Protein AF-0000000086878497 (afdb_homodimer)

pLDDT: mean 84.79, std 15.01, range [38.88, 98.56]

Nearest PDB structures (foldseek):
  7vg4-assembly3_E  TM=3.067E-01  e=4.562E-01  Methylorubrum extorquens AM1
  7q83-assembly1_B  TM=4.172E-01  e=2.801E+00  Saccharomyces cerevisiae S288C
  5lg4-assembly1_A  TM=3.639E-01  e=3.514E+00  Saccharomyces cerevisiae S288C
  1fio-assembly1_A  TM=2.746E-01  e=3.209E+00  Saccharomyces cerevisiae
  6gy8-assembly2_B  TM=3.016E-01  e=1.281E-01  Xenorhabdus nematophila ATCC 19061

Structure (mmCIF, N/CA/C/O backbone):
data_AF-0000000086878497-model_v1
#
loop_
_entity.id
_entity.type
_entity.pdbx_description
1 polymer 'Cthe-2314-like HEPN domain-containing protein'
#
loop_
_atom_site.group_PDB
_atom_site.id
_atom_site.type_symbol
_atom_site.label_atom_id
_atom_site.label_alt_id
_atom_site.label_comp_id
_atom_site.label_asym_id
_atom_site.label_entity_id
_atom_site.label_seq_id
_atom_site.pdbx_PDB_ins_code
_atom_site.Cartn_x
_atom_site.Cartn_y
_atom_site.Cartn_z
_atom_site.occupancy
_atom_site.B_iso_or_equiv
_atom_site.auth_seq_id
_atom_site.auth_comp_id
_atom_site.auth_asym_id
_atom_site.auth_atom_id
_atom_site.pdbx_PDB_model_num
ATOM 1 N N . MET A 1 1 ? -1.012 -15.398 9.078 1 85.31 1 MET A N 1
ATOM 2 C CA . MET A 1 1 ? 0.015 -14.5 9.602 1 85.31 1 MET A CA 1
ATOM 3 C C . MET A 1 1 ? -0.592 -13.469 10.547 1 85.31 1 MET A C 1
ATOM 5 O O . MET A 1 1 ? -0.434 -13.57 11.766 1 85.31 1 MET A O 1
ATOM 9 N N . LEU A 1 2 ? -1.565 -12.68 10.109 1 91 2 LEU A N 1
ATOM 10 C CA . LEU A 1 2 ? -2.133 -11.648 10.969 1 91 2 LEU A CA 1
ATOM 11 C C . LEU A 1 2 ? -3.166 -12.242 11.922 1 91 2 LEU A C 1
ATOM 13 O O . LEU A 1 2 ? -3.289 -11.797 13.07 1 91 2 LEU A O 1
ATOM 17 N N . ARG A 1 3 ? -3.832 -13.367 11.43 1 91.75 3 ARG A N 1
ATOM 18 C CA . ARG A 1 3 ? -4.855 -14 12.25 1 91.75 3 ARG A CA 1
ATOM 19 C C . ARG A 1 3 ? -4.273 -14.461 13.586 1 91.75 3 ARG A C 1
ATOM 21 O O . ARG A 1 3 ? -4.855 -14.211 14.641 1 91.75 3 ARG A O 1
ATOM 28 N N . THR A 1 4 ? -3.191 -15 13.547 1 88.25 4 THR A N 1
ATOM 29 C CA . THR A 1 4 ? -2.596 -15.531 14.766 1 88.25 4 THR A CA 1
ATOM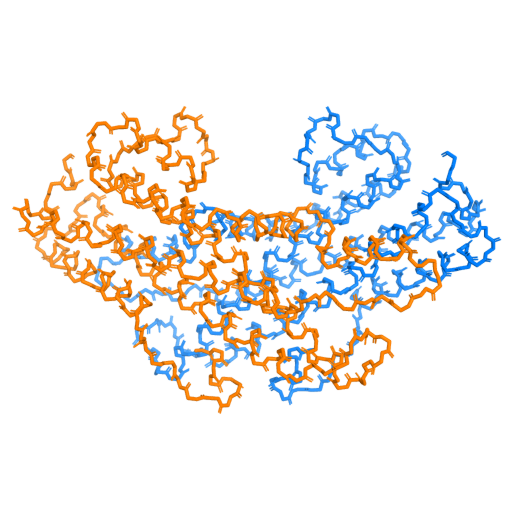 30 C C . THR A 1 4 ? -2.068 -14.406 15.648 1 88.25 4 THR A C 1
ATOM 32 O O . THR A 1 4 ? -2.09 -14.516 16.875 1 88.25 4 THR A O 1
ATOM 35 N N . LEU A 1 5 ? -1.682 -13.391 15.055 1 88.38 5 LEU A N 1
ATOM 36 C CA . LEU A 1 5 ? -1.273 -12.211 15.805 1 88.38 5 LEU A CA 1
ATOM 37 C C . LEU A 1 5 ? -2.445 -11.633 16.594 1 88.38 5 LEU A C 1
ATOM 39 O O . LEU A 1 5 ? -2.256 -11.078 17.672 1 88.38 5 LEU A O 1
ATOM 43 N N . LEU A 1 6 ? -3.641 -11.82 16.031 1 92.06 6 LEU A N 1
ATOM 44 C CA . LEU A 1 6 ? -4.84 -11.258 16.641 1 92.06 6 LEU A CA 1
ATOM 45 C C . LEU A 1 6 ? -5.508 -12.273 17.562 1 92.06 6 LEU A C 1
ATOM 47 O O . LEU A 1 6 ? -6.621 -12.039 18.047 1 92.06 6 LEU A O 1
ATOM 51 N N . GLY A 1 7 ? -4.828 -13.461 17.734 1 88.06 7 GLY A N 1
ATOM 52 C CA . GLY A 1 7 ? -5.297 -14.461 18.688 1 88.06 7 GLY A CA 1
ATOM 53 C C . GLY A 1 7 ? -6.301 -15.43 18.078 1 88.06 7 GLY A C 1
ATOM 54 O O . GLY A 1 7 ? -6.973 -16.156 18.812 1 88.06 7 GLY A O 1
ATOM 55 N N . GLU A 1 8 ? -6.406 -15.398 16.812 1 89.56 8 GLU A N 1
ATOM 56 C CA . GLU A 1 8 ? -7.344 -16.281 16.125 1 89.56 8 GLU A CA 1
ATOM 57 C C . GLU A 1 8 ? -6.629 -17.5 15.531 1 89.56 8 GLU A C 1
ATOM 59 O O . GLU A 1 8 ? -5.406 -17.484 15.383 1 89.56 8 GLU A O 1
ATOM 64 N N . LEU A 1 9 ? -7.312 -18.516 15.227 1 88.88 9 LEU A N 1
ATOM 65 C CA . LEU A 1 9 ? -6.773 -19.703 14.578 1 88.88 9 LEU A CA 1
ATOM 66 C C . LEU A 1 9 ? -6.34 -19.391 13.148 1 88.88 9 LEU A C 1
ATOM 68 O O . LEU A 1 9 ? -6.898 -18.5 12.508 1 88.88 9 LEU A O 1
ATOM 72 N N . PRO A 1 10 ? -5.297 -20.125 12.695 1 87.69 10 PRO A N 1
ATOM 73 C CA . PRO A 1 10 ? -4.891 -19.922 11.305 1 87.69 10 PRO A CA 1
ATOM 74 C C . PRO A 1 10 ? -6.051 -20.094 10.32 1 87.69 10 PRO A C 1
ATOM 76 O O . PRO A 1 10 ? -7.02 -20.797 10.617 1 87.69 10 PRO A O 1
ATOM 79 N N . ARG A 1 11 ? -5.906 -19.5 9.219 1 88.5 11 ARG A N 1
ATOM 80 C CA . ARG A 1 11 ? -6.957 -19.531 8.203 1 88.5 11 ARG A CA 1
ATOM 81 C C . ARG A 1 11 ? -7.168 -20.938 7.668 1 88.5 11 ARG A C 1
ATOM 83 O O . ARG A 1 11 ? -6.203 -21.672 7.43 1 88.5 11 ARG A O 1
ATOM 90 N N . GLN A 1 12 ? -8.391 -21.266 7.523 1 87.44 12 GLN A N 1
ATOM 91 C CA . GLN A 1 12 ? -8.766 -22.406 6.703 1 87.44 12 GLN A CA 1
ATOM 92 C C . GLN A 1 12 ? -9.289 -21.953 5.34 1 87.44 12 GLN A C 1
ATOM 94 O O . GLN A 1 12 ? -10.25 -21.188 5.262 1 87.44 12 GLN A O 1
ATOM 99 N N . ASN A 1 13 ? -8.523 -22.406 4.367 1 87.56 13 ASN A N 1
ATOM 100 C CA . ASN A 1 13 ? -8.945 -22 3.031 1 87.56 13 ASN A CA 1
ATOM 101 C C . ASN A 1 13 ? -10.305 -22.594 2.674 1 87.56 13 ASN A C 1
ATOM 103 O O . ASN A 1 13 ? -10.531 -23.797 2.854 1 87.56 13 ASN A O 1
ATOM 107 N N . GLU A 1 14 ? -11.203 -21.766 2.312 1 89.25 14 GLU A N 1
ATOM 108 C CA . GLU A 1 14 ? -12.531 -22.219 1.915 1 89.25 14 GLU A CA 1
ATOM 109 C C . GLU A 1 14 ? -13.039 -21.453 0.697 1 89.25 14 GLU A C 1
ATOM 111 O O . GLU A 1 14 ? -12.484 -20.406 0.344 1 89.25 14 GLU A O 1
ATOM 116 N N . GLY A 1 15 ? -13.945 -22.062 -0.029 1 93.94 15 GLY A N 1
ATOM 117 C CA . GLY A 1 15 ? -14.625 -21.375 -1.117 1 93.94 15 GLY A CA 1
ATOM 118 C C . GLY A 1 15 ? -13.703 -21.031 -2.266 1 93.94 15 GLY A C 1
ATOM 119 O O . GLY A 1 15 ? -12.836 -21.812 -2.641 1 93.94 15 GLY A O 1
ATOM 120 N N . VAL A 1 16 ? -13.938 -19.844 -2.812 1 96.69 16 VAL A N 1
ATOM 121 C CA . VAL A 1 16 ? -13.234 -19.422 -4.02 1 96.69 16 VAL A CA 1
ATOM 122 C C . VAL A 1 16 ? -11.758 -19.172 -3.705 1 96.69 16 VAL A C 1
ATOM 124 O O . VAL A 1 16 ? -10.891 -19.391 -4.555 1 96.69 16 VAL A O 1
ATOM 127 N N . LEU A 1 17 ? -11.477 -18.781 -2.492 1 97.19 17 LEU A N 1
ATOM 128 C CA . LEU A 1 17 ? -10.094 -18.594 -2.061 1 97.19 17 LEU A CA 1
ATOM 129 C C . LEU A 1 17 ? -9.328 -19.906 -2.143 1 97.19 17 LEU A C 1
ATOM 131 O O . LEU A 1 17 ? -8.211 -19.953 -2.666 1 97.19 17 LEU A O 1
ATOM 135 N N . GLU A 1 18 ? -9.922 -20.922 -1.639 1 96.88 18 GLU A N 1
ATOM 136 C CA . GLU A 1 18 ? -9.305 -22.25 -1.678 1 96.88 18 GLU A CA 1
ATOM 137 C C . GLU A 1 18 ? -9.086 -22.703 -3.113 1 96.88 18 GLU A C 1
ATOM 139 O O . GLU A 1 18 ? -8.023 -23.234 -3.443 1 96.88 18 GLU A O 1
ATOM 144 N N . GLU A 1 19 ? -10.062 -22.5 -3.916 1 97.75 19 GLU A N 1
ATOM 145 C CA . GLU A 1 19 ? -9.977 -22.906 -5.316 1 97.75 19 GLU A CA 1
ATOM 146 C C . GLU A 1 19 ? -8.852 -22.172 -6.039 1 97.75 19 GLU A C 1
ATOM 148 O O . GLU A 1 19 ? -8.141 -22.766 -6.852 1 97.75 19 GLU A O 1
ATOM 153 N N . ALA A 1 20 ? -8.727 -20.891 -5.797 1 98.31 20 ALA A N 1
ATOM 154 C CA . ALA A 1 20 ? -7.66 -20.094 -6.406 1 98.31 20 ALA A CA 1
ATOM 155 C C . ALA A 1 20 ? -6.289 -20.609 -5.988 1 98.31 20 ALA A C 1
ATOM 157 O O . ALA A 1 20 ? -5.414 -20.828 -6.832 1 98.31 20 ALA A O 1
ATOM 158 N N . ILE A 1 21 ? -6.125 -20.844 -4.691 1 97.44 21 ILE A N 1
ATOM 159 C CA . ILE A 1 21 ? -4.848 -21.297 -4.16 1 97.44 21 ILE A CA 1
ATOM 160 C C . ILE A 1 21 ? -4.523 -22.688 -4.719 1 97.44 21 ILE A C 1
ATOM 162 O O . ILE A 1 21 ? -3.398 -22.922 -5.16 1 97.44 21 ILE A O 1
ATOM 166 N N . GLU A 1 22 ? -5.508 -23.547 -4.754 1 97.25 22 GLU A N 1
ATOM 167 C CA . GLU A 1 22 ? -5.301 -24.891 -5.258 1 97.25 22 GLU A CA 1
ATOM 168 C C . GLU A 1 22 ? -4.895 -24.875 -6.73 1 97.25 22 GLU A C 1
ATOM 170 O O . GLU A 1 22 ? -4.047 -25.656 -7.156 1 97.25 22 GLU A O 1
ATOM 175 N N . SER A 1 23 ? -5.492 -24.016 -7.465 1 98 23 SER A N 1
ATOM 176 C CA . SER A 1 23 ? -5.145 -23.906 -8.875 1 98 23 SER A CA 1
ATOM 177 C C . SER A 1 23 ? -3.699 -23.453 -9.055 1 98 23 SER A C 1
ATOM 179 O O . SER A 1 23 ? -2.986 -23.969 -9.922 1 98 23 SER A O 1
ATOM 181 N N . MET A 1 24 ? -3.305 -22.516 -8.273 1 97.69 24 MET A N 1
ATOM 182 C CA . MET A 1 24 ? -1.936 -22.016 -8.375 1 97.69 24 MET A CA 1
ATOM 183 C C . MET A 1 24 ? -0.938 -23.047 -7.875 1 97.69 24 MET A C 1
ATOM 185 O O . MET A 1 24 ? 0.144 -23.203 -8.445 1 97.69 24 MET A O 1
ATOM 189 N N . VAL A 1 25 ? -1.307 -23.781 -6.84 1 96.25 25 VAL A N 1
ATOM 190 C CA . VAL A 1 25 ? -0.446 -24.828 -6.312 1 96.25 25 VAL A CA 1
ATOM 191 C C . VAL A 1 25 ? -0.274 -25.922 -7.359 1 96.25 25 VAL A C 1
ATOM 193 O O . VAL A 1 25 ? 0.825 -26.453 -7.539 1 96.25 25 VAL A O 1
ATOM 196 N N . GLU A 1 26 ? -1.354 -26.266 -8.016 1 97 26 GLU A N 1
ATOM 197 C CA . GLU A 1 26 ? -1.265 -27.234 -9.102 1 97 26 GLU A CA 1
ATOM 198 C C . GLU A 1 26 ? -0.299 -26.766 -10.188 1 97 26 GLU A C 1
ATOM 200 O O . GLU A 1 26 ? 0.499 -27.547 -10.695 1 97 26 GLU A O 1
ATOM 205 N N . THR A 1 27 ? -0.381 -25.531 -10.531 1 96.44 27 THR A N 1
ATOM 206 C CA . THR A 1 27 ? 0.54 -24.969 -11.508 1 96.44 27 THR A CA 1
ATOM 207 C C . THR A 1 27 ? 1.985 -25.125 -11.047 1 96.44 27 THR A C 1
ATOM 209 O O . THR A 1 27 ? 2.867 -25.453 -11.836 1 96.44 27 THR A O 1
ATOM 212 N N . LEU A 1 28 ? 2.221 -24.844 -9.766 1 94 28 LEU A N 1
ATOM 213 C CA . LEU A 1 28 ? 3.564 -24.984 -9.219 1 94 28 LEU A CA 1
ATOM 214 C C . LEU A 1 28 ? 4.062 -26.422 -9.352 1 94 28 LEU A C 1
ATOM 216 O O . LEU A 1 28 ? 5.234 -26.656 -9.656 1 94 28 LEU A O 1
ATOM 220 N N . GLU A 1 29 ? 3.213 -27.359 -9.156 1 93.88 29 GLU A N 1
ATOM 221 C CA . GLU A 1 29 ? 3.58 -28.766 -9.289 1 93.88 29 GLU A CA 1
ATOM 222 C C . GLU A 1 29 ? 3.951 -29.109 -10.727 1 93.88 29 GLU A C 1
ATOM 224 O O . GLU A 1 29 ? 4.93 -29.812 -10.969 1 93.88 29 GLU A O 1
ATOM 229 N N . LEU A 1 30 ? 3.184 -28.609 -11.641 1 92.38 30 LEU A N 1
ATOM 230 C CA . LEU A 1 30 ? 3.457 -28.844 -13.055 1 92.38 30 LEU A CA 1
ATOM 231 C C . LEU A 1 30 ? 4.785 -28.203 -13.461 1 92.38 30 LEU A C 1
ATOM 233 O O . LEU A 1 30 ? 5.574 -28.812 -14.188 1 92.38 30 LEU A O 1
ATOM 237 N N . LEU A 1 31 ? 5.004 -27 -12.977 1 89.81 31 LEU A N 1
ATOM 238 C CA . LEU A 1 31 ? 6.246 -26.297 -13.281 1 89.81 31 LEU A CA 1
ATOM 239 C C . LEU A 1 31 ? 7.441 -27.016 -12.672 1 89.81 31 LEU A C 1
ATOM 241 O O . LEU A 1 31 ? 8.492 -27.125 -13.305 1 89.81 31 LEU A O 1
ATOM 245 N N . GLN A 1 32 ? 7.25 -27.484 -11.445 1 88.31 32 GLN A N 1
ATOM 246 C CA . GLN A 1 32 ? 8.32 -28.203 -10.773 1 88.31 32 GLN A CA 1
ATOM 247 C C . GLN A 1 32 ? 8.711 -29.453 -11.547 1 88.31 32 GLN A C 1
ATOM 249 O O . GLN A 1 32 ? 9.891 -29.781 -11.656 1 88.31 32 GLN A O 1
ATOM 254 N N . ARG A 1 33 ? 7.777 -30.156 -12.102 1 87.25 33 ARG A N 1
ATOM 255 C CA . ARG A 1 33 ? 8.039 -31.344 -12.906 1 87.25 33 ARG A CA 1
ATOM 256 C C . ARG A 1 33 ? 8.852 -31 -14.148 1 87.25 33 ARG A C 1
ATOM 258 O O . ARG A 1 33 ? 9.781 -31.719 -14.516 1 87.25 33 ARG A O 1
ATOM 265 N N . GLN A 1 34 ? 8.516 -29.938 -14.68 1 84.25 34 GLN A N 1
ATOM 266 C CA . GLN A 1 34 ? 9.234 -29.5 -15.875 1 84.25 34 GLN A CA 1
ATOM 267 C C . GLN A 1 34 ? 10.656 -29.078 -15.539 1 84.25 34 GLN A C 1
ATOM 269 O O . GLN A 1 34 ? 11.586 -29.312 -16.328 1 84.25 34 GLN A O 1
ATOM 274 N N . LEU A 1 35 ? 10.75 -28.406 -14.438 1 82.25 35 LEU A N 1
ATOM 275 C CA . LEU A 1 35 ? 12.07 -27.969 -13.984 1 82.25 35 LEU A CA 1
ATOM 276 C C . LEU A 1 35 ? 12.969 -29.172 -13.719 1 82.25 35 LEU A C 1
ATOM 278 O O . LEU A 1 35 ? 14.156 -29.156 -14.039 1 82.25 35 LEU A O 1
ATOM 282 N N . ASP A 1 36 ? 12.406 -30.188 -13.242 1 81.81 36 ASP A N 1
ATOM 283 C CA . ASP A 1 36 ? 13.156 -31.406 -12.945 1 81.81 36 ASP A CA 1
ATOM 284 C C . ASP A 1 36 ? 13.539 -32.125 -14.234 1 81.81 36 ASP A C 1
ATOM 286 O O . ASP A 1 36 ? 14.609 -32.75 -14.312 1 81.81 36 ASP A O 1
ATOM 290 N N . LEU A 1 37 ? 12.711 -32.031 -15.273 1 79.88 37 LEU A N 1
ATOM 291 C CA . LEU A 1 37 ? 12.914 -32.75 -16.516 1 79.88 37 LEU A CA 1
ATOM 292 C C . LEU A 1 37 ? 13.914 -32.031 -17.406 1 79.88 37 LEU A C 1
ATOM 294 O O . LEU A 1 37 ? 14.781 -32.656 -18.031 1 79.88 37 LEU A O 1
ATOM 298 N N . ASN A 1 38 ? 13.742 -30.703 -17.656 1 72.38 38 ASN A N 1
ATOM 299 C CA . ASN A 1 38 ? 14.492 -30.016 -18.703 1 72.38 38 ASN A CA 1
ATOM 300 C C . ASN A 1 38 ? 15.469 -28.984 -18.125 1 72.38 38 ASN A C 1
ATOM 302 O O . ASN A 1 38 ? 16.188 -28.312 -18.859 1 72.38 38 ASN A O 1
ATOM 306 N N . GLN A 1 39 ? 15.625 -28.891 -16.828 1 68.12 39 GLN A N 1
ATOM 307 C CA . GLN A 1 39 ? 16.547 -28 -16.109 1 68.12 39 GLN A CA 1
ATOM 308 C C . GLN A 1 39 ? 16.297 -26.547 -16.453 1 68.12 39 GLN A C 1
ATOM 310 O O . GLN A 1 39 ? 17.062 -25.672 -16.062 1 68.12 39 GLN A O 1
ATOM 315 N N . ASP A 1 40 ? 15.312 -26.234 -17.312 1 67.56 40 ASP A N 1
ATOM 316 C CA . ASP A 1 40 ? 14.766 -24.906 -17.578 1 67.56 40 ASP A CA 1
ATOM 317 C C . ASP A 1 40 ? 15.836 -23.969 -18.141 1 67.56 40 ASP A C 1
ATOM 319 O O . ASP A 1 40 ? 16.094 -22.906 -17.578 1 67.56 40 ASP A O 1
ATOM 323 N N . PRO A 1 41 ? 16.453 -24.391 -19.281 1 68.19 41 PRO A N 1
ATOM 324 C CA . PRO A 1 41 ? 17.578 -23.625 -19.828 1 68.19 41 PRO A CA 1
ATOM 325 C C . PRO A 1 41 ? 17.234 -22.156 -20.078 1 68.19 41 PRO A C 1
ATOM 327 O O . PRO A 1 41 ? 18.109 -21.297 -19.953 1 68.19 41 PRO A O 1
ATOM 330 N N . THR A 1 42 ? 16.016 -21.766 -20.438 1 69.69 42 THR A N 1
ATOM 331 C CA . THR A 1 42 ? 15.625 -20.391 -20.734 1 69.69 42 THR A CA 1
ATOM 332 C C . THR A 1 42 ? 15.102 -19.703 -19.469 1 69.69 42 THR A C 1
ATOM 334 O O . THR A 1 42 ? 14.844 -18.5 -19.484 1 69.69 42 THR A O 1
ATOM 337 N N . HIS A 1 43 ? 14.938 -20.375 -18.406 1 73.31 43 HIS A N 1
ATOM 338 C CA . HIS A 1 43 ? 14.539 -19.891 -17.094 1 73.31 43 HIS A CA 1
ATOM 339 C C . HIS A 1 43 ? 13.094 -19.406 -17.094 1 73.31 43 HIS A C 1
ATOM 341 O O . HIS A 1 43 ? 12.68 -18.656 -16.203 1 73.31 43 HIS A O 1
ATOM 347 N N . ASP A 1 44 ? 12.352 -19.844 -18.094 1 77.56 44 ASP A N 1
ATOM 348 C CA . ASP A 1 44 ? 10.969 -19.406 -18.188 1 77.56 44 ASP A CA 1
ATOM 349 C C . ASP A 1 44 ? 10.094 -20.078 -17.141 1 77.56 44 ASP A C 1
ATOM 351 O O . ASP A 1 44 ? 9.234 -19.438 -16.531 1 77.56 44 ASP A O 1
ATOM 355 N N . TYR A 1 45 ? 10.398 -21.359 -16.953 1 82.38 45 TYR A N 1
ATOM 356 C CA . TYR A 1 45 ? 9.594 -22.094 -15.977 1 82.38 45 TYR A CA 1
ATOM 357 C C . TYR A 1 45 ? 9.883 -21.609 -14.562 1 82.38 45 TYR A C 1
ATOM 359 O O . TYR A 1 45 ? 8.969 -21.484 -13.742 1 82.38 45 TYR A O 1
ATOM 367 N N . ARG A 1 46 ? 11.078 -21.391 -14.383 1 83.31 46 ARG A N 1
ATOM 368 C CA . ARG A 1 46 ? 11.469 -20.906 -13.062 1 83.31 46 ARG A CA 1
ATOM 369 C C . ARG A 1 46 ? 10.852 -19.547 -12.758 1 83.31 46 ARG A C 1
ATOM 371 O O . ARG A 1 46 ? 10.414 -19.297 -11.641 1 83.31 46 ARG A O 1
ATOM 378 N N . LYS A 1 47 ? 10.914 -18.703 -13.703 1 83.56 47 LYS A N 1
ATOM 379 C CA . LYS A 1 47 ? 10.312 -17.375 -13.562 1 83.56 47 LYS A CA 1
ATOM 380 C C . LYS A 1 47 ? 8.828 -17.484 -13.219 1 83.56 47 LYS A C 1
ATOM 382 O O . LYS A 1 47 ? 8.352 -16.844 -12.289 1 83.56 47 LYS A O 1
ATOM 387 N N . LEU A 1 48 ? 8.164 -18.328 -13.969 1 87.94 48 LEU A N 1
ATOM 388 C CA . LEU A 1 48 ? 6.734 -18.516 -13.734 1 87.94 48 LEU A CA 1
ATOM 389 C C . LEU A 1 48 ? 6.484 -19.156 -12.367 1 87.94 48 LEU A C 1
ATOM 391 O O . LEU A 1 48 ? 5.488 -18.844 -11.711 1 87.94 48 LEU A O 1
ATOM 395 N N . TYR A 1 49 ? 7.363 -20.031 -11.977 1 88.69 49 TYR A N 1
ATOM 396 C CA . TYR A 1 49 ? 7.266 -20.672 -10.672 1 88.69 49 TYR A CA 1
ATOM 397 C C . TYR A 1 49 ? 7.348 -19.641 -9.555 1 88.69 49 TYR A C 1
ATOM 399 O O . TYR A 1 49 ? 6.477 -19.594 -8.68 1 88.69 49 TYR A O 1
ATOM 407 N N . VAL A 1 50 ? 8.273 -18.734 -9.633 1 84.94 50 VAL A N 1
ATOM 408 C CA . VAL A 1 50 ? 8.508 -17.719 -8.609 1 84.94 50 VAL A CA 1
ATOM 409 C C . VAL A 1 50 ? 7.355 -16.719 -8.602 1 84.94 50 VAL A C 1
ATOM 411 O O . VAL A 1 50 ? 6.879 -16.312 -7.539 1 84.94 50 VAL A O 1
ATOM 414 N N . TRP A 1 51 ? 6.902 -16.391 -9.797 1 88.69 51 TRP A N 1
ATOM 415 C CA . TRP A 1 51 ? 5.789 -15.445 -9.906 1 88.69 51 TRP A CA 1
ATOM 416 C C . TRP A 1 51 ? 4.527 -16.031 -9.273 1 88.69 51 TRP A C 1
ATOM 418 O O . TRP A 1 51 ? 3.791 -15.328 -8.578 1 88.69 51 TRP A O 1
ATOM 428 N N . THR A 1 52 ? 4.332 -17.281 -9.508 1 92.31 52 THR A N 1
ATOM 429 C CA . THR A 1 52 ? 3.145 -17.938 -8.969 1 92.31 52 THR A CA 1
ATOM 430 C C . THR A 1 52 ? 3.225 -18.047 -7.449 1 92.31 52 THR A C 1
ATOM 432 O O . THR A 1 52 ? 2.236 -17.812 -6.754 1 92.31 52 THR A O 1
ATOM 435 N N . GLN A 1 53 ? 4.367 -18.359 -6.949 1 89.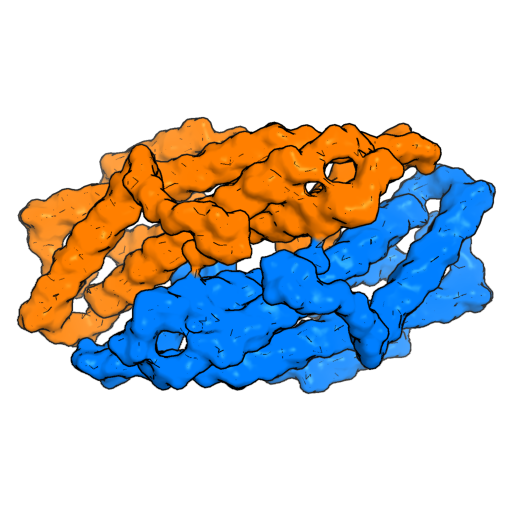94 53 GLN A N 1
ATOM 436 C CA . GLN A 1 53 ? 4.562 -18.359 -5.504 1 89.94 53 GLN A CA 1
ATOM 437 C C . GLN A 1 53 ? 4.273 -16.984 -4.91 1 89.94 53 GLN A C 1
ATOM 439 O O . GLN A 1 53 ? 3.658 -16.875 -3.85 1 89.94 53 GLN A O 1
ATOM 444 N N . GLY A 1 54 ? 4.801 -16.016 -5.617 1 89.56 54 GLY A N 1
ATOM 445 C CA . GLY A 1 54 ? 4.559 -14.641 -5.199 1 89.56 54 GLY A CA 1
ATOM 446 C C . GLY A 1 54 ? 3.086 -14.281 -5.156 1 89.56 54 GLY A C 1
ATOM 447 O O . GLY A 1 54 ? 2.635 -13.594 -4.234 1 89.56 54 GLY A O 1
ATOM 448 N N . LEU A 1 55 ? 2.363 -14.766 -6.086 1 93.94 55 LEU A N 1
ATOM 449 C CA . LEU A 1 55 ? 0.932 -14.492 -6.141 1 93.94 55 LEU A CA 1
ATOM 450 C C . LEU A 1 55 ? 0.203 -15.172 -4.984 1 93.94 55 LEU A C 1
ATOM 452 O O . LEU A 1 55 ? -0.729 -14.602 -4.414 1 93.94 55 LEU A O 1
ATOM 456 N N . ILE A 1 56 ? 0.609 -16.359 -4.648 1 93.94 56 ILE A N 1
ATOM 457 C CA . ILE A 1 56 ? 0.009 -17.062 -3.525 1 93.94 56 ILE A CA 1
ATOM 458 C C . ILE A 1 56 ? 0.243 -16.281 -2.236 1 93.94 56 ILE A C 1
ATOM 460 O O . ILE A 1 56 ? -0.681 -16.078 -1.441 1 93.94 56 ILE A O 1
ATOM 464 N N . SER A 1 57 ? 1.473 -15.805 -2.057 1 90.75 57 SER A N 1
ATOM 465 C CA . SER A 1 57 ? 1.808 -15.008 -0.879 1 90.75 57 SER A CA 1
ATOM 466 C C . SER A 1 57 ? 1.008 -13.71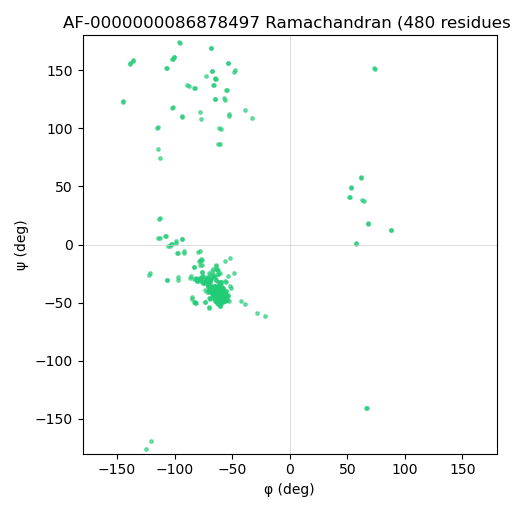1 -0.842 1 90.75 57 SER A C 1
ATOM 468 O O . SER A 1 57 ? 0.5 -13.32 0.211 1 90.75 57 SER A O 1
ATOM 470 N N . SER A 1 58 ? 0.922 -13.086 -1.992 1 93.56 58 SER A N 1
ATOM 471 C CA . SER A 1 58 ? 0.18 -11.828 -2.086 1 93.56 58 SER A CA 1
ATOM 472 C C . SER A 1 58 ? -1.3 -12.039 -1.783 1 93.56 58 SER A C 1
ATOM 474 O O . SER A 1 58 ? -1.938 -11.195 -1.157 1 93.56 58 SER A O 1
ATOM 476 N N . LEU A 1 59 ? -1.833 -13.141 -2.26 1 96.19 59 LEU A N 1
ATOM 477 C CA . LEU A 1 59 ? -3.234 -13.438 -1.992 1 96.19 59 LEU A CA 1
ATOM 478 C C . LEU A 1 59 ? -3.471 -13.656 -0.5 1 96.19 59 LEU A C 1
ATOM 480 O O . LEU A 1 59 ? -4.484 -13.211 0.043 1 96.19 59 LEU A O 1
ATOM 484 N N . ASP A 1 60 ? -2.58 -14.344 0.118 1 93.75 60 ASP A N 1
ATOM 485 C CA . ASP A 1 60 ? -2.658 -14.516 1.565 1 93.75 60 ASP A CA 1
ATOM 486 C C . ASP A 1 60 ? -2.641 -13.164 2.281 1 93.75 60 ASP A C 1
ATOM 488 O O . ASP A 1 60 ? -3.438 -12.93 3.191 1 93.75 60 ASP A O 1
ATOM 492 N N . GLU A 1 61 ? -1.725 -12.305 1.896 1 94.56 61 GLU A N 1
ATOM 493 C CA . GLU A 1 61 ? -1.604 -10.984 2.496 1 94.56 61 GLU A CA 1
ATOM 494 C C . GLU A 1 61 ? -2.895 -10.18 2.332 1 94.56 61 GLU A C 1
ATOM 496 O O . GLU A 1 61 ? -3.322 -9.484 3.256 1 94.56 61 GLU A O 1
ATOM 501 N N . LEU A 1 62 ? -3.479 -10.297 1.148 1 97.06 62 LEU A N 1
ATOM 502 C CA . LEU A 1 62 ? -4.727 -9.594 0.883 1 97.06 62 LEU A CA 1
ATOM 503 C C . LEU A 1 62 ? -5.844 -10.102 1.789 1 97.06 62 LEU A C 1
ATOM 505 O O . LEU A 1 62 ? -6.535 -9.312 2.434 1 97.06 62 LEU A O 1
ATOM 509 N N . GLU A 1 63 ? -5.996 -11.398 1.835 1 97.31 63 GLU A N 1
ATOM 510 C CA . GLU A 1 63 ? -7.055 -11.992 2.648 1 97.31 63 GLU A CA 1
ATOM 511 C C . GLU A 1 63 ? -6.855 -11.672 4.129 1 97.31 63 GLU A C 1
ATOM 513 O O . GLU A 1 63 ? -7.82 -11.383 4.84 1 97.31 63 GLU A O 1
ATOM 518 N N . GLN A 1 64 ? -5.613 -11.688 4.582 1 96.12 64 GLN A N 1
ATOM 519 C CA . GLN A 1 64 ? -5.297 -11.367 5.973 1 96.12 64 GLN A CA 1
ATOM 520 C C . GLN A 1 64 ? -5.578 -9.898 6.277 1 96.12 64 GLN A C 1
ATOM 522 O O . GLN A 1 64 ? -5.988 -9.555 7.391 1 96.12 64 GLN A O 1
ATOM 527 N N . SER A 1 65 ? -5.289 -9.016 5.328 1 97.06 65 SER A N 1
ATOM 528 C CA . SER A 1 65 ? -5.629 -7.602 5.5 1 97.06 65 SER A CA 1
ATOM 529 C C . SER A 1 65 ? -7.129 -7.414 5.684 1 97.06 65 SER A C 1
ATOM 531 O O . SER A 1 65 ? -7.566 -6.66 6.555 1 97.06 65 SER A O 1
ATOM 533 N N . TYR A 1 66 ? -7.891 -8.148 4.809 1 97.06 66 TYR A N 1
ATOM 534 C CA . TYR A 1 66 ? -9.344 -8.086 4.934 1 97.06 66 TYR A CA 1
ATOM 535 C C . TYR A 1 66 ? -9.797 -8.625 6.285 1 97.06 66 TYR A C 1
ATOM 537 O O . TYR A 1 66 ? -10.641 -8.023 6.945 1 97.06 66 TYR A O 1
ATOM 545 N N . PHE A 1 67 ? -9.258 -9.711 6.734 1 96.94 67 PHE A N 1
ATOM 546 C CA . PHE A 1 67 ? -9.609 -10.32 8.008 1 96.94 67 PHE A CA 1
ATOM 547 C C . PHE A 1 67 ? -9.328 -9.359 9.164 1 96.94 67 PHE A C 1
ATOM 549 O O . PHE A 1 67 ? -10.172 -9.172 10.039 1 96.94 67 PHE A O 1
ATOM 556 N N . ALA A 1 68 ? -8.102 -8.742 9.172 1 96.5 68 ALA A N 1
ATOM 557 C CA . ALA A 1 68 ? -7.699 -7.832 10.234 1 96.5 68 ALA A CA 1
ATOM 558 C C . ALA A 1 68 ? -8.602 -6.602 10.273 1 96.5 68 ALA A C 1
ATOM 560 O O . ALA A 1 68 ? -9.039 -6.172 11.344 1 96.5 68 ALA A O 1
ATOM 561 N N . ALA A 1 69 ? -8.898 -6.07 9.062 1 95.31 69 ALA A N 1
ATOM 562 C CA . ALA A 1 69 ? -9.812 -4.93 9 1 95.31 69 ALA A CA 1
ATOM 563 C C . ALA A 1 69 ? -11.172 -5.281 9.586 1 95.31 69 ALA A C 1
ATOM 565 O O . ALA A 1 69 ? -11.734 -4.508 10.367 1 95.31 69 ALA A O 1
ATOM 566 N N . SER A 1 70 ? -11.641 -6.461 9.234 1 95.81 70 SER A N 1
ATOM 567 C CA . SER A 1 70 ? -12.93 -6.918 9.734 1 95.81 70 SER A CA 1
ATOM 568 C C . SER A 1 70 ? -12.891 -7.121 11.25 1 95.81 70 SER A C 1
ATOM 570 O O . SER A 1 70 ? -13.859 -6.805 11.945 1 95.81 70 SER A O 1
ATOM 572 N N . HIS A 1 71 ? -11.82 -7.668 11.719 1 95.25 71 HIS A N 1
ATOM 573 C CA . HIS A 1 71 ? -11.625 -7.914 13.141 1 95.25 71 HIS A CA 1
ATOM 574 C C . HIS A 1 71 ? -11.695 -6.617 13.938 1 95.25 71 HIS A C 1
ATOM 576 O O . HIS A 1 71 ? -12.398 -6.543 14.953 1 95.25 71 HIS A O 1
ATOM 582 N N . PHE A 1 72 ? -11.031 -5.566 13.523 1 93.62 72 PHE A N 1
ATOM 583 C CA . PHE A 1 72 ? -10.961 -4.312 14.258 1 93.62 72 PHE A CA 1
ATOM 584 C C . PHE A 1 72 ? -12.242 -3.502 14.07 1 93.62 72 PHE A C 1
ATOM 586 O O . PHE A 1 72 ? -12.648 -2.758 14.969 1 93.62 72 PHE A O 1
ATOM 593 N N . ARG A 1 73 ? -12.883 -3.699 12.898 1 92.69 73 ARG A N 1
ATOM 594 C CA . ARG A 1 73 ? -14.164 -3.033 12.672 1 92.69 73 ARG A CA 1
ATOM 595 C C . ARG A 1 73 ? -15.18 -3.406 13.75 1 92.69 73 ARG A C 1
ATOM 597 O O . ARG A 1 73 ? -15.953 -2.562 14.195 1 92.69 73 ARG A O 1
ATOM 604 N N . LYS A 1 74 ? -15.148 -4.617 14.172 1 93 74 LYS A N 1
ATOM 605 C CA . LYS A 1 74 ? -16.094 -5.125 15.156 1 93 74 LYS A CA 1
ATOM 606 C C . LYS A 1 74 ? -15.93 -4.414 16.5 1 93 74 LYS A C 1
ATOM 608 O O . LYS A 1 74 ? -16.859 -4.387 17.312 1 93 74 LYS A O 1
ATOM 613 N N . LYS A 1 75 ? -14.812 -3.77 16.703 1 91.38 75 LYS A N 1
ATOM 614 C CA . LYS A 1 75 ? -14.508 -3.141 17.984 1 91.38 75 LYS A CA 1
ATOM 615 C C . LYS A 1 75 ? -14.828 -1.648 17.969 1 91.38 75 LYS A C 1
ATOM 617 O O . LYS A 1 75 ? -14.734 -0.966 18.984 1 91.38 75 LYS A O 1
ATOM 622 N N . VAL A 1 76 ? -15.156 -1.175 16.797 1 88.62 76 VAL A N 1
ATOM 623 C CA . VAL A 1 76 ? -15.539 0.226 16.656 1 88.62 76 VAL A CA 1
ATOM 624 C C . VAL A 1 76 ? -17.062 0.357 16.75 1 88.62 76 VAL A C 1
ATOM 626 O O . VAL A 1 76 ? -17.766 0.01 15.805 1 88.62 76 VAL A O 1
ATOM 629 N N . LYS A 1 77 ? -17.562 0.937 17.797 1 86.06 77 LYS A N 1
ATOM 630 C CA . LYS A 1 77 ? -19 1.005 18.062 1 86.06 77 LYS A CA 1
ATOM 631 C C . LYS A 1 77 ? -19.531 2.414 17.828 1 86.06 77 LYS A C 1
ATOM 633 O O . LYS A 1 77 ? -20.688 2.586 17.453 1 86.06 77 LYS A O 1
ATOM 638 N N . ALA A 1 78 ? -18.688 3.414 18.047 1 77.94 78 ALA A N 1
ATOM 639 C CA . ALA A 1 78 ? -19.125 4.805 17.953 1 77.94 78 ALA A CA 1
ATOM 640 C C . ALA A 1 78 ? -19.531 5.148 16.516 1 77.94 78 ALA A C 1
ATOM 642 O O . ALA A 1 78 ? -18.938 4.656 15.555 1 77.94 78 ALA A O 1
ATOM 643 N N . GLY A 1 79 ? -20.484 5.895 16.438 1 71.31 79 GLY A N 1
ATOM 644 C CA . GLY A 1 79 ? -20.953 6.336 15.125 1 71.31 79 GLY A CA 1
ATOM 645 C C . GLY A 1 79 ? -20.172 7.516 14.586 1 71.31 79 GLY A C 1
ATOM 646 O O . GLY A 1 79 ? -20.25 7.836 13.398 1 71.31 79 GLY A O 1
ATOM 647 N N . SER A 1 80 ? -19.5 8.188 15.484 1 72.06 80 SER A N 1
ATOM 648 C CA . SER A 1 80 ? -18.688 9.328 15.086 1 72.06 80 SER A CA 1
ATOM 649 C C . SER A 1 80 ? -17.328 9.312 15.789 1 72.06 80 SER A C 1
ATOM 651 O O . SER A 1 80 ? -17.188 8.719 16.859 1 72.06 80 SER A O 1
ATOM 653 N N . THR A 1 81 ? -16.359 10.016 15.164 1 72.44 81 THR A N 1
ATOM 654 C CA . THR A 1 81 ? -15.016 10.039 15.703 1 72.44 81 THR A CA 1
ATOM 655 C C . THR A 1 81 ? -14.984 10.773 17.047 1 72.44 81 THR A C 1
ATOM 657 O O . THR A 1 81 ? -14.219 10.406 17.938 1 72.44 81 THR A O 1
ATOM 660 N N . ASP A 1 82 ? -15.891 11.641 17.203 1 73.94 82 ASP A N 1
ATOM 661 C CA . ASP A 1 82 ? -15.914 12.43 18.422 1 73.94 82 ASP A CA 1
ATOM 662 C C . ASP A 1 82 ? -16.453 11.617 19.594 1 73.94 82 ASP A C 1
ATOM 664 O O . ASP A 1 82 ? -16.172 11.922 20.75 1 73.94 82 ASP A O 1
ATOM 668 N N . ASP A 1 83 ? -17.094 10.578 19.297 1 79.94 83 ASP A N 1
ATOM 669 C CA . ASP A 1 83 ? -17.75 9.773 20.328 1 79.94 83 ASP A CA 1
ATOM 670 C C . ASP A 1 83 ? -16.891 8.562 20.703 1 79.94 83 ASP A C 1
ATOM 672 O O . ASP A 1 83 ? -17.219 7.809 21.609 1 79.94 83 ASP A O 1
ATOM 676 N N . MET A 1 84 ? -15.719 8.523 20.031 1 83.12 84 MET A N 1
ATOM 677 C CA . MET A 1 84 ? -14.875 7.359 20.266 1 83.12 84 MET A CA 1
ATOM 678 C C . MET A 1 84 ? -14.047 7.535 21.547 1 83.12 84 MET A C 1
ATOM 680 O O . MET A 1 84 ? -13.523 8.617 21.797 1 83.12 84 MET A O 1
ATOM 684 N N . THR A 1 85 ? -14.055 6.484 22.281 1 85.69 85 THR A N 1
ATOM 685 C CA . THR A 1 85 ? -13.094 6.438 23.375 1 85.69 85 THR A CA 1
ATOM 686 C C . THR A 1 85 ? -11.664 6.324 22.844 1 85.69 85 THR A C 1
ATOM 688 O O . THR A 1 85 ? -11.469 6.082 21.641 1 85.69 85 THR A O 1
ATOM 691 N N . ILE A 1 86 ? -10.727 6.492 23.672 1 82.88 86 ILE A N 1
ATOM 692 C CA . ILE A 1 86 ? -9.328 6.387 23.297 1 82.88 86 ILE A CA 1
ATOM 693 C C . ILE A 1 86 ? -9.047 4.984 22.75 1 82.88 86 ILE A C 1
ATOM 695 O O . ILE A 1 86 ? -8.344 4.828 21.75 1 82.88 86 ILE A O 1
ATOM 699 N N . GLU A 1 87 ? -9.633 4.047 23.422 1 85 87 GLU A N 1
ATOM 700 C CA . GLU A 1 87 ? -9.461 2.66 23 1 85 87 GLU A CA 1
ATOM 701 C C . GLU A 1 87 ? -10.094 2.418 21.625 1 85 87 GLU A C 1
ATOM 703 O O . GLU A 1 87 ? -9.492 1.762 20.766 1 85 87 GLU A O 1
ATOM 708 N N . GLU A 1 88 ? -11.227 2.988 21.484 1 87.81 88 GLU A N 1
ATOM 709 C CA . GLU A 1 88 ? -11.938 2.809 20.219 1 87.81 88 GLU A CA 1
ATOM 710 C C . GLU A 1 88 ? -11.219 3.525 19.078 1 87.81 88 GLU A C 1
ATOM 712 O O . GLU A 1 88 ? -11.227 3.053 17.938 1 87.81 88 GLU A O 1
ATOM 717 N N . LYS A 1 89 ? -10.578 4.625 19.375 1 86.19 89 LYS A N 1
ATOM 718 C CA . LYS A 1 89 ? -9.805 5.348 18.375 1 86.19 89 LYS A CA 1
ATOM 719 C C . LYS A 1 89 ? -8.625 4.512 17.875 1 86.19 89 LYS A C 1
ATOM 721 O O . LYS A 1 89 ? -8.289 4.535 16.688 1 86.19 89 LYS A O 1
ATOM 726 N N . ALA A 1 90 ? -8.086 3.807 18.797 1 86.69 90 ALA A N 1
ATOM 727 C CA . ALA A 1 90 ? -6.977 2.928 18.438 1 86.69 90 ALA A CA 1
ATOM 728 C C . ALA A 1 90 ? -7.453 1.79 17.531 1 86.69 90 ALA A C 1
ATOM 730 O O . ALA A 1 90 ? -6.785 1.437 16.562 1 86.69 90 ALA A O 1
ATOM 731 N N . GLU A 1 91 ? -8.617 1.243 17.906 1 90.19 91 GLU A N 1
ATOM 732 C CA . GLU A 1 91 ? -9.195 0.175 17.094 1 90.19 91 GLU A CA 1
ATOM 733 C C . GLU A 1 91 ? -9.578 0.681 15.703 1 90.19 91 GLU A C 1
ATOM 735 O O . GLU A 1 91 ? -9.398 -0.023 14.711 1 90.19 91 GLU A O 1
ATOM 740 N N . TYR A 1 92 ? -10.078 1.898 15.688 1 89.12 92 TYR A N 1
ATOM 741 C CA . TYR A 1 92 ? -10.438 2.516 14.414 1 89.12 92 TYR A CA 1
ATOM 742 C C . TYR A 1 92 ? -9.203 2.75 13.555 1 89.12 92 TYR A C 1
ATOM 744 O O . TYR A 1 92 ? -9.227 2.506 12.344 1 89.12 92 TYR A O 1
ATOM 752 N N . ALA A 1 93 ? -8.18 3.168 14.172 1 88.69 93 ALA A N 1
ATOM 753 C CA . ALA A 1 93 ? -6.926 3.387 13.445 1 88.69 93 ALA A CA 1
ATOM 754 C C . ALA A 1 93 ? -6.402 2.084 12.852 1 88.69 93 ALA A C 1
ATOM 756 O O . ALA A 1 93 ? -5.883 2.07 11.734 1 88.69 93 ALA A O 1
ATOM 757 N N . ARG A 1 94 ? -6.5 1.003 13.602 1 91.94 94 ARG A N 1
ATOM 758 C CA . ARG A 1 94 ? -6.078 -0.305 13.109 1 91.94 94 ARG A CA 1
ATOM 759 C C . ARG A 1 94 ? -6.965 -0.772 11.961 1 91.94 94 ARG A C 1
ATOM 761 O O . ARG A 1 94 ? -6.473 -1.308 10.969 1 91.94 94 ARG A O 1
ATOM 768 N N . TYR A 1 95 ? -8.297 -0.52 12.086 1 92.31 95 TYR A N 1
ATOM 769 C CA . TYR A 1 95 ? -9.219 -0.824 10.992 1 92.31 95 TYR A CA 1
ATOM 770 C C . TYR A 1 95 ? -8.805 -0.109 9.711 1 92.31 95 TYR A C 1
ATOM 772 O O . TYR A 1 95 ? -8.68 -0.735 8.656 1 92.31 95 TYR A O 1
ATOM 780 N N . VAL A 1 96 ? -8.539 1.168 9.844 1 90.44 96 VAL A N 1
ATOM 781 C CA . VAL A 1 96 ? -8.211 1.995 8.688 1 90.44 96 VAL A CA 1
ATOM 782 C C . VAL A 1 96 ? -6.906 1.514 8.062 1 90.44 96 VAL A C 1
ATOM 784 O O . VAL A 1 96 ? -6.801 1.4 6.84 1 90.44 96 VAL A O 1
ATOM 787 N N . TYR A 1 97 ? -6 1.157 8.906 1 91.94 97 TYR A N 1
ATOM 788 C CA . TYR A 1 97 ? -4.684 0.701 8.477 1 91.94 97 TYR A CA 1
ATOM 789 C C . TYR A 1 97 ? -4.801 -0.545 7.602 1 91.94 97 TYR A C 1
ATOM 791 O O . TYR A 1 97 ? -4.285 -0.578 6.484 1 91.94 97 TYR A O 1
ATOM 799 N N . PHE A 1 98 ? -5.453 -1.521 8.047 1 95.31 98 PHE A N 1
ATOM 800 C CA . PHE A 1 98 ? -5.543 -2.797 7.348 1 95.31 98 PHE A CA 1
ATOM 801 C C . PHE A 1 98 ? -6.496 -2.697 6.16 1 95.31 98 PHE A C 1
ATOM 803 O O . PHE A 1 98 ? -6.293 -3.359 5.141 1 95.31 98 PHE A O 1
ATOM 810 N N . TYR A 1 99 ? -7.559 -1.835 6.348 1 94.88 99 TYR A N 1
ATOM 811 C CA . TYR A 1 99 ? -8.477 -1.604 5.238 1 94.88 99 TYR A CA 1
ATOM 812 C C . TYR A 1 99 ? -7.742 -1.006 4.043 1 94.88 99 TYR A C 1
ATOM 814 O O . TYR A 1 99 ? -7.918 -1.461 2.91 1 94.88 99 TYR A O 1
ATOM 822 N N . LYS A 1 100 ? -6.855 -0.031 4.309 1 93.12 100 LYS A N 1
ATOM 823 C CA . LYS A 1 100 ? -6.059 0.594 3.258 1 93.12 100 LYS A CA 1
ATOM 824 C C . LYS A 1 100 ? -5.141 -0.422 2.586 1 93.12 100 LYS A C 1
ATOM 826 O O . LYS A 1 100 ? -5.02 -0.445 1.359 1 93.12 100 LYS A O 1
ATOM 831 N N . ASP A 1 101 ? -4.551 -1.239 3.355 1 94.19 101 ASP A N 1
ATOM 832 C CA . ASP A 1 101 ? -3.65 -2.256 2.824 1 94.19 101 ASP A CA 1
ATOM 833 C C . ASP A 1 101 ? -4.398 -3.236 1.923 1 94.19 101 ASP A C 1
ATOM 835 O O . ASP A 1 101 ? -3.861 -3.693 0.912 1 94.19 101 ASP A O 1
ATOM 839 N N . GLY A 1 102 ? -5.625 -3.516 2.328 1 95.81 102 GLY A N 1
ATOM 840 C CA . GLY A 1 102 ? -6.434 -4.449 1.558 1 95.81 102 GLY A CA 1
ATOM 841 C C . GLY A 1 102 ? -6.707 -3.975 0.143 1 95.81 102 GLY A C 1
ATOM 842 O O . GLY A 1 102 ? -6.457 -4.699 -0.82 1 95.81 102 GLY A O 1
ATOM 843 N N . PHE A 1 103 ? -7.18 -2.758 0.049 1 94.38 103 PHE A N 1
ATOM 844 C CA . PHE A 1 103 ? -7.566 -2.361 -1.3 1 94.38 103 PHE A CA 1
ATOM 845 C C . PHE A 1 103 ? -6.336 -2.039 -2.143 1 94.38 103 PHE A C 1
ATOM 847 O O . PHE A 1 103 ? -6.367 -2.166 -3.369 1 94.38 103 PHE A O 1
ATOM 854 N N . ILE A 1 104 ? -5.23 -1.68 -1.539 1 93.44 104 ILE A N 1
ATOM 855 C CA . ILE A 1 104 ? -3.99 -1.502 -2.287 1 93.44 104 ILE A CA 1
ATOM 856 C C . ILE A 1 104 ? -3.541 -2.842 -2.865 1 93.44 104 ILE A C 1
ATOM 858 O O . ILE A 1 104 ? -3.178 -2.928 -4.039 1 93.44 104 ILE A O 1
ATOM 862 N N . ARG A 1 105 ? -3.621 -3.846 -2.09 1 95.75 105 ARG A N 1
ATOM 863 C CA . ARG A 1 105 ? -3.139 -5.164 -2.49 1 95.75 105 ARG A CA 1
ATOM 864 C C . ARG A 1 105 ? -4.062 -5.789 -3.531 1 95.75 105 ARG A C 1
ATOM 866 O O . ARG A 1 105 ? -3.613 -6.566 -4.375 1 95.75 105 ARG A O 1
ATOM 873 N N . CYS A 1 106 ? -5.371 -5.434 -3.527 1 95.94 106 CYS A N 1
ATOM 874 C CA . CYS A 1 106 ? -6.301 -5.926 -4.535 1 95.94 106 CYS A CA 1
ATOM 875 C C . CYS A 1 106 ? -5.797 -5.617 -5.941 1 95.94 106 CYS A C 1
ATOM 877 O O . CYS A 1 106 ? -5.707 -6.512 -6.781 1 95.94 106 CYS A O 1
ATOM 879 N N . PHE A 1 107 ? -5.395 -4.422 -6.117 1 94.44 107 PHE A N 1
ATOM 880 C CA . PHE A 1 107 ? -4.992 -3.996 -7.449 1 94.44 107 PHE A CA 1
ATOM 881 C C . PHE A 1 107 ? -3.57 -4.457 -7.758 1 94.44 107 PHE A C 1
ATOM 883 O O . PHE A 1 107 ? -3.246 -4.762 -8.906 1 94.44 107 PHE A O 1
ATOM 890 N N . ALA A 1 108 ? -2.742 -4.539 -6.734 1 93.69 108 ALA A N 1
ATOM 891 C CA . ALA A 1 108 ? -1.389 -5.047 -6.934 1 93.69 108 ALA A CA 1
ATOM 892 C C . ALA A 1 108 ? -1.413 -6.488 -7.434 1 93.69 108 ALA A C 1
ATOM 894 O O . ALA A 1 108 ? -0.664 -6.848 -8.344 1 93.69 108 ALA A O 1
ATOM 895 N N . ILE A 1 109 ? -2.258 -7.297 -6.883 1 96.06 109 ILE A N 1
ATOM 896 C CA . ILE A 1 109 ? -2.34 -8.703 -7.262 1 96.06 109 ILE A CA 1
ATOM 897 C C . ILE A 1 109 ? -2.889 -8.82 -8.68 1 96.06 109 ILE A C 1
ATOM 899 O O . ILE A 1 109 ? -2.428 -9.656 -9.461 1 96.06 109 ILE A O 1
ATOM 903 N N . LEU A 1 110 ? -3.893 -7.98 -8.984 1 96.31 110 LEU A N 1
ATOM 904 C CA . LEU A 1 110 ? -4.418 -7.984 -10.344 1 96.31 110 LEU A CA 1
ATOM 905 C C . LEU A 1 110 ? -3.324 -7.633 -11.352 1 96.31 110 LEU A C 1
ATOM 907 O O . LEU A 1 110 ? -3.174 -8.312 -12.375 1 96.31 110 LEU A O 1
ATOM 911 N N . ASP A 1 111 ? -2.547 -6.668 -11.078 1 92.88 111 ASP A N 1
ATOM 912 C CA . ASP A 1 111 ? -1.46 -6.281 -11.969 1 92.88 111 ASP A CA 1
ATOM 913 C C . ASP A 1 111 ? -0.422 -7.395 -12.086 1 92.88 111 ASP A C 1
ATOM 915 O O . ASP A 1 111 ? 0.102 -7.652 -13.172 1 92.88 111 ASP A O 1
ATOM 919 N N . LYS A 1 112 ? -0.086 -8.008 -10.977 1 92.75 112 LYS A N 1
ATOM 920 C CA . LYS A 1 112 ? 0.825 -9.148 -11.008 1 92.75 112 LYS A CA 1
ATOM 921 C C . LYS A 1 112 ? 0.27 -10.273 -11.875 1 92.75 112 LYS A C 1
ATOM 923 O O . LYS A 1 112 ? 1.011 -10.898 -12.641 1 92.75 112 LYS A O 1
ATOM 928 N N . THR A 1 113 ? -1.028 -10.523 -11.695 1 95.38 113 THR A N 1
ATOM 929 C CA . THR A 1 113 ? -1.686 -11.531 -12.523 1 95.38 113 THR A CA 1
ATOM 930 C C . THR A 1 113 ? -1.61 -11.148 -14 1 95.38 113 THR A C 1
ATOM 932 O O . THR A 1 113 ? -1.341 -12 -14.852 1 95.38 113 THR A O 1
ATOM 935 N N . GLY A 1 114 ? -1.847 -9.852 -14.281 1 93.31 114 GLY A N 1
ATOM 936 C CA . GLY A 1 114 ? -1.716 -9.359 -15.641 1 93.31 114 GLY A CA 1
ATOM 937 C C . GLY A 1 114 ? -0.337 -9.594 -16.234 1 93.31 114 GLY A C 1
ATOM 938 O O . GLY A 1 114 ? -0.208 -9.969 -17.406 1 93.31 114 GLY A O 1
ATOM 939 N N . THR A 1 115 ? 0.671 -9.383 -15.438 1 89.88 115 THR A N 1
ATOM 940 C CA . THR A 1 115 ? 2.047 -9.586 -15.875 1 89.88 115 THR A CA 1
ATOM 941 C C . THR A 1 115 ? 2.289 -11.047 -16.234 1 89.88 115 THR A C 1
ATOM 943 O O . THR A 1 115 ? 2.928 -11.344 -17.25 1 89.88 115 THR A O 1
ATOM 946 N N . VAL A 1 116 ? 1.802 -11.938 -15.398 1 91.75 116 VAL A N 1
ATOM 947 C CA . VAL A 1 116 ? 1.94 -13.367 -15.656 1 91.75 116 VAL A CA 1
ATOM 948 C C . VAL A 1 116 ? 1.246 -13.734 -16.969 1 91.75 116 VAL A C 1
ATOM 950 O O . VAL A 1 116 ? 1.832 -14.398 -17.828 1 91.75 116 VAL A O 1
ATOM 953 N N . LEU A 1 117 ? 0.027 -13.289 -17.125 1 92.88 117 LEU A N 1
ATOM 954 C CA . LEU A 1 117 ? -0.748 -13.602 -18.328 1 92.88 117 LEU A CA 1
ATOM 955 C C . LEU A 1 117 ? -0.09 -13.008 -19.562 1 92.88 117 LEU A C 1
ATOM 957 O O . LEU A 1 117 ? -0.031 -13.656 -20.609 1 92.88 117 LEU A O 1
ATOM 961 N N . ASN A 1 118 ? 0.381 -11.773 -19.391 1 90.25 118 ASN A N 1
ATOM 962 C CA . ASN A 1 118 ? 1.051 -11.109 -20.5 1 90.25 118 ASN A CA 1
ATOM 963 C C . ASN A 1 118 ? 2.266 -11.898 -20.984 1 90.25 118 ASN A C 1
ATOM 965 O O . ASN A 1 118 ? 2.48 -12.047 -22.188 1 90.25 118 ASN A O 1
ATOM 969 N N . GLU A 1 119 ? 3 -12.359 -20.094 1 86.94 119 GLU A N 1
ATOM 970 C CA . GLU A 1 119 ? 4.211 -13.109 -20.422 1 86.94 119 GLU A CA 1
ATOM 971 C C . GLU A 1 119 ? 3.875 -14.5 -20.938 1 86.94 119 GLU A C 1
ATOM 973 O O . GLU A 1 119 ? 4.422 -14.938 -21.953 1 86.94 119 GLU A O 1
ATOM 978 N N . LEU A 1 120 ? 3.057 -15.188 -20.25 1 89.19 120 LEU A N 1
ATOM 979 C CA . LEU A 1 120 ? 2.725 -16.562 -20.578 1 89.19 120 LEU A CA 1
ATOM 980 C C . LEU A 1 120 ? 2.088 -16.656 -21.969 1 89.19 120 LEU A C 1
ATOM 982 O O . LEU A 1 120 ? 2.346 -17.609 -22.703 1 89.19 120 LEU A O 1
ATOM 986 N N . PHE A 1 121 ? 1.286 -15.688 -22.297 1 90.19 121 PHE A N 1
ATOM 987 C CA . PHE A 1 121 ? 0.537 -15.773 -23.547 1 90.19 121 PHE A CA 1
ATOM 988 C C . PHE A 1 121 ? 1.094 -14.797 -24.578 1 90.19 121 PHE A C 1
ATOM 990 O O . PHE A 1 121 ? 0.463 -14.539 -25.609 1 90.19 121 PHE A O 1
ATOM 997 N N . GLN A 1 122 ? 2.236 -14.148 -24.25 1 87.56 122 GLN A N 1
ATOM 998 C CA . GLN A 1 122 ? 2.973 -13.273 -25.156 1 87.56 122 GLN A CA 1
ATOM 999 C C . GLN A 1 122 ? 2.061 -12.203 -25.75 1 87.56 122 GLN A C 1
ATOM 1001 O O . GLN A 1 122 ? 2.008 -12.039 -26.969 1 87.56 122 GLN A O 1
ATOM 1006 N N . LEU A 1 123 ? 1.333 -11.57 -24.859 1 87.75 123 LEU A N 1
ATOM 1007 C CA . LEU A 1 123 ? 0.357 -10.586 -25.312 1 87.75 123 LEU A CA 1
ATOM 1008 C C . LEU A 1 123 ? 1.045 -9.281 -25.703 1 87.75 123 LEU A C 1
ATOM 1010 O O . LEU A 1 123 ? 0.436 -8.43 -26.359 1 87.75 123 LEU A O 1
ATOM 1014 N N . ASN A 1 124 ? 2.32 -9.062 -25.375 1 85.88 124 ASN A N 1
ATOM 1015 C CA . ASN A 1 124 ? 3.143 -7.918 -25.75 1 85.88 124 ASN A CA 1
ATOM 1016 C C . ASN A 1 124 ? 2.449 -6.602 -25.406 1 85.88 124 ASN A C 1
ATOM 1018 O O . ASN A 1 124 ? 2.416 -5.68 -26.219 1 85.88 124 ASN A O 1
ATOM 1022 N N . THR A 1 125 ? 1.852 -6.574 -24.297 1 83.38 125 THR A N 1
ATOM 1023 C CA . THR A 1 125 ? 1.076 -5.426 -23.844 1 83.38 125 THR A CA 1
ATOM 1024 C C . THR A 1 125 ? 1.97 -4.199 -23.688 1 83.38 125 THR A C 1
ATOM 1026 O O . THR A 1 125 ? 1.501 -3.062 -23.781 1 83.38 125 THR A O 1
ATOM 1029 N N . SER A 1 126 ? 3.27 -4.359 -23.453 1 79.38 126 SER A N 1
ATOM 1030 C CA . SER A 1 126 ? 4.199 -3.25 -23.266 1 79.38 126 SER A CA 1
ATOM 1031 C C . SER A 1 126 ? 4.297 -2.402 -24.531 1 79.38 126 SER A C 1
ATOM 1033 O O . SER A 1 126 ? 4.746 -1.256 -24.484 1 79.38 126 SER A O 1
ATOM 1035 N N . LYS A 1 127 ? 3.949 -2.998 -25.625 1 78.5 127 LYS A N 1
ATOM 1036 C CA . LYS A 1 127 ? 3.945 -2.256 -26.891 1 78.5 127 LYS A CA 1
ATOM 1037 C C . LYS A 1 127 ? 2.846 -1.196 -26.891 1 78.5 127 LYS A C 1
ATOM 1039 O O . LYS A 1 127 ? 2.951 -0.191 -27.609 1 78.5 127 LYS A O 1
ATOM 1044 N N . VAL A 1 128 ? 1.849 -1.495 -26.188 1 76.12 128 VAL A N 1
ATOM 1045 C CA . VAL A 1 128 ? 0.73 -0.562 -26.094 1 76.12 128 VAL A CA 1
ATOM 1046 C C . VAL A 1 128 ? 0.998 0.467 -25 1 76.12 128 VAL A C 1
ATOM 1048 O O . VAL A 1 128 ? 0.75 1.661 -25.188 1 76.12 128 VAL A O 1
ATOM 1051 N N . LYS A 1 129 ? 1.443 0.079 -23.812 1 75.56 129 LYS A N 1
ATOM 1052 C CA . LYS A 1 129 ? 1.75 0.914 -22.656 1 75.56 129 LYS A CA 1
ATOM 1053 C C . LYS A 1 129 ? 2.945 0.365 -21.891 1 75.56 129 LYS A C 1
ATOM 1055 O O . LYS A 1 129 ? 2.938 -0.792 -21.469 1 75.56 129 LYS A O 1
ATOM 1060 N N . SER A 1 130 ? 3.926 1.17 -21.734 1 70.31 130 SER A N 1
ATOM 1061 C CA . SER A 1 130 ? 5.145 0.725 -21.062 1 70.31 130 SER A CA 1
ATOM 1062 C C . SER A 1 130 ? 4.836 0.182 -19.672 1 70.31 130 SER A C 1
ATOM 1064 O O . SER A 1 130 ? 5.371 -0.857 -19.266 1 70.31 130 SER A O 1
ATOM 1066 N N . HIS A 1 131 ? 4.004 0.877 -18.984 1 73.31 131 HIS A N 1
ATOM 1067 C CA . HIS A 1 131 ? 3.508 0.431 -17.688 1 73.31 131 HIS A CA 1
ATOM 1068 C C . HIS A 1 131 ? 2.01 0.151 -17.734 1 73.31 131 HIS A C 1
ATOM 1070 O O . HIS A 1 131 ? 1.201 1.082 -17.781 1 73.31 131 HIS A O 1
ATOM 1076 N N . PHE A 1 132 ? 1.697 -1.13 -17.828 1 79.06 132 PHE A N 1
ATOM 1077 C CA . PHE A 1 132 ? 0.303 -1.497 -18.047 1 79.06 132 PHE A CA 1
ATOM 1078 C C . PHE A 1 132 ? -0.299 -2.102 -16.781 1 79.06 132 PHE A C 1
ATOM 1080 O O . PHE A 1 132 ? 0.423 -2.639 -15.945 1 79.06 132 PHE A O 1
ATOM 1087 N N . SER A 1 133 ? -1.536 -1.933 -16.672 1 87 133 SER A N 1
ATOM 1088 C CA . SER A 1 133 ? -2.301 -2.535 -15.594 1 87 133 SER A CA 1
ATOM 1089 C C . SER A 1 133 ? -2.932 -3.855 -16.031 1 87 133 SER A C 1
ATOM 1091 O O . SER A 1 133 ? -2.883 -4.215 -17.203 1 87 133 SER A O 1
ATOM 1093 N N . TYR A 1 134 ? -3.514 -4.512 -15.109 1 92.69 134 TYR A N 1
ATOM 1094 C CA . TYR A 1 134 ? -4.281 -5.723 -15.383 1 92.69 134 TYR A CA 1
ATOM 1095 C C . TYR A 1 134 ? -5.363 -5.461 -16.422 1 92.69 134 TYR A C 1
ATOM 1097 O O . TYR A 1 134 ? -5.586 -6.281 -17.312 1 92.69 134 TYR A O 1
ATOM 1105 N N . PHE A 1 135 ? -5.965 -4.398 -16.328 1 89.25 135 PHE A N 1
ATOM 1106 C CA . PHE A 1 135 ? -7.098 -4.07 -17.188 1 89.25 135 PHE A CA 1
ATOM 1107 C C . PHE A 1 135 ? -6.629 -3.795 -18.609 1 89.25 135 PHE A C 1
ATOM 1109 O O . PHE A 1 135 ? -7.344 -4.09 -19.578 1 89.25 135 PHE A O 1
ATOM 1116 N N . THR A 1 136 ? -5.41 -3.266 -18.703 1 88.12 136 THR A N 1
ATOM 1117 C CA . THR A 1 136 ? -4.809 -3.115 -20.031 1 88.12 136 THR A CA 1
ATOM 1118 C C . THR A 1 136 ? -4.539 -4.477 -20.656 1 88.12 136 THR A C 1
ATOM 1120 O O . THR A 1 136 ? -4.789 -4.676 -21.859 1 88.12 136 THR A O 1
ATOM 1123 N N . VAL A 1 137 ? -4.074 -5.402 -19.859 1 90.56 137 VAL A N 1
ATOM 1124 C CA . VAL A 1 137 ? -3.801 -6.754 -20.328 1 90.56 137 VAL A CA 1
ATOM 1125 C C . VAL A 1 137 ? -5.105 -7.422 -20.766 1 90.56 137 VAL A C 1
ATOM 1127 O O . VAL A 1 137 ? -5.148 -8.102 -21.797 1 90.56 137 VAL A O 1
ATOM 1130 N N . LEU A 1 138 ? -6.121 -7.215 -19.953 1 91.5 138 LEU A N 1
ATOM 1131 C CA . LEU A 1 138 ? -7.422 -7.801 -20.266 1 91.5 138 LEU A CA 1
ATOM 1132 C C . LEU A 1 138 ? -7.945 -7.281 -21.594 1 91.5 138 LEU A C 1
ATOM 1134 O O . LEU A 1 138 ? -8.539 -8.031 -22.375 1 91.5 138 LEU A O 1
ATOM 1138 N N . ARG A 1 139 ? -7.742 -6.059 -21.844 1 87.5 139 ARG A N 1
ATOM 1139 C CA . ARG A 1 139 ? -8.164 -5.477 -23.109 1 87.5 139 ARG A CA 1
ATOM 1140 C C . ARG A 1 139 ? -7.398 -6.09 -24.266 1 87.5 139 ARG A C 1
ATOM 1142 O O . ARG A 1 139 ? -7.988 -6.41 -25.312 1 87.5 139 ARG A O 1
ATOM 1149 N N . GLN A 1 140 ? -6.102 -6.207 -24.094 1 86.06 140 GLN A N 1
ATOM 1150 C CA . GLN A 1 140 ? -5.27 -6.82 -25.125 1 86.06 140 GLN A CA 1
ATOM 1151 C C . GLN A 1 140 ? -5.68 -8.266 -25.375 1 86.06 140 GLN A C 1
ATOM 1153 O O . GLN A 1 140 ? -5.656 -8.742 -26.516 1 86.06 140 GLN A O 1
ATOM 1158 N N . PHE A 1 141 ? -5.984 -8.898 -24.234 1 86.31 141 PHE A N 1
ATOM 1159 C CA . PHE A 1 141 ? -6.414 -10.289 -24.297 1 86.31 141 PHE A CA 1
ATOM 1160 C C . PHE A 1 141 ? -7.68 -10.422 -25.125 1 86.31 141 PHE A C 1
ATOM 1162 O O . PHE A 1 141 ? -7.84 -11.398 -25.875 1 86.31 141 PHE A O 1
ATOM 1169 N N . GLY A 1 142 ? -8.539 -9.445 -25.078 1 81.25 142 GLY A N 1
ATOM 1170 C CA . GLY A 1 142 ? -9.766 -9.438 -25.859 1 81.25 142 GLY A CA 1
ATOM 1171 C C . GLY A 1 142 ? -9.531 -9.258 -27.344 1 81.25 142 GLY A C 1
ATOM 1172 O O . GLY A 1 142 ? -10.312 -9.742 -28.172 1 81.25 142 GLY A O 1
ATOM 1173 N N . TYR A 1 143 ? -8.398 -8.656 -27.625 1 79.88 143 TYR A N 1
ATOM 1174 C CA . TYR A 1 143 ? -8.062 -8.43 -29.016 1 79.88 143 TYR A CA 1
ATOM 1175 C C . TYR A 1 143 ? -7.352 -9.641 -29.609 1 79.88 143 TYR A C 1
ATOM 1177 O O . TYR A 1 143 ? -7.438 -9.891 -30.812 1 79.88 143 TYR A O 1
ATOM 1185 N N . ALA A 1 144 ? -6.676 -10.305 -28.625 1 74.31 144 ALA A N 1
ATOM 1186 C CA . ALA A 1 144 ? -5.879 -11.43 -29.094 1 74.31 144 ALA A CA 1
ATOM 1187 C C . ALA A 1 144 ? -6.762 -12.641 -29.391 1 74.31 144 ALA A C 1
ATOM 1189 O O . ALA A 1 144 ? -7.738 -12.891 -28.688 1 74.31 144 ALA A O 1
ATOM 1190 N N . LYS A 1 145 ? -6.941 -12.953 -30.547 1 73.12 145 LYS A N 1
ATOM 1191 C CA . LYS A 1 145 ? -7.758 -14.094 -30.953 1 73.12 145 LYS A CA 1
ATOM 1192 C C . LYS A 1 145 ? -7.328 -15.367 -30.234 1 73.12 145 LYS A C 1
ATOM 1194 O O . LYS A 1 145 ? -8.117 -16.297 -30.078 1 73.12 145 LYS A O 1
ATOM 1199 N N . MET A 1 146 ? -6.234 -15.305 -29.594 1 76.88 146 MET A N 1
ATOM 1200 C CA . MET A 1 146 ? -5.738 -16.516 -28.938 1 76.88 146 MET A CA 1
ATOM 1201 C C . MET A 1 146 ? -6.297 -16.609 -27.516 1 76.88 146 MET A C 1
ATOM 1203 O O . MET A 1 146 ? -6.512 -15.594 -26.859 1 76.88 146 MET A O 1
ATOM 1207 N N . HIS A 1 147 ? -6.734 -17.734 -27.031 1 85.88 147 HIS A N 1
ATOM 1208 C CA . HIS A 1 147 ? -7.234 -18.078 -25.703 1 85.88 147 HIS A CA 1
ATOM 1209 C C . HIS A 1 147 ? -8.5 -17.297 -25.375 1 85.88 147 HIS A C 1
ATOM 1211 O O . HIS A 1 147 ? -8.633 -16.75 -24.266 1 85.88 147 HIS A O 1
ATOM 1217 N N . GLY A 1 148 ? -9.352 -17.109 -26.344 1 86.75 148 GLY A N 1
ATOM 1218 C CA . GLY A 1 148 ? -10.578 -16.344 -26.25 1 86.75 148 GLY A CA 1
ATOM 1219 C C . GLY A 1 148 ? -11.461 -16.75 -25.094 1 86.75 148 GLY A C 1
ATOM 1220 O O . GLY A 1 148 ? -12.086 -15.891 -24.453 1 86.75 148 GLY A O 1
ATOM 1221 N N . ASP A 1 149 ? -11.5 -18.016 -24.781 1 89.25 149 ASP A N 1
ATOM 1222 C CA . ASP A 1 149 ? -12.328 -18.5 -23.688 1 89.25 149 ASP A CA 1
ATOM 1223 C C . ASP A 1 149 ? -11.898 -17.891 -22.359 1 89.25 149 ASP A C 1
ATOM 1225 O O . ASP A 1 149 ? -12.742 -17.469 -21.562 1 89.25 149 ASP A O 1
ATOM 1229 N N . LEU A 1 150 ? -10.602 -17.922 -22.109 1 94.06 150 LEU A N 1
ATOM 1230 C CA . LEU A 1 150 ? -10.094 -17.328 -20.891 1 94.06 150 LEU A CA 1
ATOM 1231 C C . LEU A 1 150 ? -10.391 -15.836 -20.844 1 94.06 150 LEU A C 1
ATOM 1233 O O . LEU A 1 150 ? -10.812 -15.312 -19.797 1 94.06 150 LEU A O 1
ATOM 1237 N N . ALA A 1 151 ? -10.195 -15.141 -22 1 93.12 151 ALA A N 1
ATOM 1238 C CA . ALA A 1 151 ? -10.453 -13.703 -22.062 1 93.12 151 ALA A CA 1
ATOM 1239 C C . ALA A 1 151 ? -11.898 -13.383 -21.688 1 93.12 151 ALA A C 1
ATOM 1241 O O . ALA A 1 151 ? -12.156 -12.469 -20.906 1 93.12 151 ALA A O 1
ATOM 1242 N N . VAL A 1 152 ? -12.797 -14.133 -22.25 1 93.56 152 VAL A N 1
ATOM 1243 C CA . VAL A 1 152 ? -14.219 -13.914 -22 1 93.56 152 VAL A CA 1
ATOM 1244 C C . VAL A 1 152 ? -14.523 -14.125 -20.516 1 93.56 152 VAL A C 1
ATOM 1246 O O . VAL A 1 152 ? -15.258 -13.336 -19.922 1 93.56 152 VAL A O 1
ATOM 1249 N N . ARG A 1 153 ? -14 -15.102 -19.922 1 95.62 153 ARG A N 1
ATOM 1250 C CA . ARG A 1 153 ? -14.242 -15.398 -18.516 1 95.62 153 ARG A CA 1
ATOM 1251 C C . ARG A 1 153 ? -13.711 -14.289 -17.625 1 95.62 153 ARG A C 1
ATOM 1253 O O . ARG A 1 153 ? -14.391 -13.859 -16.688 1 95.62 153 ARG A O 1
ATOM 1260 N N . LEU A 1 154 ? -12.508 -13.836 -17.938 1 97 154 LEU A N 1
ATOM 1261 C CA . LEU A 1 154 ? -11.883 -12.789 -17.125 1 97 154 LEU A CA 1
ATOM 1262 C C . LEU A 1 154 ? -12.633 -11.469 -17.281 1 97 154 LEU A C 1
ATOM 1264 O O . LEU A 1 154 ? -12.773 -10.711 -16.312 1 97 154 LEU A O 1
ATOM 1268 N N . ILE A 1 155 ? -13.133 -11.203 -18.469 1 94.88 155 ILE A N 1
ATOM 1269 C CA . ILE A 1 155 ? -13.906 -9.992 -18.719 1 94.88 155 ILE A CA 1
ATOM 1270 C C . ILE A 1 155 ? -15.234 -10.078 -17.953 1 94.88 155 ILE A C 1
ATOM 1272 O O . ILE A 1 155 ? -15.688 -9.078 -17.391 1 94.88 155 ILE A O 1
ATOM 1276 N N . ASN A 1 156 ? -15.828 -11.219 -17.938 1 96.81 156 ASN A N 1
ATOM 1277 C CA . ASN A 1 156 ? -17.078 -11.398 -17.203 1 96.81 156 ASN A CA 1
ATOM 1278 C C . ASN A 1 156 ? -16.875 -11.172 -15.711 1 96.81 156 ASN A C 1
ATOM 1280 O O . ASN A 1 156 ? -17.734 -10.578 -15.047 1 96.81 156 ASN A O 1
ATOM 1284 N N . ILE A 1 157 ? -15.766 -11.641 -15.195 1 98 157 ILE A N 1
ATOM 1285 C CA . ILE A 1 157 ? -15.453 -11.43 -13.789 1 98 157 ILE A CA 1
ATOM 1286 C C . ILE A 1 157 ? -15.281 -9.938 -13.523 1 98 157 ILE A C 1
ATOM 1288 O O . ILE A 1 157 ? -15.844 -9.398 -12.562 1 98 157 ILE A O 1
ATOM 1292 N N . LYS A 1 158 ? -14.492 -9.281 -14.359 1 96.88 158 LYS A N 1
ATOM 1293 C CA . LYS A 1 158 ? -14.289 -7.84 -14.227 1 96.88 158 LYS A CA 1
ATOM 1294 C C . LYS A 1 158 ? -15.617 -7.098 -14.211 1 96.88 158 LYS A C 1
ATOM 1296 O O . LYS A 1 158 ? -15.836 -6.215 -13.375 1 96.88 158 LYS A O 1
ATOM 1301 N N . ASP A 1 159 ? -16.547 -7.449 -15.07 1 96.44 159 ASP A N 1
ATOM 1302 C CA . ASP A 1 159 ? -17.828 -6.758 -15.211 1 96.44 159 ASP A CA 1
ATOM 1303 C C . ASP A 1 159 ? -18.734 -7.031 -14.008 1 96.44 159 ASP A C 1
ATOM 1305 O O . ASP A 1 159 ? -19.469 -6.148 -13.578 1 96.44 159 ASP A O 1
ATOM 1309 N N . ALA A 1 160 ? -18.656 -8.211 -13.484 1 97.94 160 ALA A N 1
ATOM 1310 C CA . ALA A 1 160 ? -19.484 -8.586 -12.344 1 97.94 160 ALA A CA 1
ATOM 1311 C C . ALA A 1 160 ? -19.125 -7.773 -11.102 1 97.94 160 ALA A C 1
ATOM 1313 O O . ALA A 1 160 ? -19.969 -7.52 -10.25 1 97.94 160 ALA A O 1
ATOM 1314 N N . TYR A 1 161 ? -17.844 -7.316 -11.039 1 97.81 161 TYR A N 1
ATOM 1315 C CA . TYR A 1 161 ? -17.375 -6.609 -9.852 1 97.81 161 TYR A CA 1
ATOM 1316 C C . TYR A 1 161 ? -17.078 -5.152 -10.18 1 97.81 161 TYR A C 1
ATOM 1318 O O . TYR A 1 161 ? -16.344 -4.488 -9.438 1 97.81 161 TYR A O 1
ATOM 1326 N N . ARG A 1 162 ? -17.609 -4.621 -11.172 1 96.44 162 ARG A N 1
ATOM 1327 C CA . ARG A 1 162 ? -17.266 -3.303 -11.695 1 96.44 162 ARG A CA 1
ATOM 1328 C C . ARG A 1 162 ? -17.484 -2.217 -10.648 1 96.44 162 ARG A C 1
ATOM 1330 O O . ARG A 1 162 ? -16.625 -1.375 -10.422 1 96.44 162 ARG A O 1
ATOM 1337 N N . GLU A 1 163 ? -18.562 -2.23 -9.977 1 95.56 163 GLU A N 1
ATOM 1338 C CA . GLU A 1 163 ? -18.938 -1.151 -9.07 1 95.56 163 GLU A CA 1
ATOM 1339 C C . GLU A 1 163 ? -18.031 -1.132 -7.832 1 95.56 163 GLU A C 1
ATOM 1341 O O . GLU A 1 163 ? -17.422 -0.112 -7.523 1 95.56 163 GLU A O 1
ATOM 1346 N N . PRO A 1 164 ? -17.953 -2.271 -7.145 1 96.31 164 PRO A N 1
ATOM 1347 C CA . PRO A 1 164 ? -17.078 -2.236 -5.973 1 96.31 164 PRO A CA 1
ATOM 1348 C C . PRO A 1 164 ? -15.617 -1.941 -6.332 1 96.31 164 PRO A C 1
ATOM 1350 O O . PRO A 1 164 ? -14.93 -1.229 -5.598 1 96.31 164 PRO A O 1
ATOM 1353 N N . MET A 1 165 ? -15.164 -2.377 -7.484 1 96.25 165 MET A N 1
ATOM 1354 C CA . MET A 1 165 ? -13.773 -2.166 -7.867 1 96.25 165 MET A CA 1
ATOM 1355 C C . MET A 1 165 ? -13.531 -0.71 -8.25 1 96.25 165 MET A C 1
ATOM 1357 O O . MET A 1 165 ? -12.438 -0.182 -8.031 1 96.25 165 MET A O 1
ATOM 1361 N N . SER A 1 166 ? -14.508 -0.134 -8.789 1 93.75 166 SER A N 1
ATOM 1362 C CA . SER A 1 166 ? -14.398 1.288 -9.102 1 93.75 166 SER A CA 1
ATOM 1363 C C . SER A 1 166 ? -14.242 2.119 -7.832 1 93.75 166 SER A C 1
ATOM 1365 O O . SER A 1 166 ? -13.422 3.043 -7.785 1 93.75 166 SER A O 1
ATOM 1367 N N . LYS A 1 167 ? -14.977 1.784 -6.863 1 92.62 167 LYS A N 1
ATOM 1368 C CA . LYS A 1 167 ? -14.891 2.486 -5.586 1 92.62 167 LYS A CA 1
ATOM 1369 C C . LYS A 1 167 ? -13.547 2.242 -4.91 1 92.62 167 LYS A C 1
ATOM 1371 O O . LYS A 1 167 ? -12.922 3.176 -4.406 1 92.62 167 LYS A O 1
ATOM 1376 N N . LEU A 1 168 ? -13.102 0.994 -4.914 1 94.56 168 LEU A N 1
ATOM 1377 C CA . LEU A 1 168 ? -11.812 0.648 -4.32 1 94.56 168 LEU A CA 1
ATOM 1378 C C . LEU A 1 168 ? -10.672 1.337 -5.059 1 94.56 168 LEU A C 1
ATOM 1380 O O . LEU A 1 168 ? -9.695 1.775 -4.441 1 94.56 168 LEU A O 1
ATOM 1384 N N . ARG A 1 169 ? -10.805 1.418 -6.363 1 91.69 169 ARG A N 1
ATOM 1385 C CA . ARG A 1 169 ? -9.781 2.064 -7.172 1 91.69 169 ARG A CA 1
ATOM 1386 C C . ARG A 1 169 ? -9.648 3.543 -6.816 1 91.69 169 ARG A C 1
ATOM 1388 O O . ARG A 1 169 ? -8.539 4.066 -6.707 1 91.69 169 ARG A O 1
ATOM 1395 N N . LYS A 1 170 ? -10.719 4.145 -6.691 1 86.94 170 LYS A N 1
ATOM 1396 C CA . LYS A 1 170 ? -10.711 5.555 -6.312 1 86.94 170 LYS A CA 1
ATOM 1397 C C . LYS A 1 170 ? -10.031 5.758 -4.961 1 86.94 170 LYS A C 1
ATOM 1399 O O . LYS A 1 170 ? -9.211 6.664 -4.805 1 86.94 170 LYS A O 1
ATOM 1404 N N . ARG A 1 171 ? -10.359 4.918 -4.047 1 87.5 171 ARG A N 1
ATOM 1405 C CA . ARG A 1 171 ? -9.773 5.008 -2.717 1 87.5 171 ARG A CA 1
ATOM 1406 C C . ARG A 1 171 ? -8.273 4.727 -2.764 1 87.5 171 ARG A C 1
ATOM 1408 O O . ARG A 1 171 ? -7.484 5.406 -2.102 1 87.5 171 ARG A O 1
ATOM 1415 N N . ARG A 1 172 ? -7.965 3.686 -3.492 1 88.75 172 ARG A N 1
ATOM 1416 C CA . ARG A 1 172 ? -6.555 3.334 -3.635 1 88.75 172 ARG A CA 1
ATOM 1417 C C . ARG A 1 172 ? -5.762 4.484 -4.242 1 88.75 172 ARG A C 1
ATOM 1419 O O . ARG A 1 172 ? -4.691 4.84 -3.746 1 88.75 172 ARG A O 1
ATOM 1426 N N . ASN A 1 173 ? -6.297 5.109 -5.305 1 82.5 173 ASN A N 1
ATOM 1427 C CA . ASN A 1 173 ? -5.629 6.223 -5.973 1 82.5 173 ASN A CA 1
ATOM 1428 C C . ASN A 1 173 ? -5.469 7.422 -5.043 1 82.5 173 ASN A C 1
ATOM 1430 O O . ASN A 1 173 ? -4.43 8.078 -5.043 1 82.5 173 ASN A O 1
ATOM 1434 N N . MET A 1 174 ? -6.457 7.59 -4.281 1 81.44 174 MET A N 1
ATOM 1435 C CA . MET A 1 174 ? -6.402 8.68 -3.314 1 81.44 174 MET A CA 1
ATOM 1436 C C . MET A 1 174 ? -5.348 8.406 -2.246 1 81.44 174 MET A C 1
ATOM 1438 O O . MET A 1 174 ? -4.598 9.305 -1.864 1 81.44 174 MET A O 1
ATOM 1442 N N . GLU A 1 175 ? -5.277 7.211 -1.821 1 83.81 175 GLU A N 1
ATOM 1443 C CA . GLU A 1 175 ? -4.371 6.832 -0.744 1 83.81 175 GLU A CA 1
ATOM 1444 C C . GLU A 1 175 ? -2.916 6.879 -1.205 1 83.81 175 GLU A C 1
ATOM 1446 O O . GLU A 1 175 ? -2.029 7.258 -0.439 1 83.81 175 GLU A O 1
ATOM 1451 N N . ILE A 1 176 ? -2.711 6.555 -2.398 1 82.5 176 ILE A N 1
ATOM 1452 C CA . ILE A 1 176 ? -1.34 6.355 -2.857 1 82.5 176 ILE A CA 1
ATOM 1453 C C . ILE A 1 176 ? -0.837 7.621 -3.545 1 82.5 176 ILE A C 1
ATOM 1455 O O . ILE A 1 176 ? 0.362 7.91 -3.533 1 82.5 176 ILE A O 1
ATOM 1459 N N . HIS A 1 177 ? -1.744 8.391 -4.18 1 74.75 177 HIS A N 1
ATOM 1460 C CA . HIS A 1 177 ? -1.259 9.477 -5.02 1 74.75 177 HIS A CA 1
ATOM 1461 C C . HIS A 1 177 ? -1.816 10.82 -4.562 1 74.75 177 HIS A C 1
ATOM 1463 O O . HIS A 1 177 ? -1.324 11.875 -4.973 1 74.75 177 HIS A O 1
ATOM 1469 N N . TYR A 1 178 ? -2.826 10.781 -3.996 1 66.62 178 TYR A N 1
ATOM 1470 C CA . TYR A 1 178 ? -3.469 12.039 -3.635 1 66.62 178 TYR A CA 1
ATOM 1471 C C . TYR A 1 178 ? -3.65 12.141 -2.125 1 66.62 178 TYR A C 1
ATOM 1473 O O . TYR A 1 178 ? -3.092 11.344 -1.369 1 66.62 178 TYR A O 1
ATOM 1481 N N . MET A 1 179 ? -4.418 13.102 -1.567 1 55.97 179 MET A N 1
ATOM 1482 C CA . MET A 1 179 ? -4.75 13.242 -0.153 1 55.97 179 MET A CA 1
ATOM 1483 C C . MET A 1 179 ? -5.742 12.172 0.285 1 55.97 179 MET A C 1
ATOM 1485 O O . MET A 1 179 ? -6.453 11.602 -0.543 1 55.97 179 MET A O 1
ATOM 1489 N N . ASN A 1 180 ? -5.668 11.609 1.59 1 45.25 180 ASN A N 1
ATOM 1490 C CA . ASN A 1 180 ? -6.387 10.516 2.232 1 45.25 180 ASN A CA 1
ATOM 1491 C C . ASN A 1 180 ? -7.824 10.414 1.729 1 45.25 180 ASN A C 1
ATOM 1493 O O . ASN A 1 180 ? -8.547 11.414 1.701 1 45.25 180 ASN A O 1
ATOM 1497 N N . SER A 1 181 ? -8.141 9.422 0.969 1 41.22 181 SER A N 1
ATOM 1498 C CA . SER A 1 181 ? -9.508 9.18 0.506 1 41.22 181 SER A CA 1
ATOM 1499 C C . SER A 1 181 ? -10.523 9.484 1.6 1 41.22 181 SER A C 1
ATOM 1501 O O . SER A 1 181 ? -11.617 9.984 1.318 1 41.22 181 SER A O 1
ATOM 1503 N N . GLU A 1 182 ? -10.281 8.867 2.834 1 38.88 182 GLU A N 1
ATOM 1504 C CA . GLU A 1 182 ? -11.203 9.102 3.943 1 38.88 182 GLU A CA 1
ATOM 1505 C C . GLU A 1 182 ? -11.492 10.586 4.113 1 38.88 182 GLU A C 1
ATOM 1507 O O . GLU A 1 182 ? -12.547 10.961 4.637 1 38.88 182 GLU A O 1
ATOM 1512 N N . MET A 1 183 ? -10.531 11.344 3.625 1 41.53 183 MET A N 1
ATOM 1513 C CA . MET A 1 183 ? -10.641 12.773 3.871 1 41.53 183 MET A CA 1
ATOM 1514 C C . MET A 1 183 ? -11.586 13.43 2.871 1 41.53 183 MET A C 1
ATOM 1516 O O . MET A 1 183 ? -12.125 14.5 3.131 1 41.53 183 MET A O 1
ATOM 1520 N N . GLN A 1 184 ? -11.609 12.812 1.73 1 46.06 184 GLN A N 1
ATOM 1521 C CA . GLN A 1 184 ? -12.633 13.414 0.875 1 46.06 184 GLN A CA 1
ATOM 1522 C C . GLN A 1 184 ? -13.977 13.469 1.586 1 46.06 184 GLN A C 1
ATOM 1524 O O . GLN A 1 184 ? -14.672 14.484 1.524 1 46.06 184 GLN A O 1
ATOM 1529 N N . ASP A 1 185 ? -14.289 12.312 2.127 1 48.09 185 ASP A N 1
ATOM 1530 C CA . ASP A 1 185 ? -15.523 12.352 2.9 1 48.09 185 ASP A CA 1
ATOM 1531 C C . ASP A 1 185 ? -15.398 13.289 4.094 1 48.09 185 ASP A C 1
ATOM 1533 O O . ASP A 1 185 ? -16.344 14 4.438 1 48.09 185 ASP A O 1
ATOM 1537 N N . ASP A 1 186 ? -14.32 13.18 4.711 1 48.19 186 ASP A N 1
ATOM 1538 C CA . ASP A 1 186 ? -14.172 14.133 5.801 1 48.19 186 ASP A CA 1
ATOM 1539 C C . ASP A 1 186 ? -14.242 15.57 5.281 1 48.19 186 ASP A C 1
ATOM 1541 O O . ASP A 1 186 ? -14.883 16.422 5.898 1 48.19 186 ASP A O 1
ATOM 1545 N N . LEU A 1 187 ? -13.531 15.711 4.172 1 46.53 187 LEU A N 1
ATOM 1546 C CA . LEU A 1 187 ? -13.672 17.031 3.566 1 46.53 187 LEU A CA 1
ATOM 1547 C C . LEU A 1 187 ? -15.133 17.328 3.24 1 46.53 187 LEU A C 1
ATOM 1549 O O . LEU A 1 187 ? -15.617 18.438 3.471 1 46.53 187 LEU A O 1
ATOM 1553 N N . TRP A 1 188 ? -15.68 16.25 2.58 1 45.09 188 TRP A N 1
ATOM 1554 C CA . TRP A 1 188 ? -17.094 16.438 2.305 1 45.09 188 TRP A CA 1
ATOM 1555 C C . TRP A 1 188 ? -17.875 16.672 3.596 1 45.09 188 TRP A C 1
ATOM 1557 O O . TRP A 1 188 ? -18.75 17.531 3.658 1 45.09 188 TRP A O 1
ATOM 1567 N N . GLN A 1 189 ? -17.641 15.875 4.555 1 48.28 189 GLN A N 1
ATOM 1568 C CA . GLN A 1 189 ? -18.359 16.047 5.809 1 48.28 189 GLN A CA 1
ATOM 1569 C C . GLN A 1 189 ? -17.984 17.375 6.477 1 48.28 189 GLN A C 1
ATOM 1571 O O . GLN A 1 189 ? -18.844 18.062 7.031 1 48.28 189 GLN A O 1
ATOM 1576 N N . LEU A 1 190 ? -16.766 17.531 6.488 1 48.75 190 LEU A N 1
ATOM 1577 C CA . LEU A 1 190 ? -16.359 18.812 7.035 1 48.75 190 LEU A CA 1
ATOM 1578 C C . LEU A 1 190 ? -17 19.969 6.258 1 48.75 190 LEU A C 1
ATOM 1580 O O . LEU A 1 190 ? -17.375 20.984 6.84 1 48.75 190 LEU A O 1
ATOM 1584 N N . HIS A 1 191 ? -17 19.812 4.922 1 43.19 191 HIS A N 1
ATOM 1585 C CA . HIS A 1 191 ? -17.719 20.828 4.156 1 43.19 191 HIS A CA 1
ATOM 1586 C C . HIS A 1 191 ? -19.188 20.906 4.605 1 43.19 191 HIS A C 1
ATOM 1588 O O . HIS A 1 191 ? -19.766 21.984 4.625 1 43.19 191 HIS A O 1
ATOM 1594 N N . GLN A 1 192 ? -19.703 19.719 4.629 1 42.47 192 GLN A N 1
ATOM 1595 C CA . GLN A 1 192 ? -21.125 19.766 4.949 1 42.47 192 GLN A CA 1
ATOM 1596 C C . GLN A 1 192 ? -21.359 20.266 6.375 1 42.47 192 GLN A C 1
ATOM 1598 O O . GLN A 1 192 ? -22.391 20.859 6.668 1 42.47 192 GLN A O 1
ATOM 1603 N N . THR A 1 193 ? -20.516 19.781 7.367 1 42.94 193 THR A N 1
ATOM 1604 C CA . THR A 1 193 ? -20.875 20.188 8.719 1 42.94 193 THR A CA 1
ATOM 1605 C C . THR A 1 193 ? -19.812 21.125 9.305 1 42.94 193 THR A C 1
ATOM 1607 O O . THR A 1 193 ? -18.656 20.734 9.461 1 42.94 193 THR A O 1
ATOM 1610 N N . LEU A 1 194 ? -19.75 22.406 8.859 1 41.41 194 LEU A N 1
ATOM 1611 C CA . LEU A 1 194 ? -18.859 23.391 9.461 1 41.41 194 LEU A CA 1
ATOM 1612 C C . LEU A 1 194 ? -18.469 22.984 10.875 1 41.41 194 LEU A C 1
ATOM 1614 O O . LEU A 1 194 ? -17.312 23.172 11.273 1 41.41 194 LEU A O 1
ATOM 1618 N N . GLN A 1 195 ? -19.438 22.875 11.758 1 44.34 195 GLN A N 1
ATOM 1619 C CA . GLN A 1 195 ? -19.406 22.656 13.203 1 44.34 195 GLN A CA 1
ATOM 1620 C C . GLN A 1 195 ? -19.766 21.219 13.547 1 44.34 195 GLN A C 1
ATOM 1622 O O . GLN A 1 195 ? -19.766 20.828 14.719 1 44.34 195 GLN A O 1
ATOM 1627 N N . GLY A 1 196 ? -20.078 20.391 12.57 1 48.38 196 GLY A N 1
ATOM 1628 C CA . GLY A 1 196 ? -20.719 19.156 13.016 1 48.38 196 GLY A CA 1
ATOM 1629 C C . GLY A 1 196 ? -19.797 17.969 13.039 1 48.38 196 GLY A C 1
ATOM 1630 O O . GLY A 1 196 ? -18.641 18.062 12.633 1 48.38 196 GLY A O 1
ATOM 1631 N N . LYS A 1 197 ? -20.172 16.875 13.836 1 53.62 197 LYS A N 1
ATOM 1632 C CA . LYS A 1 197 ? -19.547 15.578 14.047 1 53.62 197 LYS A CA 1
ATOM 1633 C C . LYS A 1 197 ? -19.266 14.875 12.719 1 53.62 197 LYS A C 1
ATOM 1635 O O . LYS A 1 197 ? -20.141 14.82 11.844 1 53.62 197 LYS A O 1
ATOM 1640 N N . VAL A 1 198 ? -18.047 14.773 12.398 1 56.56 198 VAL A N 1
ATOM 1641 C CA . VAL A 1 198 ? -17.703 14.047 11.188 1 56.56 198 VAL A CA 1
ATOM 1642 C C . VAL A 1 198 ? -18.203 12.609 11.281 1 56.56 198 VAL A C 1
ATOM 1644 O O . VAL A 1 198 ? -17.812 11.867 12.188 1 56.56 198 VAL A O 1
ATOM 1647 N N . LYS A 1 199 ? -19.375 12.344 10.633 1 57.25 199 LYS A N 1
ATOM 1648 C CA . LYS A 1 199 ? -19.938 10.992 10.609 1 57.25 199 LYS A CA 1
ATOM 1649 C C . LYS A 1 199 ? -18.938 10 10.016 1 57.25 199 LYS A C 1
ATOM 1651 O O . LYS A 1 199 ? -18.25 10.312 9.047 1 57.25 199 LYS A O 1
ATOM 1656 N N . LEU A 1 200 ? -18.75 9.023 10.82 1 63.84 200 LEU A N 1
ATOM 1657 C CA . LEU A 1 200 ? -17.938 7.926 10.305 1 63.84 200 LEU A CA 1
ATOM 1658 C C . LEU A 1 200 ? -18.516 7.379 9.008 1 63.84 200 LEU A C 1
ATOM 1660 O O . LEU A 1 200 ? -19.734 7.316 8.844 1 63.84 200 LEU A O 1
ATOM 1664 N N . GLU A 1 201 ? -17.703 7.184 7.992 1 65.75 201 GLU A N 1
ATOM 1665 C CA . GLU A 1 201 ? -18.062 6.461 6.781 1 65.75 201 GLU A CA 1
ATOM 1666 C C . GLU A 1 201 ? -18.75 5.137 7.117 1 65.75 201 GLU A C 1
ATOM 1668 O O . GLU A 1 201 ? -18.688 4.676 8.258 1 65.75 201 GLU A O 1
ATOM 1673 N N . ASP A 1 202 ? -19.594 4.734 6.27 1 81.62 202 ASP A N 1
ATOM 1674 C CA . ASP A 1 202 ? -20.188 3.404 6.418 1 81.62 202 ASP A CA 1
ATOM 1675 C C . ASP A 1 202 ? -19.109 2.324 6.332 1 81.62 202 ASP A C 1
ATOM 1677 O O . ASP A 1 202 ? -18.844 1.781 5.258 1 81.62 202 ASP A O 1
ATOM 1681 N N . LEU A 1 203 ? -18.516 2.064 7.5 1 85.25 203 LEU A N 1
ATOM 1682 C CA . LEU A 1 203 ? -17.391 1.137 7.586 1 85.25 203 LEU A CA 1
ATOM 1683 C C . LEU A 1 203 ? -17.797 -0.252 7.102 1 85.25 203 LEU A C 1
ATOM 1685 O O . LEU A 1 203 ? -16.984 -0.962 6.496 1 85.25 203 LEU A O 1
ATOM 1689 N N . ASP A 1 204 ? -19.016 -0.611 7.301 1 90 204 ASP A N 1
ATOM 1690 C CA . ASP A 1 204 ? -19.5 -1.924 6.875 1 90 204 ASP A CA 1
ATOM 1691 C C . ASP A 1 204 ? -19.578 -2.008 5.352 1 90 204 ASP A C 1
ATOM 1693 O O . ASP A 1 204 ? -19.266 -3.039 4.762 1 90 204 ASP A O 1
ATOM 1697 N N . GLN A 1 205 ? -20.016 -0.921 4.797 1 91.5 205 GLN A N 1
ATOM 1698 C CA . GLN A 1 205 ? -20.062 -0.883 3.34 1 91.5 205 GLN A CA 1
ATOM 1699 C C . GLN A 1 205 ? -18.656 -0.964 2.74 1 91.5 205 GLN A C 1
ATOM 1701 O O . GLN A 1 205 ? -18.453 -1.646 1.734 1 91.5 205 GLN A O 1
ATOM 1706 N N . HIS A 1 206 ? -17.781 -0.255 3.373 1 91.94 206 HIS A N 1
ATOM 1707 C CA . HIS A 1 206 ? -16.391 -0.298 2.926 1 91.94 206 HIS A CA 1
ATOM 1708 C C . HIS A 1 206 ? -15.828 -1.716 2.994 1 91.94 206 HIS A C 1
ATOM 1710 O O . HIS A 1 206 ? -15.18 -2.178 2.053 1 91.94 206 HIS A O 1
ATOM 1716 N N . LEU A 1 207 ? -16.125 -2.357 4.047 1 94.75 207 LEU A N 1
ATOM 1717 C CA . LEU A 1 207 ? -15.625 -3.717 4.227 1 94.75 207 LEU A CA 1
ATOM 1718 C C . LEU A 1 207 ? -16.266 -4.668 3.213 1 94.75 207 LEU A C 1
ATOM 1720 O O . LEU A 1 207 ? -15.602 -5.594 2.732 1 94.75 207 LEU A O 1
ATOM 1724 N N . ASP A 1 208 ? -17.516 -4.426 2.969 1 96.38 208 ASP A N 1
ATOM 1725 C CA . ASP A 1 208 ? -18.188 -5.262 1.983 1 96.38 208 ASP A CA 1
ATOM 1726 C C . ASP A 1 208 ? -17.578 -5.082 0.597 1 96.38 208 ASP A C 1
ATOM 1728 O O . ASP A 1 208 ? -17.406 -6.055 -0.142 1 96.38 208 ASP A O 1
ATOM 1732 N N . GLU A 1 209 ? -17.312 -3.873 0.268 1 96.5 209 GLU A N 1
ATOM 1733 C CA . GLU A 1 209 ? -16.656 -3.596 -1.012 1 96.5 209 GLU A CA 1
ATOM 1734 C C . GLU A 1 209 ? -15.281 -4.246 -1.087 1 96.5 209 GLU A C 1
ATOM 1736 O O . GLU A 1 209 ? -14.906 -4.793 -2.125 1 96.5 209 GLU A O 1
ATOM 1741 N N . LEU A 1 210 ? -14.555 -4.191 -0.032 1 97.62 210 LEU A N 1
ATOM 1742 C CA . LEU A 1 210 ? -13.25 -4.844 0.002 1 97.62 210 LEU A CA 1
ATOM 1743 C C . LEU A 1 210 ? -13.398 -6.355 -0.128 1 97.62 210 LEU A C 1
ATOM 1745 O O . LEU A 1 210 ? -12.602 -7.004 -0.809 1 97.62 210 LEU A O 1
ATOM 1749 N N . ARG A 1 211 ? -14.375 -6.922 0.54 1 97.75 211 ARG A N 1
ATOM 1750 C CA . ARG A 1 211 ? -14.656 -8.352 0.415 1 97.75 211 ARG A CA 1
ATOM 1751 C C . ARG A 1 211 ? -14.898 -8.734 -1.041 1 97.75 211 ARG A C 1
ATOM 1753 O O . ARG A 1 211 ? -14.391 -9.75 -1.512 1 97.75 211 ARG A O 1
ATOM 1760 N N . GLN A 1 212 ? -15.656 -7.934 -1.673 1 98.12 212 GLN A N 1
ATOM 1761 C CA . GLN A 1 212 ? -15.93 -8.172 -3.086 1 98.12 212 GLN A CA 1
ATOM 1762 C C . GLN A 1 212 ? -14.664 -8.047 -3.924 1 98.12 212 GLN A C 1
ATOM 1764 O O . GLN A 1 212 ? -14.492 -8.758 -4.918 1 98.12 212 GLN A O 1
ATOM 1769 N N . GLY A 1 213 ? -13.789 -7.098 -3.529 1 98.31 213 GLY A N 1
ATOM 1770 C CA . GLY A 1 213 ? -12.484 -7.023 -4.16 1 98.31 213 GLY A CA 1
ATOM 1771 C C . GLY A 1 213 ? -11.672 -8.297 -3.998 1 98.31 213 GLY A C 1
ATOM 1772 O O . GLY A 1 213 ? -11.07 -8.781 -4.961 1 98.31 213 GLY A O 1
ATOM 1773 N N . VAL A 1 214 ? -11.68 -8.852 -2.826 1 98.19 214 VAL A N 1
ATOM 1774 C CA . VAL A 1 214 ? -10.992 -10.109 -2.545 1 98.19 214 VAL A CA 1
ATOM 1775 C C . VAL A 1 214 ? -11.578 -11.227 -3.402 1 98.19 214 VAL A C 1
ATOM 1777 O O . VAL A 1 214 ? -10.844 -12.023 -3.984 1 98.19 214 VAL A O 1
ATOM 1780 N N . ASP A 1 215 ? -12.906 -11.234 -3.496 1 98 215 ASP A N 1
ATOM 1781 C CA . ASP A 1 215 ? -13.594 -12.25 -4.293 1 98 215 ASP A CA 1
ATOM 1782 C C . ASP A 1 215 ? -13.195 -12.156 -5.762 1 98 215 ASP A C 1
ATOM 1784 O O . ASP A 1 215 ? -12.945 -13.18 -6.41 1 98 215 ASP A O 1
ATOM 1788 N N . MET A 1 216 ? -13.133 -10.977 -6.25 1 98.44 216 MET A N 1
ATOM 1789 C CA . MET A 1 216 ? -12.773 -10.797 -7.656 1 98.44 216 MET A CA 1
ATOM 1790 C C . MET A 1 216 ? -11.367 -11.297 -7.934 1 98.44 216 MET A C 1
ATOM 1792 O O . MET A 1 216 ? -11.125 -11.961 -8.945 1 98.44 216 MET A O 1
ATOM 1796 N N . VAL A 1 217 ? -10.469 -10.961 -7.051 1 98.31 217 VAL A N 1
ATOM 1797 C CA . VAL A 1 217 ? -9.086 -11.398 -7.195 1 98.31 217 VAL A CA 1
ATOM 1798 C C . VAL A 1 217 ? -9.016 -12.922 -7.191 1 98.31 217 VAL A C 1
ATOM 1800 O O . VAL A 1 217 ? -8.359 -13.523 -8.039 1 98.31 217 VAL A O 1
ATOM 1803 N N . CYS A 1 218 ? -9.742 -13.523 -6.254 1 98.5 218 CYS A N 1
ATOM 1804 C CA . CYS A 1 218 ? -9.75 -14.977 -6.141 1 98.5 218 CYS A CA 1
ATOM 1805 C C . CYS A 1 218 ? -10.32 -15.617 -7.398 1 98.5 218 CYS A C 1
ATOM 1807 O O . CYS A 1 218 ? -9.758 -16.578 -7.922 1 98.5 218 CYS A O 1
ATOM 1809 N N . GLU A 1 219 ? -11.422 -15.086 -7.859 1 98.56 219 GLU A N 1
ATOM 1810 C CA . GLU A 1 219 ? -12.047 -15.625 -9.062 1 98.56 219 GLU A CA 1
ATOM 1811 C C . GLU A 1 219 ? -11.133 -15.477 -10.273 1 98.56 219 GLU A C 1
ATOM 1813 O O . GLU A 1 219 ? -11.047 -16.375 -11.109 1 98.56 219 GLU A O 1
ATOM 1818 N N . THR A 1 220 ? -10.508 -14.352 -10.375 1 98.5 220 THR A N 1
ATOM 1819 C CA . THR A 1 220 ? -9.586 -14.086 -11.477 1 98.5 220 THR A CA 1
ATOM 1820 C C . THR A 1 220 ? -8.438 -15.094 -11.469 1 98.5 220 THR A C 1
ATOM 1822 O O . THR A 1 220 ? -8.117 -15.68 -12.5 1 98.5 220 THR A O 1
ATOM 1825 N N . LEU A 1 221 ? -7.848 -15.281 -10.297 1 98.56 221 LEU A N 1
ATOM 1826 C CA . LEU A 1 221 ? -6.73 -16.219 -10.156 1 98.56 221 LEU A CA 1
ATOM 1827 C C . LEU A 1 221 ? -7.176 -17.641 -10.43 1 98.56 221 LEU A C 1
ATOM 1829 O O . LEU A 1 221 ? -6.48 -18.406 -11.109 1 98.56 221 LEU A O 1
ATOM 1833 N N . LYS A 1 222 ? -8.312 -18 -9.875 1 98.56 222 LYS A N 1
ATOM 1834 C CA . LYS A 1 222 ? -8.875 -19.344 -10.094 1 98.56 222 LYS A CA 1
ATOM 1835 C C . LYS A 1 222 ? -9.047 -19.625 -11.586 1 98.56 222 LYS A C 1
ATOM 1837 O O . LYS A 1 222 ? -8.609 -20.672 -12.078 1 98.56 222 LYS A O 1
ATOM 1842 N N . GLU A 1 223 ? -9.633 -18.688 -12.25 1 98.06 223 GLU A N 1
ATOM 1843 C CA . GLU A 1 223 ? -9.922 -18.875 -13.672 1 98.06 223 GLU A CA 1
ATOM 1844 C C . GLU A 1 223 ? -8.641 -18.875 -14.5 1 98.06 223 GLU A C 1
ATOM 1846 O O . GLU A 1 223 ? -8.477 -19.688 -15.406 1 98.06 223 GLU A O 1
ATOM 1851 N N . ALA A 1 224 ? -7.746 -17.938 -14.273 1 97.69 224 ALA A N 1
ATOM 1852 C CA . ALA A 1 224 ? -6.5 -17.828 -15.023 1 97.69 224 ALA A CA 1
ATOM 1853 C C . ALA A 1 224 ? -5.648 -19.078 -14.859 1 97.69 224 ALA A C 1
ATOM 1855 O O . ALA A 1 224 ? -5.25 -19.703 -15.844 1 97.69 224 ALA A O 1
ATOM 1856 N N . TYR A 1 225 ? -5.438 -19.5 -13.617 1 98 225 TYR A N 1
ATOM 1857 C CA . TYR A 1 225 ? -4.555 -20.625 -13.359 1 98 225 TYR A CA 1
ATOM 1858 C C . TYR A 1 225 ? -5.258 -21.953 -13.664 1 98 225 TYR A C 1
ATOM 1860 O O . TYR A 1 225 ? -4.613 -22.922 -14.055 1 98 225 TYR A O 1
ATOM 1868 N N . GLY A 1 226 ? -6.617 -21.938 -13.453 1 97.06 226 GLY A N 1
ATOM 1869 C CA . GLY A 1 226 ? -7.355 -23.094 -13.93 1 97.06 226 GLY A CA 1
ATOM 1870 C C . GLY A 1 226 ? -7.184 -23.344 -15.414 1 97.06 226 GLY A C 1
ATOM 1871 O O . GLY A 1 226 ? -6.988 -24.5 -15.836 1 97.06 226 GLY A O 1
ATOM 1872 N N . TYR A 1 227 ? -7.246 -22.328 -16.156 1 95.75 227 TYR A N 1
ATOM 1873 C CA . TYR A 1 227 ? -7.07 -22.406 -17.594 1 95.75 227 TYR A CA 1
ATOM 1874 C C . TYR A 1 227 ? -5.656 -22.859 -17.953 1 95.75 227 TYR A C 1
ATOM 1876 O O . TYR A 1 227 ? -5.469 -23.703 -18.828 1 95.75 227 TYR A O 1
ATOM 1884 N N . ILE A 1 228 ? -4.668 -22.281 -17.344 1 94.75 228 ILE A N 1
ATOM 1885 C CA . ILE A 1 228 ? -3.268 -22.625 -17.578 1 94.75 228 ILE A CA 1
ATOM 1886 C C . ILE A 1 228 ? -3.047 -24.109 -17.328 1 94.75 228 ILE A C 1
ATOM 1888 O O . ILE A 1 228 ? -2.41 -24.797 -18.125 1 94.75 228 ILE A O 1
ATOM 1892 N N . ASN A 1 229 ? -3.58 -24.594 -16.219 1 96 229 ASN A N 1
ATOM 1893 C CA . ASN A 1 229 ? -3.441 -26.016 -15.867 1 96 229 ASN A CA 1
ATOM 1894 C C . ASN A 1 229 ? -4.082 -26.906 -16.922 1 96 229 ASN A C 1
ATOM 1896 O O . ASN A 1 229 ? -3.484 -27.906 -17.344 1 96 229 ASN A O 1
ATOM 1900 N N . LYS A 1 230 ? -5.273 -26.562 -17.359 1 94.38 230 LYS A N 1
ATOM 1901 C CA . LYS A 1 230 ? -5.973 -27.328 -18.375 1 94.38 230 LYS A CA 1
ATOM 1902 C C . LYS A 1 230 ? -5.18 -27.359 -19.672 1 94.38 230 LYS A C 1
ATOM 1904 O O . LYS A 1 230 ? -5.074 -28.406 -20.328 1 94.38 230 LYS A O 1
ATOM 1909 N N . MET A 1 231 ? -4.707 -26.234 -20.031 1 91.06 231 MET A N 1
ATOM 1910 C CA . MET A 1 231 ? -3.91 -26.109 -21.25 1 91.06 231 MET A CA 1
ATOM 1911 C C . MET A 1 231 ? -2.66 -26.984 -21.172 1 91.06 231 MET A C 1
ATOM 1913 O O . MET A 1 231 ? -2.309 -27.656 -22.141 1 91.06 231 MET A O 1
ATOM 1917 N N . TRP A 1 232 ? -1.94 -27.016 -20.031 1 90 232 TRP A N 1
ATOM 1918 C CA . TRP A 1 232 ? -0.685 -27.75 -19.875 1 90 232 TRP A CA 1
ATOM 1919 C C . TRP A 1 232 ? -0.935 -29.25 -19.75 1 90 232 TRP A C 1
ATOM 1921 O O . TRP A 1 232 ? -0.081 -30.062 -20.109 1 90 232 TRP A O 1
ATOM 1931 N N . HIS A 1 233 ? -2.105 -29.641 -19.25 1 89.25 233 HIS A N 1
ATOM 1932 C CA . HIS A 1 233 ? -2.467 -31.062 -19.219 1 89.25 233 HIS A CA 1
ATOM 1933 C C . HIS A 1 233 ? -2.752 -31.578 -20.625 1 89.25 233 HIS A C 1
ATOM 1935 O O . HIS A 1 233 ? -2.475 -32.75 -20.938 1 89.25 233 HIS A O 1
ATOM 1941 N N . LYS A 1 234 ? -3.252 -30.734 -21.453 1 82.19 234 LYS A N 1
ATOM 1942 C CA . LYS A 1 234 ? -3.602 -31.141 -22.812 1 82.19 234 LYS A CA 1
ATOM 1943 C C . LYS A 1 234 ? -2.377 -31.109 -23.719 1 82.19 234 LYS A C 1
ATOM 1945 O O . LYS A 1 234 ? -2.172 -32.031 -24.531 1 82.19 234 LYS A O 1
ATOM 1950 N N . GLN A 1 235 ? -1.621 -30.047 -23.734 1 76.31 235 GLN A N 1
ATOM 1951 C CA . GLN A 1 235 ? -0.561 -29.812 -24.719 1 76.31 235 GLN A CA 1
ATOM 1952 C C . GLN A 1 235 ? 0.813 -30.078 -24.109 1 76.31 235 GLN A C 1
ATOM 1954 O O . GLN A 1 235 ? 1.805 -30.188 -24.828 1 76.31 235 GLN A O 1
ATOM 1959 N N . GLY A 1 236 ? 0.957 -30.469 -22.875 1 70.38 236 GLY A N 1
ATOM 1960 C CA . GLY A 1 236 ? 2.248 -30.5 -22.203 1 70.38 236 GLY A CA 1
ATOM 1961 C C . GLY A 1 236 ? 2.764 -29.125 -21.812 1 70.38 236 GLY A C 1
ATOM 1962 O O . GLY A 1 236 ? 2.326 -28.125 -22.375 1 70.38 236 GLY A O 1
ATOM 1963 N N . VAL A 1 237 ? 3.494 -29.031 -20.828 1 64.38 237 VAL A N 1
ATOM 1964 C CA . VAL A 1 237 ? 4.055 -27.781 -20.344 1 64.38 237 VAL A CA 1
ATOM 1965 C C . VAL A 1 237 ? 5.051 -27.219 -21.359 1 64.38 237 VAL A C 1
ATOM 1967 O O . VAL A 1 237 ? 5.305 -26.016 -21.406 1 64.38 237 VAL A O 1
ATOM 1970 N N . SER A 1 238 ? 5.559 -27.969 -22.188 1 58.03 238 SER A N 1
ATOM 1971 C CA . SER A 1 238 ? 6.68 -27.688 -23.078 1 58.03 238 SER A CA 1
ATOM 1972 C C . SER A 1 238 ? 6.352 -26.562 -24.031 1 58.03 238 SER A C 1
ATOM 1974 O O . SER A 1 238 ? 7.25 -25.953 -24.625 1 58.03 238 SER A O 1
ATOM 1976 N N . GLU A 1 239 ? 5.125 -26.297 -24.266 1 54.47 239 GLU A N 1
ATOM 1977 C CA . GLU A 1 239 ? 4.855 -25.297 -25.297 1 54.47 239 GLU A CA 1
ATOM 1978 C C . GLU A 1 239 ? 5.059 -23.891 -24.766 1 54.47 239 GLU A C 1
ATOM 1980 O O . GLU A 1 239 ? 4.926 -22.906 -25.516 1 54.47 239 GLU A O 1
ATOM 1985 N N . LEU A 1 240 ? 5.156 -23.625 -23.594 1 51.5 240 LEU A N 1
ATOM 1986 C CA . LEU A 1 240 ? 5.438 -22.297 -23.078 1 51.5 240 LEU A CA 1
ATOM 1987 C C . LEU A 1 240 ? 6.762 -21.766 -23.609 1 51.5 240 LEU A C 1
ATOM 1989 O O . LEU A 1 240 ? 6.957 -20.547 -23.719 1 51.5 240 LEU A O 1
ATOM 1993 N N . ALA A 1 241 ? 7.902 -22.641 -23.797 1 43.94 241 ALA A N 1
ATOM 1994 C CA . ALA A 1 241 ? 9.258 -22.281 -24.188 1 43.94 241 ALA A CA 1
ATOM 1995 C C . ALA A 1 241 ? 9.352 -22.062 -25.703 1 43.94 241 ALA A C 1
ATOM 1997 O O . ALA A 1 241 ? 10.422 -21.734 -26.219 1 43.94 241 ALA A O 1
ATOM 1998 N N . LYS A 1 242 ? 8.32 -22.312 -26.562 1 40.06 242 LYS A N 1
ATOM 1999 C CA . LYS A 1 242 ? 8.492 -22 -27.984 1 40.06 242 LYS A CA 1
ATOM 2000 C C . LYS A 1 242 ? 7.918 -20.625 -28.312 1 40.06 242 LYS A C 1
ATOM 2002 O O . LYS A 1 242 ? 6.879 -20.234 -27.781 1 40.06 242 LYS A O 1
ATOM 2007 N N . MET B 1 1 ? -0.706 2.48 17.469 1 84.56 1 MET B N 1
ATOM 2008 C CA . MET B 1 1 ? -1.732 1.567 16.969 1 84.56 1 MET B CA 1
ATOM 2009 C C . MET B 1 1 ? -1.192 0.145 16.875 1 84.56 1 MET B C 1
ATOM 2011 O O . MET B 1 1 ? -1.528 -0.711 17.688 1 84.56 1 MET B O 1
ATOM 2015 N N . LEU B 1 2 ? -0.128 -0.088 16.109 1 90.75 2 LEU B N 1
ATOM 2016 C CA . LEU B 1 2 ? 0.385 -1.443 15.945 1 90.75 2 LEU B CA 1
ATOM 2017 C C . LEU B 1 2 ? 1.253 -1.852 17.125 1 90.75 2 LEU B C 1
ATOM 2019 O O . LEU B 1 2 ? 1.259 -3.018 17.531 1 90.75 2 LEU B O 1
ATOM 2023 N N . ARG B 1 3 ? 1.911 -0.79 17.75 1 91.56 3 ARG B N 1
ATOM 2024 C CA . ARG B 1 3 ? 2.783 -1.074 18.891 1 91.56 3 ARG B CA 1
ATOM 2025 C C . ARG B 1 3 ? 2.014 -1.765 20.016 1 91.56 3 ARG B C 1
ATOM 2027 O O . ARG B 1 3 ? 2.473 -2.768 20.562 1 91.56 3 ARG B O 1
ATOM 2034 N N . THR B 1 4 ? 0.908 -1.336 20.266 1 88 4 THR B N 1
ATOM 2035 C CA . THR B 1 4 ? 0.131 -1.895 21.359 1 88 4 THR B CA 1
ATOM 2036 C C . THR B 1 4 ? -0.431 -3.262 20.984 1 88 4 THR B C 1
ATOM 2038 O O . THR B 1 4 ? -0.569 -4.137 21.844 1 88 4 THR B O 1
ATOM 2041 N N . LEU B 1 5 ? -0.67 -3.438 19.781 1 88.31 5 LEU B N 1
ATOM 2042 C CA . LEU B 1 5 ? -1.095 -4.742 19.297 1 88.31 5 LEU B CA 1
ATOM 2043 C C . LEU B 1 5 ? 0.002 -5.781 19.5 1 88.31 5 LEU B C 1
ATOM 2045 O O . LEU B 1 5 ? -0.286 -6.957 19.734 1 88.31 5 LEU B O 1
ATOM 2049 N N . LEU B 1 6 ? 1.243 -5.297 19.438 1 92.06 6 LEU B N 1
ATOM 2050 C CA . LEU B 1 6 ? 2.391 -6.191 19.547 1 92.06 6 LEU B CA 1
ATOM 2051 C C . LEU B 1 6 ? 2.875 -6.289 20.984 1 92.06 6 LEU B C 1
ATOM 2053 O O . LEU B 1 6 ? 3.926 -6.875 21.266 1 92.06 6 LEU B O 1
ATOM 2057 N N . GLY B 1 7 ? 2.109 -5.629 21.938 1 88 7 GLY B N 1
ATOM 2058 C CA . GLY B 1 7 ? 2.396 -5.742 23.359 1 88 7 GLY B CA 1
ATOM 2059 C C . GLY B 1 7 ? 3.402 -4.719 23.844 1 88 7 GLY B C 1
ATOM 2060 O O . GLY B 1 7 ? 3.93 -4.836 24.953 1 88 7 GLY B O 1
ATOM 2061 N N . GLU B 1 8 ? 3.658 -3.766 23.031 1 89.69 8 GLU B N 1
ATOM 2062 C CA . GLU B 1 8 ? 4.617 -2.727 23.391 1 89.69 8 GLU B CA 1
ATOM 2063 C C . GLU B 1 8 ? 3.906 -1.458 23.859 1 89.69 8 GLU B C 1
ATOM 2065 O O . GLU B 1 8 ? 2.715 -1.278 23.609 1 89.69 8 GLU B O 1
ATOM 2070 N N . LEU B 1 9 ? 4.559 -0.605 24.531 1 88.81 9 LEU B N 1
ATOM 2071 C CA . LEU B 1 9 ? 4.027 0.686 24.953 1 88.81 9 LEU B CA 1
ATOM 2072 C C . LEU B 1 9 ? 3.797 1.603 23.766 1 88.81 9 LEU B C 1
ATOM 2074 O O . LEU B 1 9 ? 4.48 1.485 22.734 1 88.81 9 LEU B O 1
ATOM 2078 N N . PRO B 1 10 ? 2.781 2.475 23.906 1 87.44 10 PRO B N 1
ATOM 2079 C CA . PRO B 1 10 ? 2.564 3.438 22.828 1 87.44 10 PRO B CA 1
ATOM 2080 C C . PRO B 1 10 ? 3.824 4.23 22.484 1 87.44 10 PRO B C 1
ATOM 2082 O O . PRO B 1 10 ? 4.703 4.398 23.328 1 87.44 10 PRO B O 1
ATOM 2085 N N . ARG B 1 11 ? 3.848 4.699 21.312 1 88.25 11 ARG B N 1
ATOM 2086 C CA . ARG B 1 11 ? 5.016 5.426 20.828 1 88.25 11 ARG B CA 1
ATOM 2087 C C . ARG B 1 11 ? 5.203 6.734 21.578 1 88.25 11 ARG B C 1
ATOM 2089 O O . ARG B 1 11 ? 4.234 7.441 21.875 1 88.25 11 ARG B O 1
ATOM 2096 N N . GLN B 1 12 ? 6.406 6.984 21.891 1 87.25 12 GLN B N 1
ATOM 2097 C CA . GLN B 1 12 ? 6.812 8.328 22.281 1 87.25 12 GLN B CA 1
ATOM 2098 C C . GLN B 1 12 ? 7.523 9.047 21.141 1 87.25 12 GLN B C 1
ATOM 2100 O O . GLN B 1 12 ? 8.531 8.562 20.625 1 87.25 12 GLN B O 1
ATOM 2105 N N . ASN B 1 13 ? 6.855 10.117 20.781 1 87.69 13 ASN B N 1
ATOM 2106 C CA . ASN B 1 13 ? 7.465 10.859 19.688 1 87.69 13 ASN B CA 1
ATOM 2107 C C . ASN B 1 13 ? 8.82 11.445 20.078 1 87.69 13 ASN B C 1
ATOM 2109 O O . ASN B 1 13 ? 8.938 12.062 21.141 1 87.69 13 ASN B O 1
ATOM 2113 N N . GLU B 1 14 ? 9.797 11.141 19.328 1 89.38 14 GLU B N 1
ATOM 2114 C CA . GLU B 1 14 ? 11.141 11.656 19.594 1 89.38 14 GLU B CA 1
ATOM 2115 C C . GLU B 1 14 ? 11.836 12.07 18.297 1 89.38 14 GLU B C 1
ATOM 2117 O O . GLU B 1 14 ? 11.398 11.703 17.203 1 89.38 14 GLU B O 1
ATOM 2122 N N . GLY B 1 15 ? 12.781 12.969 18.438 1 94.06 15 GLY B N 1
ATOM 2123 C CA . GLY B 1 15 ? 13.641 13.328 17.312 1 94.06 15 GLY B CA 1
ATOM 2124 C C . GLY B 1 15 ? 12.891 14.023 16.188 1 94.06 15 GLY B C 1
ATOM 2125 O O . GLY B 1 15 ? 12.031 14.867 16.453 1 94.06 15 GLY B O 1
ATOM 2126 N N . VAL B 1 16 ? 13.266 13.68 14.984 1 96.81 16 VAL B N 1
ATOM 2127 C CA . VAL B 1 16 ? 12.75 14.367 13.805 1 96.81 16 VAL B CA 1
ATOM 2128 C C . VAL B 1 16 ? 11.266 14.047 13.625 1 96.81 16 VAL B C 1
ATOM 2130 O O . VAL B 1 16 ? 10.5 14.883 13.141 1 96.81 16 VAL B O 1
ATOM 2133 N N . LEU B 1 17 ? 10.867 12.875 14.055 1 97.19 17 LEU B N 1
ATOM 2134 C CA . LEU B 1 17 ? 9.453 12.508 14.016 1 97.19 17 LEU B CA 1
ATOM 2135 C C . LEU B 1 17 ? 8.617 13.461 14.867 1 97.19 17 LEU B C 1
ATOM 2137 O O . LEU B 1 17 ? 7.578 13.945 14.422 1 97.19 17 LEU B O 1
ATOM 2141 N N . GLU B 1 18 ? 9.086 13.688 16.031 1 96.88 18 GLU B N 1
ATOM 2142 C CA . GLU B 1 18 ? 8.398 14.602 16.938 1 96.88 18 GLU B CA 1
ATOM 2143 C C . GLU B 1 18 ? 8.328 16.016 16.359 1 96.88 18 GLU B C 1
ATOM 2145 O O . GLU B 1 18 ? 7.281 16.656 16.406 1 96.88 18 GLU B O 1
ATOM 2150 N N . GLU B 1 19 ? 9.406 16.438 15.812 1 97.75 19 GLU B N 1
ATOM 2151 C CA . GLU B 1 19 ? 9.469 17.781 15.234 1 97.75 19 GLU B CA 1
ATOM 2152 C C . GLU B 1 19 ? 8.5 17.922 14.062 1 97.75 19 GLU B C 1
ATOM 2154 O O . GLU B 1 19 ? 7.852 18.953 13.914 1 97.75 19 GLU B O 1
ATOM 2159 N N . ALA B 1 20 ? 8.414 16.922 13.219 1 98.31 20 ALA B N 1
ATOM 2160 C CA . ALA B 1 20 ? 7.488 16.938 12.094 1 98.31 20 ALA B CA 1
ATOM 2161 C C . ALA B 1 20 ? 6.043 17.016 12.57 1 98.31 20 ALA B C 1
ATOM 2163 O O . ALA B 1 20 ? 5.273 17.844 12.094 1 98.31 20 ALA B O 1
ATOM 2164 N N . ILE B 1 21 ? 5.707 16.188 13.547 1 97.38 21 ILE B N 1
ATOM 2165 C CA . ILE B 1 21 ? 4.348 16.141 14.07 1 97.38 21 ILE B CA 1
ATOM 2166 C C . ILE B 1 21 ? 4.008 17.469 14.734 1 97.38 21 ILE B C 1
ATOM 2168 O O . ILE B 1 21 ? 2.932 18.031 14.5 1 97.38 21 ILE B O 1
ATOM 2172 N N . GLU B 1 22 ? 4.93 18 15.492 1 97.25 22 GLU B N 1
ATOM 2173 C CA . GLU B 1 22 ? 4.699 19.266 16.172 1 97.25 22 GLU B CA 1
ATOM 2174 C C . GLU B 1 22 ? 4.484 20.406 15.18 1 97.25 22 GLU B C 1
ATOM 2176 O O . GLU B 1 22 ? 3.65 21.281 15.398 1 97.25 22 GLU B O 1
ATOM 2181 N N . SER B 1 23 ? 5.223 20.375 14.141 1 98 23 SER B N 1
ATOM 2182 C CA . SER B 1 23 ? 5.062 21.406 13.117 1 98 23 SER B CA 1
ATOM 2183 C C . SER B 1 23 ? 3.686 21.328 12.469 1 98 23 SER B C 1
ATOM 2185 O O . SER B 1 23 ? 3.053 22.359 12.219 1 98 23 SER B O 1
ATOM 2187 N N . MET B 1 24 ? 3.262 20.141 12.188 1 97.56 24 MET B N 1
ATOM 2188 C CA . MET B 1 24 ? 1.952 19.984 11.562 1 97.56 24 MET B CA 1
ATOM 2189 C C . MET B 1 24 ? 0.834 20.328 12.547 1 97.56 24 MET B C 1
ATOM 2191 O O . MET B 1 24 ? -0.176 20.906 12.164 1 97.56 24 MET B O 1
ATOM 2195 N N . VAL B 1 25 ? 1.025 19.969 13.805 1 95.94 25 VAL B N 1
ATOM 2196 C CA . VAL B 1 25 ? 0.039 20.297 14.828 1 95.94 25 VAL B CA 1
ATOM 2197 C C . VAL B 1 25 ? -0.069 21.812 14.984 1 95.94 25 VAL B C 1
ATOM 2199 O O . VAL B 1 25 ? -1.168 22.344 15.133 1 95.94 25 VAL B O 1
ATOM 2202 N N . GLU B 1 26 ? 1.054 22.469 14.961 1 96.94 26 GLU B N 1
ATOM 2203 C CA . GLU B 1 26 ? 1.041 23.922 15 1 96.94 26 GLU B CA 1
ATOM 2204 C C . GLU B 1 26 ? 0.248 24.5 13.836 1 96.94 26 GLU B C 1
ATOM 2206 O O . GLU B 1 26 ? -0.526 25.453 14.008 1 96.94 26 GLU B O 1
ATOM 2211 N N . THR B 1 27 ? 0.443 23.969 12.695 1 96.38 27 THR B N 1
ATOM 2212 C CA . THR B 1 27 ? -0.31 24.406 11.523 1 96.38 27 THR B CA 1
ATOM 2213 C C . THR B 1 27 ? -1.809 24.219 11.742 1 96.38 27 THR B C 1
ATOM 2215 O O . THR B 1 27 ? -2.605 25.094 11.391 1 96.38 27 THR B O 1
ATOM 2218 N N . LEU B 1 28 ? -2.186 23.094 12.312 1 93.56 28 LEU B N 1
ATOM 2219 C CA . LEU B 1 28 ? -3.592 22.828 12.594 1 93.56 28 LEU B CA 1
ATOM 2220 C C . LEU B 1 28 ? -4.16 23.875 13.539 1 93.56 28 LEU B C 1
ATOM 2222 O O . LEU B 1 28 ? -5.301 24.328 13.367 1 93.56 28 LEU B O 1
ATOM 2226 N N . GLU B 1 29 ? -3.398 24.281 14.492 1 93.62 29 GLU B N 1
ATOM 2227 C CA . GLU B 1 29 ? -3.838 25.297 15.43 1 93.62 29 GLU B CA 1
ATOM 2228 C C . GLU B 1 29 ? -4.051 26.641 14.734 1 93.62 29 GLU B C 1
ATOM 2230 O O . GLU B 1 29 ? -5.035 27.344 14.992 1 93.62 29 GLU B O 1
ATOM 2235 N N . LEU B 1 30 ? -3.145 26.984 13.867 1 92.31 30 LEU B N 1
ATOM 2236 C CA . LEU B 1 30 ? -3.258 28.219 13.109 1 92.31 30 LEU B CA 1
ATOM 2237 C C . LEU B 1 30 ? -4.48 28.203 12.203 1 92.31 30 LEU B C 1
ATOM 2239 O O . LEU B 1 30 ? -5.211 29.188 12.109 1 92.31 30 LEU B O 1
ATOM 2243 N N . LEU B 1 31 ? -4.672 27.078 11.562 1 89.56 31 LEU B N 1
ATOM 2244 C CA . LEU B 1 31 ? -5.82 26.922 10.672 1 89.56 31 LEU B CA 1
ATOM 2245 C C . LEU B 1 31 ? -7.125 26.984 11.461 1 89.56 31 LEU B C 1
ATOM 2247 O O . LEU B 1 31 ? -8.094 27.594 11.008 1 89.56 31 LEU B O 1
ATOM 2251 N N . GLN B 1 32 ? -7.129 26.344 12.609 1 88 32 GLN B N 1
ATOM 2252 C CA . GLN B 1 32 ? -8.32 26.344 13.453 1 88 32 GLN B CA 1
ATOM 2253 C C . GLN B 1 32 ? -8.688 27.766 13.867 1 88 32 GLN B C 1
ATOM 2255 O O . GLN B 1 32 ? -9.867 28.125 13.891 1 88 32 GLN B O 1
ATOM 2260 N N . ARG B 1 33 ? -7.73 28.578 14.164 1 87.06 33 ARG B N 1
ATOM 2261 C CA . ARG B 1 33 ? -7.965 29.984 14.531 1 87.06 33 ARG B CA 1
ATOM 2262 C C . ARG B 1 33 ? -8.594 30.75 13.367 1 87.06 33 ARG B C 1
ATOM 2264 O O . ARG B 1 33 ? -9.508 31.547 13.57 1 87.06 33 ARG B O 1
ATOM 2271 N N . GLN B 1 34 ? -8.125 30.453 12.266 1 84 34 GLN B N 1
ATOM 2272 C CA . GLN B 1 34 ? -8.656 31.125 11.086 1 84 34 GLN B CA 1
ATOM 2273 C C . GLN B 1 34 ? -10.086 30.672 10.789 1 84 34 GLN B C 1
ATOM 2275 O O . GLN B 1 34 ? -10.914 31.469 10.344 1 84 34 GLN B O 1
ATOM 2280 N N . LEU B 1 35 ? -10.266 29.422 10.961 1 81.81 35 LEU B N 1
ATOM 2281 C CA . LEU B 1 35 ? -11.602 28.875 10.742 1 81.81 35 LEU B CA 1
ATOM 2282 C C . LEU B 1 35 ? -12.602 29.484 11.711 1 81.81 35 LEU B C 1
ATOM 2284 O O . LEU B 1 35 ? -13.742 29.781 11.328 1 81.81 35 LEU B O 1
ATOM 2288 N N . ASP B 1 36 ? -12.188 29.734 12.859 1 81.5 36 ASP B N 1
ATOM 2289 C CA . ASP B 1 36 ? -13.047 30.344 13.875 1 81.5 36 ASP B CA 1
ATOM 2290 C C . ASP B 1 36 ? -13.305 31.812 13.57 1 81.5 36 ASP B C 1
ATOM 2292 O O . ASP B 1 36 ? -14.398 32.312 13.844 1 81.5 36 ASP B O 1
ATOM 2296 N N . LEU B 1 37 ? -12.344 32.5 12.93 1 79.56 37 LEU B N 1
ATOM 2297 C CA . LEU B 1 37 ? -12.438 33.906 12.656 1 79.56 37 LEU B CA 1
ATOM 2298 C C . LEU B 1 37 ? -13.266 34.188 11.406 1 79.56 37 LEU B C 1
ATOM 2300 O O . LEU B 1 37 ? -14.086 35.094 11.375 1 79.56 37 LEU B O 1
ATOM 2304 N N . ASN B 1 38 ? -12.992 33.5 10.266 1 72.12 38 ASN B N 1
ATOM 2305 C CA . ASN B 1 38 ? -13.562 33.906 8.977 1 72.12 38 ASN B CA 1
ATOM 2306 C C . ASN B 1 38 ? -14.523 32.844 8.438 1 72.12 38 ASN B C 1
ATOM 2308 O O . ASN B 1 38 ? -15.109 33.031 7.367 1 72.12 38 ASN B O 1
ATOM 2312 N N . GLN B 1 39 ? -14.82 31.812 9.156 1 67.94 39 GLN B N 1
ATOM 2313 C CA . GLN B 1 39 ? -15.742 30.734 8.82 1 67.94 39 GLN B CA 1
ATOM 2314 C C . GLN B 1 39 ? -15.352 30.047 7.516 1 67.94 39 GLN B C 1
ATOM 2316 O O . GLN B 1 39 ? -16.094 29.219 6.996 1 67.94 39 GLN B O 1
ATOM 2321 N N . ASP B 1 40 ? -14.273 30.453 6.871 1 67.31 40 ASP B N 1
ATOM 2322 C CA . ASP B 1 40 ? -13.609 29.781 5.758 1 67.31 40 ASP B CA 1
ATOM 2323 C C . ASP B 1 40 ? -14.531 29.672 4.551 1 67.31 40 ASP B C 1
ATOM 2325 O O . ASP B 1 40 ? -14.781 28.562 4.055 1 67.31 40 ASP B O 1
ATOM 2329 N N . PRO B 1 41 ? -15.023 30.828 4.047 1 67.19 41 PRO B N 1
ATOM 2330 C CA . PRO B 1 41 ? -16.016 30.812 2.973 1 67.19 41 PRO B CA 1
ATOM 2331 C C . PRO B 1 41 ? -15.547 30.047 1.742 1 67.19 41 PRO B C 1
ATOM 2333 O O . PRO B 1 41 ? -16.359 29.438 1.037 1 67.19 41 PRO B O 1
ATOM 2336 N N . THR B 1 42 ? -14.273 30 1.393 1 68.19 42 THR B N 1
ATOM 2337 C CA . THR B 1 42 ? -13.758 29.312 0.213 1 68.19 42 THR B CA 1
ATOM 2338 C C . THR B 1 42 ? -13.352 27.875 0.553 1 68.19 42 THR B C 1
ATOM 2340 O O . THR B 1 42 ? -13.016 27.094 -0.337 1 68.19 42 THR B O 1
ATOM 2343 N N . HIS B 1 43 ? -13.383 27.484 1.755 1 72.75 43 HIS B N 1
ATOM 2344 C CA . HIS B 1 43 ? -13.125 26.141 2.271 1 72.75 43 HIS B CA 1
ATOM 2345 C C . HIS B 1 43 ? -11.656 25.766 2.104 1 72.75 43 HIS B C 1
ATOM 2347 O O . HIS B 1 43 ? -11.312 24.578 2.16 1 72.75 43 HIS B O 1
ATOM 2353 N N . ASP B 1 44 ? -10.844 26.766 1.887 1 76.81 44 ASP B N 1
ATOM 2354 C CA . ASP B 1 44 ? -9.422 26.5 1.667 1 76.81 44 ASP B CA 1
ATOM 2355 C C . ASP B 1 44 ? -8.742 26.078 2.965 1 76.81 44 ASP B C 1
ATOM 2357 O O . ASP B 1 44 ? -7.926 25.141 2.975 1 76.81 44 ASP B O 1
ATOM 2361 N N . TYR B 1 45 ? -9.148 26.781 4.02 1 81.69 45 TYR B N 1
ATOM 2362 C CA . TYR B 1 45 ? -8.531 26.469 5.305 1 81.69 45 TYR B CA 1
ATOM 2363 C C . TYR B 1 45 ? -8.961 25.094 5.801 1 81.69 45 TYR B C 1
ATOM 2365 O O . TYR B 1 45 ? -8.156 24.344 6.344 1 81.69 45 TYR B O 1
ATOM 2373 N N . ARG B 1 46 ? -10.156 24.891 5.57 1 82.5 46 ARG B N 1
ATOM 2374 C CA . ARG B 1 46 ? -10.68 23.594 6 1 82.5 46 ARG B CA 1
ATOM 2375 C C . ARG B 1 46 ? -10.016 22.453 5.238 1 82.5 46 ARG B C 1
ATOM 2377 O O . ARG B 1 46 ? -9.711 21.406 5.816 1 82.5 46 ARG B O 1
ATOM 2384 N N . LYS B 1 47 ? -9.898 22.641 3.99 1 83.12 47 LYS B N 1
ATOM 2385 C CA . LYS B 1 47 ? -9.227 21.641 3.152 1 83.12 47 LYS B CA 1
ATOM 2386 C C . LYS B 1 47 ? -7.812 21.375 3.648 1 83.12 47 LYS B C 1
ATOM 2388 O O . LYS B 1 47 ? -7.414 20.219 3.809 1 83.12 47 LYS B O 1
ATOM 2393 N N . LEU B 1 48 ? -7.113 22.438 3.902 1 87.5 48 LEU B N 1
ATOM 2394 C CA . LEU B 1 48 ? -5.742 22.312 4.379 1 87.5 48 LEU B CA 1
ATOM 2395 C C . LEU B 1 48 ? -5.707 21.656 5.758 1 87.5 48 LEU B C 1
ATOM 2397 O O . LEU B 1 48 ? -4.781 20.906 6.07 1 87.5 48 LEU B O 1
ATOM 2401 N N . TYR B 1 49 ? -6.68 21.969 6.555 1 88.38 49 TYR B N 1
ATOM 2402 C CA . TYR B 1 49 ? -6.785 21.375 7.883 1 88.38 49 TYR B CA 1
ATOM 2403 C C . TYR B 1 49 ? -6.941 19.859 7.801 1 88.38 49 TYR B C 1
ATOM 2405 O O . TYR B 1 49 ? -6.188 19.125 8.43 1 88.38 49 TYR B O 1
ATOM 2413 N N . VAL B 1 50 ? -7.793 19.391 6.941 1 84.5 50 VAL B N 1
ATOM 2414 C CA . VAL B 1 50 ? -8.086 17.969 6.781 1 84.5 50 VAL B CA 1
ATOM 2415 C C . VAL B 1 50 ? -6.883 17.266 6.172 1 84.5 50 VAL B C 1
ATOM 2417 O O . VAL B 1 50 ? -6.52 16.172 6.602 1 84.5 50 VAL B O 1
ATOM 2420 N N . TRP B 1 51 ? -6.262 17.922 5.219 1 88.38 51 TRP B N 1
ATOM 2421 C CA . TRP B 1 51 ? -5.086 17.344 4.582 1 88.38 51 TRP B CA 1
ATOM 2422 C C . TRP B 1 51 ? -3.953 17.172 5.59 1 88.38 51 TRP B C 1
ATOM 2424 O O . TRP B 1 51 ? -3.27 16.141 5.594 1 88.38 51 TRP B O 1
ATOM 2434 N N . THR B 1 52 ? -3.807 18.141 6.414 1 92 52 THR B N 1
ATOM 2435 C CA . THR B 1 52 ? -2.742 18.094 7.414 1 92 52 THR B CA 1
ATOM 2436 C C . THR B 1 52 ? -3.02 17.016 8.445 1 92 52 THR B C 1
ATOM 2438 O O . THR B 1 52 ? -2.111 16.266 8.836 1 92 52 THR B O 1
ATOM 2441 N N . GLN B 1 53 ? -4.23 16.891 8.859 1 89.62 53 GLN B N 1
ATOM 2442 C CA . GLN B 1 53 ? -4.605 15.797 9.758 1 89.62 53 GLN B CA 1
ATOM 2443 C C . GLN B 1 53 ? -4.305 14.445 9.125 1 89.62 53 GLN B C 1
ATOM 2445 O O . GLN B 1 53 ? -3.82 13.531 9.797 1 89.62 53 GLN B O 1
ATOM 2450 N N . GLY B 1 54 ? -4.68 14.391 7.875 1 89.12 54 GLY B N 1
ATOM 2451 C CA . GLY B 1 54 ? -4.402 13.172 7.129 1 89.12 54 GLY B CA 1
ATOM 2452 C C . GLY B 1 54 ? -2.926 12.828 7.074 1 89.12 54 GLY B C 1
ATOM 2453 O O . GLY B 1 54 ? -2.551 11.656 7.188 1 89.12 54 GLY B O 1
ATOM 2454 N N . LEU B 1 55 ? -2.129 13.82 6.93 1 93.62 55 LEU B N 1
ATOM 2455 C CA . LEU B 1 55 ? -0.688 13.60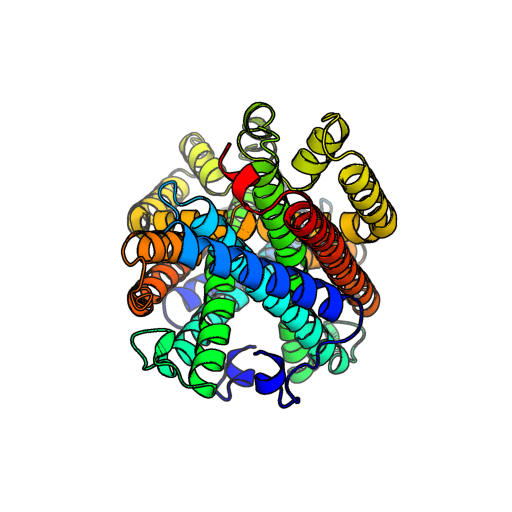9 6.867 1 93.62 55 LEU B CA 1
ATOM 2456 C C . LEU B 1 55 ? -0.151 13.125 8.211 1 93.62 55 LEU B C 1
ATOM 2458 O O . LEU B 1 55 ? 0.738 12.273 8.258 1 93.62 55 LEU B O 1
ATOM 2462 N N . ILE B 1 56 ? -0.67 13.656 9.281 1 93.62 56 ILE B N 1
ATOM 2463 C CA . ILE B 1 56 ? -0.259 13.219 10.617 1 93.62 56 ILE B CA 1
ATOM 2464 C C . ILE B 1 56 ? -0.599 11.742 10.805 1 93.62 56 ILE B C 1
ATOM 2466 O O . ILE B 1 56 ? 0.231 10.961 11.281 1 93.62 56 ILE B O 1
ATOM 2470 N N . SER B 1 57 ? -1.811 11.367 10.406 1 90.62 57 SER B N 1
ATOM 2471 C CA . SER B 1 57 ? -2.236 9.977 10.508 1 90.62 57 SER B CA 1
ATOM 2472 C C . SER B 1 57 ? -1.367 9.07 9.641 1 90.62 57 SER B C 1
ATOM 2474 O O . SER B 1 57 ? -0.977 7.98 10.07 1 90.62 57 SER B O 1
ATOM 2476 N N . SER B 1 58 ? -1.104 9.539 8.445 1 93.12 58 SER B N 1
ATOM 2477 C CA . SER B 1 58 ? -0.278 8.766 7.523 1 93.12 58 SER B CA 1
ATOM 2478 C C . SER B 1 58 ? 1.137 8.586 8.07 1 93.12 58 SER B C 1
ATOM 2480 O O . SER B 1 58 ? 1.743 7.531 7.898 1 93.12 58 SER B O 1
ATOM 2482 N N . LEU B 1 59 ? 1.655 9.633 8.664 1 96.12 59 LEU B N 1
ATOM 2483 C CA . LEU B 1 59 ? 2.99 9.547 9.242 1 96.12 59 LEU B CA 1
ATOM 2484 C C . LEU B 1 59 ? 3.023 8.531 10.383 1 96.12 59 LEU B C 1
ATOM 2486 O O . LEU B 1 59 ? 3.986 7.773 10.516 1 96.12 59 LEU B O 1
ATOM 2490 N N . ASP B 1 60 ? 2.023 8.555 11.188 1 93.44 60 ASP B N 1
ATOM 2491 C CA . ASP B 1 60 ? 1.908 7.555 12.25 1 93.44 60 ASP B CA 1
ATOM 2492 C C . ASP B 1 60 ? 1.886 6.141 11.672 1 93.44 60 ASP B C 1
ATOM 2494 O O . ASP B 1 60 ? 2.58 5.25 12.164 1 93.44 60 ASP B O 1
ATOM 2498 N N . GLU B 1 61 ? 1.08 5.934 10.656 1 94.5 61 GLU B N 1
ATOM 2499 C CA . GLU B 1 61 ? 0.968 4.625 10.016 1 94.5 61 GLU B CA 1
ATOM 2500 C C . GLU B 1 61 ? 2.314 4.164 9.461 1 94.5 61 GLU B C 1
ATOM 2502 O O . GLU B 1 61 ? 2.668 2.99 9.578 1 94.5 61 GLU B O 1
ATOM 2507 N N . LEU B 1 62 ? 3.033 5.117 8.859 1 97.19 62 LEU B N 1
ATOM 2508 C CA . LEU B 1 62 ? 4.348 4.793 8.312 1 97.19 62 LEU B CA 1
ATOM 2509 C C . LEU B 1 62 ? 5.305 4.363 9.414 1 97.19 62 LEU B C 1
ATOM 2511 O O . LEU B 1 62 ? 5.957 3.324 9.305 1 97.19 62 LEU B O 1
ATOM 2515 N N . GLU B 1 63 ? 5.375 5.156 10.461 1 97.31 63 GLU B N 1
ATOM 2516 C CA . GLU B 1 63 ? 6.281 4.852 11.562 1 97.31 63 GLU B CA 1
ATOM 2517 C C . GLU B 1 63 ? 5.922 3.527 12.227 1 97.31 63 GLU B C 1
ATOM 2519 O O . GLU B 1 63 ? 6.801 2.74 12.578 1 97.31 63 GLU B O 1
ATOM 2524 N N . GLN B 1 64 ? 4.629 3.26 12.367 1 96.06 64 GLN B N 1
ATOM 2525 C CA . GLN B 1 64 ? 4.16 2.014 12.961 1 96.06 64 GLN B CA 1
ATOM 2526 C C . GLN B 1 64 ? 4.484 0.819 12.07 1 96.06 64 GLN B C 1
ATOM 2528 O O . GLN B 1 64 ? 4.773 -0.273 12.562 1 96.06 64 GLN B O 1
ATOM 2533 N N . SER B 1 65 ? 4.371 0.994 10.758 1 97.19 65 SER B N 1
ATOM 2534 C CA . SER B 1 65 ? 4.77 -0.063 9.836 1 97.19 65 SER B CA 1
ATOM 2535 C C . SER B 1 65 ? 6.242 -0.413 9.992 1 97.19 65 SER B C 1
ATOM 2537 O O . SER B 1 65 ? 6.609 -1.59 10.023 1 97.19 65 SER B O 1
ATOM 2539 N N . TYR B 1 66 ? 7.062 0.689 10.102 1 97.12 66 TYR B N 1
ATOM 2540 C CA . TYR B 1 66 ? 8.484 0.473 10.32 1 97.12 66 TYR B CA 1
ATOM 2541 C C . TYR B 1 66 ? 8.734 -0.246 11.641 1 97.12 66 TYR B C 1
ATOM 2543 O O . TYR B 1 66 ? 9.531 -1.19 11.703 1 97.12 66 TYR B O 1
ATOM 2551 N N . PHE B 1 67 ? 8.086 0.136 12.688 1 97 67 PHE B N 1
ATOM 2552 C CA . PHE B 1 67 ? 8.25 -0.471 14.008 1 97 67 PHE B CA 1
ATOM 2553 C C . PHE B 1 67 ? 7.875 -1.949 13.969 1 97 67 PHE B C 1
ATOM 2555 O O . PHE B 1 67 ? 8.617 -2.793 14.484 1 97 67 PHE B O 1
ATOM 2562 N N . ALA B 1 68 ? 6.688 -2.287 13.344 1 96.69 68 ALA B N 1
ATOM 2563 C CA . ALA B 1 68 ? 6.211 -3.666 13.266 1 96.69 68 ALA B CA 1
ATOM 2564 C C . ALA B 1 68 ? 7.172 -4.535 12.461 1 96.69 68 ALA B C 1
ATOM 2566 O O . ALA B 1 68 ? 7.492 -5.652 12.867 1 96.69 68 ALA B O 1
ATOM 2567 N N . ALA B 1 69 ? 7.648 -3.971 11.32 1 95.69 69 ALA B N 1
ATOM 2568 C CA . ALA B 1 69 ? 8.625 -4.707 10.516 1 95.69 69 ALA B CA 1
ATOM 2569 C C . ALA B 1 69 ? 9.875 -5.012 11.328 1 95.69 69 ALA B C 1
ATOM 2571 O O . ALA B 1 69 ? 10.383 -6.137 11.305 1 95.69 69 ALA B O 1
ATOM 2572 N N . SER B 1 70 ? 10.32 -4 12.07 1 95.88 70 SER B N 1
ATOM 2573 C CA . SER B 1 70 ? 11.508 -4.168 12.898 1 95.88 70 SER B CA 1
ATOM 2574 C C . SER B 1 70 ? 11.266 -5.191 14.008 1 95.88 70 SER B C 1
ATOM 2576 O O . SER B 1 70 ? 12.156 -5.98 14.328 1 95.88 70 SER B O 1
ATOM 2578 N N . HIS B 1 71 ? 10.117 -5.145 14.586 1 95.25 71 HIS B N 1
ATOM 2579 C CA . HIS B 1 71 ? 9.734 -6.066 15.648 1 95.25 71 HIS B CA 1
ATOM 2580 C C . HIS B 1 71 ? 9.781 -7.512 15.172 1 95.25 71 HIS B C 1
ATOM 2582 O O . HIS B 1 71 ? 10.359 -8.375 15.844 1 95.25 71 HIS B O 1
ATOM 2588 N N . PHE B 1 72 ? 9.234 -7.82 14.023 1 94.06 72 PHE B N 1
ATOM 2589 C CA . PHE B 1 72 ? 9.141 -9.188 13.523 1 94.06 72 PHE B CA 1
ATOM 2590 C C . PHE B 1 72 ? 10.484 -9.641 12.945 1 94.06 72 PHE B C 1
ATOM 2592 O O . PHE B 1 72 ? 10.812 -10.828 13 1 94.06 72 PHE B O 1
ATOM 2599 N N . ARG B 1 73 ? 11.258 -8.656 12.445 1 92.81 73 ARG B N 1
ATOM 2600 C CA . ARG B 1 73 ? 12.594 -8.984 11.945 1 92.81 73 ARG B CA 1
ATOM 2601 C C . ARG B 1 73 ? 13.438 -9.625 13.039 1 92.81 73 ARG B C 1
ATOM 2603 O O . ARG B 1 73 ? 14.203 -10.555 12.766 1 92.81 73 ARG B O 1
ATOM 2610 N N . LYS B 1 74 ? 13.289 -9.172 14.227 1 92.94 74 LYS B N 1
ATOM 2611 C CA . LYS B 1 74 ? 14.078 -9.656 15.359 1 92.94 74 LYS B CA 1
ATOM 2612 C C . LYS B 1 74 ? 13.797 -11.133 15.633 1 92.94 74 LYS B C 1
ATOM 2614 O O . LYS B 1 74 ? 14.625 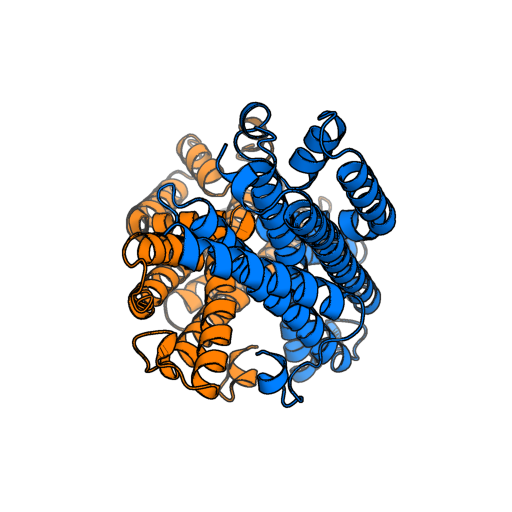-11.82 16.234 1 92.94 74 LYS B O 1
ATOM 2619 N N . LYS B 1 75 ? 12.688 -11.641 15.133 1 91.38 75 LYS B N 1
ATOM 2620 C CA . LYS B 1 75 ? 12.273 -13.008 15.422 1 91.38 75 LYS B CA 1
ATOM 2621 C C . LYS B 1 75 ? 12.68 -13.961 14.305 1 91.38 75 LYS B C 1
ATOM 2623 O O . LYS B 1 75 ? 12.5 -15.172 14.414 1 91.38 75 LYS B O 1
ATOM 2628 N N . VAL B 1 76 ? 13.172 -13.398 13.242 1 89.06 76 VAL B N 1
ATOM 2629 C CA . VAL B 1 76 ? 13.648 -14.203 12.125 1 89.06 76 VAL B CA 1
ATOM 2630 C C . VAL B 1 76 ? 15.148 -14.445 12.266 1 89.06 76 VAL B C 1
ATOM 2632 O O . VAL B 1 76 ? 15.961 -13.547 12.016 1 89.06 76 VAL B O 1
ATOM 2635 N N . LYS B 1 77 ? 15.547 -15.656 12.555 1 85.94 77 LYS B N 1
ATOM 2636 C CA . LYS B 1 77 ? 16.938 -15.992 12.836 1 85.94 77 LYS B CA 1
ATOM 2637 C C . LYS B 1 77 ? 17.578 -16.75 11.672 1 85.94 77 LYS B C 1
ATOM 2639 O O . LYS B 1 77 ? 18.781 -16.641 11.445 1 85.94 77 LYS B O 1
ATOM 2644 N N . ALA B 1 78 ? 16.766 -17.5 10.953 1 78 78 ALA B N 1
ATOM 2645 C CA . ALA B 1 78 ? 17.281 -18.344 9.875 1 78 78 ALA B CA 1
ATOM 2646 C C . ALA B 1 78 ? 17.891 -17.5 8.758 1 78 78 ALA B C 1
ATOM 2648 O O . ALA B 1 78 ? 17.406 -16.406 8.461 1 78 78 ALA B O 1
ATOM 2649 N N . GLY B 1 79 ? 18.906 -17.984 8.25 1 71.12 79 GLY B N 1
ATOM 2650 C CA . GLY B 1 79 ? 19.547 -17.297 7.145 1 71.12 79 GLY B CA 1
ATOM 2651 C C . GLY B 1 79 ? 18.906 -17.594 5.801 1 71.12 79 GLY B C 1
ATOM 2652 O O . GLY B 1 79 ? 19.172 -16.891 4.816 1 71.12 79 GLY B O 1
ATOM 2653 N N . SER B 1 80 ? 18.172 -18.672 5.766 1 71.94 80 SER B N 1
ATOM 2654 C CA . SER B 1 80 ? 17.469 -19.031 4.539 1 71.94 80 SER B CA 1
ATOM 2655 C C . SER B 1 80 ? 16.047 -19.469 4.828 1 71.94 80 SER B C 1
ATOM 2657 O O . SER B 1 80 ? 15.734 -19.906 5.945 1 71.94 80 SER B O 1
ATOM 2659 N N . THR B 1 81 ? 15.211 -19.375 3.768 1 72.19 81 THR B N 1
ATOM 2660 C CA . THR B 1 81 ? 13.805 -19.719 3.926 1 72.19 81 THR B CA 1
ATOM 2661 C C . THR B 1 81 ? 13.641 -21.219 4.203 1 72.19 81 THR B C 1
ATOM 2663 O O . THR B 1 81 ? 12.734 -21.625 4.938 1 72.19 81 THR B O 1
ATOM 2666 N N . ASP B 1 82 ? 14.578 -21.953 3.77 1 73.69 82 ASP B N 1
ATOM 2667 C CA . ASP B 1 82 ? 14.492 -23.406 3.939 1 73.69 82 ASP B CA 1
ATOM 2668 C C . ASP B 1 82 ? 14.844 -23.812 5.367 1 73.69 82 ASP B C 1
ATOM 2670 O O . ASP B 1 82 ? 14.43 -24.875 5.832 1 73.69 82 ASP B O 1
ATOM 2674 N N . ASP B 1 83 ? 15.461 -22.953 6.051 1 80 83 ASP B N 1
ATOM 2675 C CA . ASP B 1 83 ? 15.922 -23.266 7.398 1 80 83 ASP B CA 1
ATOM 2676 C C . ASP B 1 83 ? 14.961 -22.719 8.453 1 80 83 ASP B C 1
ATOM 2678 O O . ASP B 1 83 ? 15.141 -22.953 9.648 1 80 83 ASP B O 1
ATOM 2682 N N . MET B 1 84 ? 13.875 -22.125 7.918 1 83.44 84 MET B N 1
ATOM 2683 C CA . MET B 1 84 ? 12.945 -21.516 8.859 1 83.44 84 MET B CA 1
ATOM 2684 C C . MET B 1 84 ? 11.984 -22.547 9.43 1 83.44 84 MET B C 1
ATOM 2686 O O . MET B 1 84 ? 11.484 -23.406 8.703 1 83.44 84 MET B O 1
ATOM 2690 N N . THR B 1 85 ? 11.836 -22.438 10.719 1 85.88 85 THR B N 1
ATOM 2691 C CA . THR B 1 85 ? 10.742 -23.188 11.336 1 85.88 85 THR B CA 1
ATOM 2692 C C . THR B 1 85 ? 9.391 -22.609 10.906 1 85.88 85 THR B C 1
ATOM 2694 O O . THR B 1 85 ? 9.32 -21.531 10.312 1 85.88 85 THR B O 1
ATOM 2697 N N . ILE B 1 86 ? 8.359 -23.312 11.203 1 82.94 86 ILE B N 1
ATOM 2698 C CA . ILE B 1 86 ? 7.012 -22.859 10.867 1 82.94 86 ILE B CA 1
ATOM 2699 C C . ILE B 1 86 ? 6.723 -21.531 11.562 1 82.94 86 ILE B C 1
ATOM 2701 O O . ILE B 1 86 ? 6.141 -20.625 10.961 1 82.94 86 ILE B O 1
ATOM 2705 N N . GLU B 1 87 ? 7.172 -21.469 12.773 1 85.31 87 GLU B N 1
ATOM 2706 C CA . GLU B 1 87 ? 6.98 -20.25 13.547 1 85.31 87 GLU B CA 1
ATOM 2707 C C . GLU B 1 87 ? 7.758 -19.078 12.938 1 85.31 87 GLU B C 1
ATOM 2709 O O . GLU B 1 87 ? 7.234 -17.969 12.82 1 85.31 87 GLU B O 1
ATOM 2714 N N . GLU B 1 88 ? 8.938 -19.406 12.547 1 88.12 88 GLU B N 1
ATOM 2715 C CA . GLU B 1 88 ? 9.781 -18.375 11.969 1 88.12 88 GLU B CA 1
ATOM 2716 C C . GLU B 1 88 ? 9.258 -17.922 10.609 1 88.12 88 GLU B C 1
ATOM 2718 O O . GLU B 1 88 ? 9.375 -16.75 10.25 1 88.12 88 GLU B O 1
ATOM 2723 N N . LYS B 1 89 ? 8.641 -18.812 9.883 1 86.62 89 LYS B N 1
ATOM 2724 C CA . LYS B 1 89 ? 8.039 -18.469 8.594 1 86.62 89 LYS B CA 1
ATOM 2725 C C . LYS B 1 89 ? 6.887 -17.484 8.773 1 86.62 89 LYS B C 1
ATOM 2727 O O . LYS B 1 89 ? 6.707 -16.578 7.965 1 86.62 89 LYS B O 1
ATOM 2732 N N . ALA B 1 90 ? 6.199 -17.703 9.836 1 87.19 90 ALA B N 1
ATOM 2733 C CA . ALA B 1 90 ? 5.098 -16.781 10.133 1 87.19 90 ALA B CA 1
ATOM 2734 C C . ALA B 1 90 ? 5.621 -15.398 10.492 1 87.19 90 ALA B C 1
ATOM 2736 O O . ALA B 1 90 ? 5.062 -14.383 10.062 1 87.19 90 ALA B O 1
ATOM 2737 N N . GLU B 1 91 ? 6.695 -15.398 11.289 1 90.62 91 GLU B N 1
ATOM 2738 C CA . GLU B 1 91 ? 7.312 -14.125 11.664 1 90.62 91 GLU B CA 1
ATOM 2739 C C . GLU B 1 91 ? 7.891 -13.414 10.445 1 90.62 91 GLU B C 1
ATOM 2741 O O . GLU B 1 91 ? 7.793 -12.188 10.328 1 90.62 91 GLU B O 1
ATOM 2746 N N . TYR B 1 92 ? 8.461 -14.219 9.562 1 89.75 92 TYR B N 1
ATOM 2747 C CA . TYR B 1 92 ? 9.008 -13.664 8.328 1 89.75 92 TYR B CA 1
ATOM 2748 C C . TYR B 1 92 ? 7.906 -13.086 7.453 1 89.75 92 TYR B C 1
ATOM 2750 O O . TYR B 1 92 ? 8.062 -12.008 6.875 1 89.75 92 TYR B O 1
ATOM 2758 N N . ALA B 1 93 ? 6.832 -13.758 7.398 1 89.5 93 ALA B N 1
ATOM 2759 C CA . ALA B 1 93 ? 5.699 -13.273 6.617 1 89.5 93 ALA B CA 1
ATOM 2760 C C . ALA B 1 93 ? 5.176 -11.953 7.172 1 89.5 93 ALA B C 1
ATOM 2762 O O . ALA B 1 93 ? 4.805 -11.055 6.41 1 89.5 93 ALA B O 1
ATOM 2763 N N . ARG B 1 94 ? 5.125 -11.836 8.492 1 92.56 94 ARG B N 1
ATOM 2764 C CA . ARG B 1 94 ? 4.691 -10.594 9.125 1 92.56 94 ARG B CA 1
ATOM 2765 C C . ARG B 1 94 ? 5.688 -9.469 8.867 1 92.56 94 ARG B C 1
ATOM 2767 O O . ARG B 1 94 ? 5.297 -8.336 8.586 1 92.56 94 ARG B O 1
ATOM 2774 N N . TYR B 1 95 ? 7.004 -9.805 8.906 1 92.75 95 TYR B N 1
ATOM 2775 C CA . TYR B 1 95 ? 8.039 -8.836 8.562 1 92.75 95 TYR B CA 1
ATOM 2776 C C . TYR B 1 95 ? 7.828 -8.289 7.156 1 92.75 95 TYR B C 1
ATOM 2778 O O . TYR B 1 95 ? 7.805 -7.074 6.949 1 92.75 95 TYR B O 1
ATOM 2786 N N . VAL B 1 96 ? 7.621 -9.195 6.23 1 91.12 96 VAL B N 1
ATOM 2787 C CA . VAL B 1 96 ? 7.492 -8.82 4.828 1 91.12 96 VAL B CA 1
ATOM 2788 C C . VAL B 1 96 ? 6.25 -7.957 4.633 1 91.12 96 VAL B C 1
ATOM 2790 O O . VAL B 1 96 ? 6.293 -6.945 3.928 1 91.12 96 VAL B O 1
ATOM 2793 N N . TYR B 1 97 ? 5.223 -8.328 5.336 1 92.62 97 TYR B N 1
ATOM 2794 C CA . TYR B 1 97 ? 3.949 -7.621 5.242 1 92.62 97 TYR B CA 1
ATOM 2795 C C . TYR B 1 97 ? 4.102 -6.164 5.656 1 92.62 97 TYR B C 1
ATOM 2797 O O . TYR B 1 97 ? 3.73 -5.258 4.91 1 92.62 97 TYR B O 1
ATOM 2805 N N . PHE B 1 98 ? 4.629 -5.906 6.762 1 95.69 98 PHE B N 1
ATOM 2806 C CA . PHE B 1 98 ? 4.734 -4.559 7.309 1 95.69 98 PHE B CA 1
ATOM 2807 C C . PHE B 1 98 ? 5.836 -3.771 6.605 1 95.69 98 PHE B C 1
ATOM 2809 O O . PHE B 1 98 ? 5.727 -2.555 6.438 1 95.69 98 PHE B O 1
ATOM 2816 N N . TYR B 1 99 ? 6.91 -4.527 6.199 1 95.31 99 TYR B N 1
ATOM 2817 C CA . TYR B 1 99 ? 7.973 -3.881 5.434 1 95.31 99 TYR B CA 1
ATOM 2818 C C . TYR B 1 99 ? 7.438 -3.311 4.129 1 95.31 99 TYR B C 1
ATOM 2820 O O . TYR B 1 99 ? 7.723 -2.162 3.779 1 95.31 99 TYR B O 1
ATOM 2828 N N . LYS B 1 100 ? 6.59 -4.094 3.445 1 93.62 100 LYS B N 1
ATOM 2829 C CA . LYS B 1 100 ? 5.969 -3.646 2.201 1 93.62 100 LYS B CA 1
ATOM 2830 C C . LYS B 1 100 ? 5.082 -2.426 2.436 1 93.62 100 LYS B C 1
ATOM 2832 O O . LYS B 1 100 ? 5.117 -1.468 1.662 1 93.62 100 LYS B O 1
ATOM 2837 N N . ASP B 1 101 ? 4.355 -2.451 3.48 1 94.56 101 ASP B N 1
ATOM 2838 C CA . ASP B 1 101 ? 3.471 -1.338 3.811 1 94.56 101 ASP B CA 1
ATOM 2839 C C . ASP B 1 101 ? 4.27 -0.064 4.078 1 94.56 101 ASP B C 1
ATOM 2841 O O . ASP B 1 101 ? 3.838 1.033 3.721 1 94.56 101 ASP B O 1
ATOM 2845 N N . GLY B 1 102 ? 5.418 -0.266 4.695 1 96.06 102 GLY B N 1
ATOM 2846 C CA . GLY B 1 102 ? 6.262 0.873 5.023 1 96.06 102 GLY B CA 1
ATOM 2847 C C . GLY B 1 102 ? 6.734 1.635 3.799 1 96.06 102 GLY B C 1
ATOM 2848 O O . GLY B 1 102 ? 6.562 2.852 3.713 1 96.06 102 GLY B O 1
ATOM 2849 N N . PHE B 1 103 ? 7.285 0.896 2.865 1 94.88 103 PHE B N 1
ATOM 2850 C CA . PHE B 1 103 ? 7.859 1.65 1.756 1 94.88 103 PHE B CA 1
ATOM 2851 C C . PHE B 1 103 ? 6.762 2.154 0.823 1 94.88 103 PHE B C 1
ATOM 2853 O O . PHE B 1 103 ? 6.938 3.168 0.144 1 94.88 103 PHE B O 1
ATOM 2860 N N . ILE B 1 104 ? 5.609 1.528 0.794 1 93.69 104 ILE B N 1
ATOM 2861 C CA . ILE B 1 104 ? 4.48 2.059 0.034 1 93.69 104 ILE B CA 1
ATOM 2862 C C . ILE B 1 104 ? 4.031 3.387 0.637 1 93.69 104 ILE B C 1
ATOM 2864 O O . ILE B 1 104 ? 3.812 4.363 -0.086 1 93.69 104 ILE B O 1
ATOM 2868 N N . ARG B 1 105 ? 3.959 3.428 1.899 1 95.81 105 ARG B N 1
ATOM 2869 C CA . ARG B 1 105 ? 3.457 4.609 2.594 1 95.81 105 ARG B CA 1
ATOM 2870 C C . ARG B 1 105 ? 4.465 5.75 2.527 1 95.81 105 ARG B C 1
ATOM 2872 O O . ARG B 1 105 ? 4.082 6.922 2.529 1 95.81 105 ARG B O 1
ATOM 2879 N N . CYS B 1 106 ? 5.785 5.434 2.43 1 96.12 106 CYS B N 1
ATOM 2880 C CA . CYS B 1 106 ? 6.805 6.469 2.283 1 96.12 106 CYS B CA 1
ATOM 2881 C C . CYS B 1 106 ? 6.496 7.371 1.094 1 96.12 106 CYS B C 1
ATOM 2883 O O . CYS B 1 106 ? 6.457 8.594 1.231 1 96.12 106 CYS B O 1
ATOM 2885 N N . PHE B 1 107 ? 6.199 6.762 0.02 1 94.75 107 PHE B N 1
ATOM 2886 C CA . PHE B 1 107 ? 5.992 7.527 -1.203 1 94.75 107 PHE B CA 1
ATOM 2887 C C . PHE B 1 107 ? 4.598 8.141 -1.232 1 94.75 107 PHE B C 1
ATOM 2889 O O . PHE B 1 107 ? 4.402 9.227 -1.771 1 94.75 107 PHE B O 1
ATOM 2896 N N . ALA B 1 108 ? 3.648 7.457 -0.619 1 93.62 108 ALA B N 1
ATOM 2897 C CA . ALA B 1 108 ? 2.301 8.016 -0.532 1 93.62 108 ALA B CA 1
ATOM 2898 C C . ALA B 1 108 ? 2.297 9.328 0.25 1 93.62 108 ALA B C 1
ATOM 2900 O O . ALA B 1 108 ? 1.649 10.297 -0.153 1 93.62 108 ALA B O 1
ATOM 2901 N N . ILE B 1 109 ? 3.012 9.375 1.329 1 96.06 109 ILE B N 1
ATOM 2902 C CA . ILE B 1 109 ? 3.053 10.562 2.17 1 96.06 109 ILE B CA 1
ATOM 2903 C C . ILE B 1 109 ? 3.768 11.695 1.433 1 96.06 109 ILE B C 1
ATOM 2905 O O . ILE B 1 109 ? 3.361 12.852 1.518 1 96.06 109 ILE B O 1
ATOM 2909 N N . LEU B 1 110 ? 4.852 11.328 0.727 1 96.38 110 LEU B N 1
ATOM 2910 C CA . LEU B 1 110 ? 5.543 12.344 -0.063 1 96.38 110 LEU B CA 1
ATOM 2911 C C . LEU B 1 110 ? 4.609 12.945 -1.108 1 96.38 110 LEU B C 1
ATOM 2913 O O . LEU B 1 110 ? 4.551 14.172 -1.261 1 96.38 110 LEU B O 1
ATOM 2917 N N . ASP B 1 111 ? 3.865 12.156 -1.771 1 93 111 ASP B N 1
ATOM 2918 C CA . ASP B 1 111 ? 2.926 12.648 -2.771 1 93 111 ASP B CA 1
ATOM 2919 C C . ASP B 1 111 ? 1.841 13.516 -2.129 1 93 111 ASP B C 1
ATOM 2921 O O . ASP B 1 111 ? 1.441 14.539 -2.689 1 93 111 ASP B O 1
ATOM 2925 N N . LYS B 1 112 ? 1.326 13.078 -0.995 1 92.38 112 LYS B N 1
ATOM 2926 C CA . LYS B 1 112 ? 0.359 13.891 -0.26 1 92.38 112 LYS B CA 1
ATOM 2927 C C . LYS B 1 112 ? 0.947 15.25 0.109 1 92.38 112 LYS B C 1
ATOM 2929 O O . LYS B 1 112 ? 0.269 16.281 0.006 1 92.38 112 LYS B O 1
ATOM 2934 N N . THR B 1 113 ? 2.195 15.203 0.572 1 95.25 113 THR B N 1
ATOM 2935 C CA . THR B 1 113 ? 2.885 16.438 0.9 1 95.25 113 THR B CA 1
ATOM 2936 C C . THR B 1 113 ? 3.021 17.328 -0.335 1 95.25 113 THR B C 1
ATOM 2938 O O . THR B 1 113 ? 2.809 18.547 -0.263 1 95.25 113 THR B O 1
ATOM 2941 N N . GLY B 1 114 ? 3.373 16.688 -1.478 1 93.31 114 GLY B N 1
ATOM 2942 C CA . GLY B 1 114 ? 3.447 17.422 -2.73 1 93.31 114 GLY B CA 1
ATOM 2943 C C . GLY B 1 114 ? 2.141 18.094 -3.105 1 93.31 114 GLY B C 1
ATOM 2944 O O . GLY B 1 114 ? 2.135 19.234 -3.574 1 93.31 114 GLY B O 1
ATOM 2945 N N . THR B 1 115 ? 1.068 17.406 -2.908 1 89.75 115 THR B N 1
ATOM 2946 C CA . THR B 1 115 ? -0.254 17.953 -3.209 1 89.75 115 THR B CA 1
ATOM 2947 C C . THR B 1 115 ? -0.545 19.172 -2.354 1 89.75 115 THR B C 1
ATOM 2949 O O . THR B 1 115 ? -1.072 20.172 -2.85 1 89.75 115 THR B O 1
ATOM 2952 N N . VAL B 1 116 ? -0.23 19.078 -1.062 1 91.5 116 VAL B N 1
ATOM 2953 C CA . VAL B 1 116 ? -0.43 20.203 -0.151 1 91.5 116 VAL B CA 1
ATOM 2954 C C . VAL B 1 116 ? 0.4 21.391 -0.613 1 91.5 116 VAL B C 1
ATOM 2956 O O . VAL B 1 116 ? -0.115 22.516 -0.724 1 91.5 116 VAL B O 1
ATOM 2959 N N . LEU B 1 117 ? 1.652 21.172 -0.891 1 92.62 117 LEU B N 1
ATOM 2960 C CA . LEU B 1 117 ? 2.551 22.25 -1.307 1 92.62 117 LEU B CA 1
ATOM 2961 C C . LEU B 1 117 ? 2.098 22.859 -2.631 1 92.62 117 LEU B C 1
ATOM 2963 O O . LEU B 1 117 ? 2.133 24.078 -2.805 1 92.62 117 LEU B O 1
ATOM 2967 N N . ASN B 1 118 ? 1.693 21.938 -3.525 1 90.19 118 ASN B N 1
ATOM 2968 C CA . ASN B 1 118 ? 1.218 22.406 -4.824 1 90.19 118 ASN B CA 1
ATOM 2969 C C . ASN B 1 118 ? 0.026 23.344 -4.684 1 90.19 118 ASN B C 1
ATOM 2971 O O . ASN B 1 118 ? -0.041 24.375 -5.359 1 90.19 118 ASN B O 1
ATOM 2975 N N . GLU B 1 119 ? -0.847 23.016 -3.883 1 86.69 119 GLU B N 1
ATOM 2976 C CA . GLU B 1 119 ? -2.053 23.812 -3.678 1 86.69 119 GLU B CA 1
ATOM 2977 C C . GLU B 1 119 ? -1.745 25.094 -2.896 1 86.69 119 GLU B C 1
ATOM 2979 O O . GLU B 1 119 ? -2.186 26.172 -3.273 1 86.69 119 GLU B O 1
ATOM 2984 N N . LEU B 1 120 ? -1.068 24.953 -1.825 1 88.75 120 LEU B N 1
ATOM 2985 C CA . LEU B 1 120 ? -0.79 26.078 -0.933 1 88.75 120 LEU B CA 1
ATOM 2986 C C . LEU B 1 120 ? 0.015 27.156 -1.648 1 88.75 120 LEU B C 1
ATOM 2988 O O . LEU B 1 120 ? -0.203 28.344 -1.427 1 88.75 120 LEU B O 1
ATOM 2992 N N . PHE B 1 121 ? 0.91 26.734 -2.494 1 89.88 121 PHE B N 1
ATOM 2993 C CA . PHE B 1 121 ? 1.807 27.703 -3.121 1 89.88 121 PHE B CA 1
ATOM 2994 C C . PHE B 1 121 ? 1.453 27.891 -4.59 1 89.88 121 PHE B C 1
ATOM 2996 O O . PHE B 1 121 ? 2.229 28.469 -5.348 1 89.88 121 PHE B O 1
ATOM 3003 N N . GLN B 1 122 ? 0.33 27.281 -5.027 1 87.06 122 GLN B N 1
ATOM 3004 C CA . GLN B 1 122 ? -0.221 27.453 -6.367 1 87.06 122 GLN B CA 1
ATOM 3005 C C . GLN B 1 122 ? 0.833 27.172 -7.438 1 87.06 122 GLN B C 1
ATOM 3007 O O . GLN B 1 122 ? 1.058 28 -8.328 1 87.06 122 GLN B O 1
ATOM 3012 N N . LEU B 1 123 ? 1.481 26.047 -7.254 1 87.5 123 LEU B N 1
ATOM 3013 C CA . LEU B 1 123 ? 2.574 25.703 -8.156 1 87.5 123 LEU B CA 1
ATOM 3014 C C . LEU B 1 123 ? 2.039 25.219 -9.5 1 87.5 123 LEU B C 1
ATOM 3016 O O . LEU B 1 123 ? 2.785 25.125 -10.477 1 87.5 123 LEU B O 1
ATOM 3020 N N . ASN B 1 124 ? 0.74 24.906 -9.633 1 85.56 124 ASN B N 1
ATOM 3021 C CA . ASN B 1 124 ? 0.056 24.5 -10.859 1 85.56 124 ASN B CA 1
ATOM 3022 C C . ASN B 1 124 ? 0.781 23.344 -11.555 1 85.56 124 ASN B C 1
ATOM 3024 O O . ASN B 1 124 ? 0.975 23.375 -12.766 1 85.56 124 ASN B O 1
ATOM 3028 N N . THR B 1 125 ? 1.224 22.453 -10.789 1 82.81 125 THR B N 1
ATOM 3029 C CA . THR B 1 125 ? 2.002 21.312 -11.273 1 82.81 125 THR B CA 1
ATOM 3030 C C . THR B 1 125 ? 1.172 20.453 -12.219 1 82.81 125 THR B C 1
ATOM 3032 O O . THR B 1 125 ? 1.72 19.781 -13.094 1 82.81 125 THR B O 1
ATOM 3035 N N . SER B 1 126 ? -0.164 20.453 -12.125 1 79.19 126 SER B N 1
ATOM 3036 C CA . SER B 1 126 ? -1.041 19.656 -12.984 1 79.19 126 SER B CA 1
ATOM 3037 C C . SER B 1 126 ? -0.922 20.094 -14.438 1 79.19 126 SER B C 1
ATOM 3039 O O . SER B 1 126 ? -1.296 19.344 -15.344 1 79.19 126 SER B O 1
ATOM 3041 N N . LYS B 1 127 ? -0.451 21.281 -14.625 1 78.44 127 LYS B N 1
ATOM 3042 C CA . LYS B 1 127 ? -0.239 21.766 -15.992 1 78.44 127 LYS B CA 1
ATOM 3043 C C . LYS B 1 127 ? 0.919 21.031 -16.656 1 78.44 127 LYS B C 1
ATOM 3045 O O . LYS B 1 127 ? 0.972 20.938 -17.891 1 78.44 127 LYS B O 1
ATOM 3050 N N . VAL B 1 128 ? 1.794 20.625 -15.844 1 76.06 128 VAL B N 1
ATOM 3051 C CA . VAL B 1 128 ? 2.949 19.891 -16.359 1 76.06 128 VAL B CA 1
ATOM 3052 C C . VAL B 1 128 ? 2.605 18.406 -16.5 1 76.06 128 VAL B C 1
ATOM 3054 O O . VAL B 1 128 ? 2.953 17.766 -17.484 1 76.06 128 VAL B O 1
ATOM 3057 N N . LYS B 1 129 ? 1.974 17.797 -15.516 1 75.88 129 LYS B N 1
ATOM 3058 C CA . LYS B 1 129 ? 1.571 16.391 -15.469 1 75.88 129 LYS B CA 1
ATOM 3059 C C . LYS B 1 129 ? 0.249 16.219 -14.727 1 75.88 129 LYS B C 1
ATOM 3061 O O . LYS B 1 129 ? 0.124 16.625 -13.57 1 75.88 129 LYS B O 1
ATOM 3066 N N . SER B 1 130 ? -0.688 15.648 -15.391 1 70.19 130 SER B N 1
ATOM 3067 C CA . SER B 1 130 ? -2.008 15.484 -14.797 1 70.19 130 SER B CA 1
ATOM 3068 C C . SER B 1 130 ? -1.921 14.75 -13.461 1 70.19 130 SER B C 1
ATOM 3070 O O . SER B 1 130 ? -2.568 15.141 -12.484 1 70.19 130 SER B O 1
ATOM 3072 N N . HIS B 1 131 ? -1.119 13.727 -13.453 1 73.69 131 HIS B N 1
ATOM 3073 C CA . HIS B 1 131 ? -0.827 12.992 -12.227 1 73.69 131 HIS B CA 1
ATOM 3074 C C . HIS B 1 131 ? 0.642 13.125 -11.836 1 73.69 131 HIS B C 1
ATOM 3076 O O . HIS B 1 131 ? 1.512 12.508 -12.461 1 73.69 131 HIS B O 1
ATOM 3082 N N . PHE B 1 132 ? 0.894 14.008 -10.875 1 79.25 132 PHE B N 1
ATOM 3083 C CA . PHE B 1 132 ? 2.275 14.328 -10.531 1 79.25 132 PHE B CA 1
ATOM 3084 C C . PHE B 1 132 ? 2.662 13.711 -9.195 1 79.25 132 PHE B C 1
ATOM 3086 O O . PHE B 1 132 ? 1.798 13.445 -8.359 1 79.25 132 PHE B O 1
ATOM 3093 N N . SER B 1 133 ? 3.873 13.461 -9.086 1 87.19 133 SER B N 1
ATOM 3094 C CA . SER B 1 133 ? 4.441 12.977 -7.836 1 87.19 133 SER B CA 1
ATOM 3095 C C . SER B 1 133 ? 5.039 14.125 -7.02 1 87.19 133 SER B C 1
ATOM 3097 O O . SER B 1 133 ? 5.125 15.258 -7.5 1 87.19 133 SER B O 1
ATOM 3099 N N . TYR B 1 134 ? 5.457 13.812 -5.852 1 92.62 134 TYR B N 1
ATOM 3100 C CA . TYR B 1 134 ? 6.176 14.758 -5 1 92.62 134 TYR B CA 1
ATOM 3101 C C . TYR B 1 134 ? 7.395 15.32 -5.719 1 92.62 134 TYR B C 1
ATOM 3103 O O . TYR B 1 134 ? 7.676 16.516 -5.633 1 92.62 134 TYR B O 1
ATOM 3111 N N . PHE B 1 135 ? 8.047 14.523 -6.402 1 89.56 135 PHE B N 1
ATOM 3112 C CA . PHE B 1 135 ? 9.297 14.906 -7.047 1 89.56 135 PHE B CA 1
ATOM 3113 C C . PHE B 1 135 ? 9.031 15.844 -8.219 1 89.56 135 PHE B C 1
ATOM 3115 O O . PHE B 1 135 ? 9.844 16.734 -8.508 1 89.56 135 PHE B O 1
ATOM 3122 N N . THR B 1 136 ? 7.883 15.648 -8.844 1 88.19 136 THR B N 1
ATOM 3123 C CA . THR B 1 136 ? 7.461 16.594 -9.867 1 88.19 136 THR B CA 1
ATOM 3124 C C . THR B 1 136 ? 7.188 17.969 -9.266 1 88.19 136 THR B C 1
ATOM 3126 O O . THR B 1 136 ? 7.574 18.984 -9.836 1 88.19 136 THR B O 1
ATOM 3129 N N . VAL B 1 137 ? 6.57 17.969 -8.109 1 90.31 137 VAL B N 1
ATOM 3130 C CA . VAL B 1 137 ? 6.266 19.219 -7.418 1 90.31 137 VAL B CA 1
ATOM 3131 C C . VAL B 1 137 ? 7.566 19.906 -7.012 1 90.31 137 VAL B C 1
ATOM 3133 O O . VAL B 1 137 ? 7.695 21.125 -7.137 1 90.31 137 VAL B O 1
ATOM 3136 N N . LEU B 1 138 ? 8.469 19.094 -6.516 1 91.62 138 LEU B N 1
ATOM 3137 C CA . LEU B 1 138 ? 9.758 19.641 -6.09 1 91.62 138 LEU B CA 1
ATOM 3138 C C . LEU B 1 138 ? 10.484 20.297 -7.262 1 91.62 138 LEU B C 1
ATOM 3140 O O . LEU B 1 138 ? 11.117 21.344 -7.098 1 91.62 138 LEU B O 1
ATOM 3144 N N . ARG B 1 139 ? 10.406 19.703 -8.359 1 87.69 139 ARG B N 1
ATOM 3145 C CA . ARG B 1 139 ? 11.023 20.266 -9.555 1 87.69 139 ARG B CA 1
ATOM 3146 C C . ARG B 1 139 ? 10.375 21.594 -9.93 1 87.69 139 ARG B C 1
ATOM 3148 O O . ARG B 1 139 ? 11.07 22.562 -10.258 1 87.69 139 ARG B O 1
ATOM 3155 N N . GLN B 1 140 ? 9.062 21.609 -9.898 1 86 140 GLN B N 1
ATOM 3156 C CA . GLN B 1 140 ? 8.328 22.844 -10.195 1 86 140 GLN B CA 1
ATOM 3157 C C . GLN B 1 140 ? 8.672 23.938 -9.195 1 86 140 GLN B C 1
ATOM 3159 O O . GLN B 1 140 ? 8.773 25.109 -9.562 1 86 140 GLN B O 1
ATOM 3164 N N . PHE B 1 141 ? 8.766 23.438 -7.957 1 86.38 141 PHE B N 1
ATOM 3165 C CA . PHE B 1 141 ? 9.109 24.359 -6.879 1 86.38 141 PHE B CA 1
ATOM 3166 C C . PHE B 1 141 ? 10.461 25.016 -7.137 1 86.38 141 PHE B C 1
ATOM 3168 O O . PHE B 1 141 ? 10.656 26.203 -6.84 1 86.38 141 PHE B O 1
ATOM 3175 N N . GLY B 1 142 ? 11.375 24.312 -7.723 1 81.94 142 GLY B N 1
ATOM 3176 C CA . GLY B 1 142 ? 12.695 24.812 -8.047 1 81.94 142 GLY B CA 1
ATOM 3177 C C . GLY B 1 142 ? 12.672 25.859 -9.148 1 81.94 142 GLY B C 1
ATOM 3178 O O . GLY B 1 142 ? 13.531 26.75 -9.195 1 81.94 142 GLY B O 1
ATOM 3179 N N . TYR B 1 143 ? 11.648 25.75 -9.961 1 80.12 143 TYR B N 1
ATOM 3180 C CA . TYR B 1 143 ? 11.523 26.703 -11.055 1 80.12 143 TYR B CA 1
ATOM 3181 C C . TYR B 1 143 ? 10.812 27.984 -10.602 1 80.12 143 TYR B C 1
ATOM 3183 O O . TYR B 1 143 ? 11.031 29.062 -11.164 1 80.12 143 TYR B O 1
ATOM 3191 N N . ALA B 1 144 ? 9.992 27.688 -9.555 1 74 144 ALA B N 1
ATOM 3192 C CA . ALA B 1 144 ? 9.188 28.828 -9.102 1 74 144 ALA B CA 1
ATOM 3193 C C . ALA B 1 144 ? 10.023 29.781 -8.25 1 74 144 ALA B C 1
ATOM 3195 O O . ALA B 1 144 ? 10.891 29.344 -7.484 1 74 144 ALA B O 1
ATOM 3196 N N . LYS B 1 145 ? 10.242 30.891 -8.672 1 72.94 145 LYS B N 1
ATOM 3197 C CA . LYS B 1 145 ? 11.016 31.891 -7.945 1 72.94 145 LYS B CA 1
ATOM 3198 C C . LYS B 1 145 ? 10.43 32.156 -6.562 1 72.94 145 LYS B C 1
ATOM 3200 O O . LYS B 1 145 ? 11.141 32.562 -5.645 1 72.94 145 LYS B O 1
ATOM 3205 N N . MET B 1 146 ? 9.258 31.719 -6.371 1 76.81 146 MET B N 1
ATOM 3206 C CA . MET B 1 146 ? 8.617 32 -5.094 1 76.81 146 MET B CA 1
ATOM 3207 C C . MET B 1 146 ? 8.969 30.922 -4.062 1 76.81 146 MET B C 1
ATOM 3209 O O . MET B 1 146 ? 9.141 29.766 -4.406 1 76.81 146 MET B O 1
ATOM 3213 N N . HIS B 1 147 ? 9.289 31.234 -2.848 1 85.81 147 HIS B N 1
ATOM 3214 C CA . HIS B 1 147 ? 9.586 30.406 -1.691 1 85.81 147 HIS B CA 1
ATOM 3215 C C . HIS B 1 147 ? 10.852 29.578 -1.921 1 85.81 147 HIS B C 1
ATOM 3217 O O . HIS B 1 147 ? 10.875 28.375 -1.633 1 85.81 147 HIS B O 1
ATOM 3223 N N . GLY B 1 148 ? 11.812 30.156 -2.574 1 86.75 148 GLY B N 1
ATOM 3224 C CA . GLY B 1 148 ? 13.07 29.531 -2.955 1 86.75 148 GLY B CA 1
ATOM 3225 C C . GLY B 1 148 ? 13.773 28.859 -1.794 1 86.75 148 GLY B C 1
ATOM 3226 O O . GLY B 1 148 ? 14.367 27.781 -1.959 1 86.75 148 GLY B O 1
ATOM 3227 N N . ASP B 1 149 ? 13.711 29.438 -0.628 1 89.19 149 ASP B N 1
ATOM 3228 C CA . ASP B 1 149 ? 14.367 28.875 0.544 1 89.19 149 ASP B CA 1
ATOM 3229 C C . ASP B 1 149 ? 13.82 27.484 0.867 1 89.19 149 ASP B C 1
ATOM 3231 O O . ASP B 1 149 ? 14.578 26.562 1.163 1 89.19 149 ASP B O 1
ATOM 3235 N N . LEU B 1 150 ? 12.5 27.391 0.88 1 94.06 150 LEU B N 1
ATOM 3236 C CA . LEU B 1 150 ? 11.883 26.094 1.146 1 94.06 150 LEU B CA 1
ATOM 3237 C C . LEU B 1 150 ? 12.266 25.078 0.075 1 94.06 150 LEU B C 1
ATOM 3239 O O . LEU B 1 150 ? 12.586 23.938 0.388 1 94.06 150 LEU B O 1
ATOM 3243 N N . ALA B 1 151 ? 12.25 25.516 -1.21 1 93.19 151 ALA B N 1
ATOM 3244 C CA . ALA B 1 151 ? 12.594 24.641 -2.318 1 93.19 151 ALA B CA 1
ATOM 3245 C C . ALA B 1 151 ? 14 24.062 -2.148 1 93.19 151 ALA B C 1
ATOM 3247 O O . ALA B 1 151 ? 14.219 22.859 -2.312 1 93.19 151 ALA B O 1
ATOM 3248 N N . VAL B 1 152 ? 14.906 24.938 -1.816 1 93.56 152 VAL B N 1
ATOM 3249 C CA . VAL B 1 152 ? 16.297 24.531 -1.651 1 93.56 152 VAL B CA 1
ATOM 3250 C C . VAL B 1 152 ? 16.406 23.516 -0.514 1 93.56 152 VAL B C 1
ATOM 3252 O O . VAL B 1 152 ? 17.109 22.5 -0.637 1 93.56 152 VAL B O 1
ATOM 3255 N N . ARG B 1 153 ? 15.758 23.719 0.545 1 95.62 153 ARG B N 1
ATOM 3256 C CA . ARG B 1 153 ? 15.812 22.812 1.694 1 95.62 153 ARG B CA 1
ATOM 3257 C C . ARG B 1 153 ? 15.242 21.453 1.343 1 95.62 153 ARG B C 1
ATOM 3259 O O . ARG B 1 153 ? 15.828 20.422 1.696 1 95.62 153 ARG B O 1
ATOM 3266 N N . LEU B 1 154 ? 14.117 21.469 0.644 1 97 154 LEU B N 1
ATOM 3267 C CA . LEU B 1 154 ? 13.477 20.203 0.281 1 97 154 LEU B CA 1
ATOM 3268 C C . LEU B 1 154 ? 14.312 19.438 -0.731 1 97 154 LEU B C 1
ATOM 3270 O O . LEU B 1 154 ? 14.383 18.203 -0.678 1 97 154 LEU B O 1
ATOM 3274 N N . ILE B 1 155 ? 14.961 20.156 -1.631 1 95.06 155 ILE B N 1
ATOM 3275 C CA . ILE B 1 155 ? 15.836 19.516 -2.609 1 95.06 155 ILE B CA 1
ATOM 3276 C C . ILE B 1 155 ? 17.047 18.922 -1.903 1 95.06 155 ILE B C 1
ATOM 3278 O O . ILE B 1 155 ? 17.5 17.812 -2.244 1 95.06 155 ILE B O 1
ATOM 3282 N N . ASN B 1 156 ? 17.562 19.609 -0.947 1 96.88 156 ASN B N 1
ATOM 3283 C CA . ASN B 1 156 ? 18.703 19.094 -0.182 1 96.88 156 ASN B CA 1
ATOM 3284 C C . ASN B 1 156 ? 18.344 17.812 0.569 1 96.88 156 ASN B C 1
ATOM 3286 O O . ASN B 1 156 ? 19.141 16.891 0.643 1 96.88 156 ASN B O 1
ATOM 3290 N N . ILE B 1 157 ? 17.156 17.781 1.11 1 98 157 ILE B N 1
ATOM 3291 C CA . ILE B 1 157 ? 16.688 16.594 1.802 1 98 157 ILE B CA 1
ATOM 3292 C C . ILE B 1 157 ? 16.562 15.43 0.811 1 98 157 ILE B C 1
ATOM 3294 O O . ILE B 1 157 ? 17.047 14.328 1.08 1 98 157 ILE B O 1
ATOM 3298 N N . LYS B 1 158 ? 15.922 15.695 -0.312 1 96.94 158 LYS B N 1
ATOM 3299 C CA . LYS B 1 158 ? 15.797 14.688 -1.357 1 96.94 158 LYS B CA 1
ATOM 3300 C C . LYS B 1 158 ? 17.156 14.125 -1.745 1 96.94 158 LYS B C 1
ATOM 3302 O O . LYS B 1 158 ? 17.328 12.906 -1.867 1 96.94 158 LYS B O 1
ATOM 3307 N N . ASP B 1 159 ? 18.172 14.969 -1.91 1 96.56 159 ASP B N 1
ATOM 3308 C CA . ASP B 1 159 ? 19.5 14.562 -2.363 1 96.56 159 ASP B CA 1
ATOM 3309 C C . ASP B 1 159 ? 20.219 13.766 -1.282 1 96.56 159 ASP B C 1
ATOM 3311 O O . ASP B 1 159 ? 20.969 12.836 -1.587 1 96.56 159 ASP B O 1
ATOM 3315 N N . ALA B 1 160 ? 20.016 14.125 -0.059 1 97.94 160 ALA B N 1
ATOM 3316 C CA . ALA B 1 160 ? 20.672 13.445 1.056 1 97.94 160 ALA B CA 1
ATOM 3317 C C . ALA B 1 160 ? 20.219 12 1.172 1 97.94 160 ALA B C 1
ATOM 3319 O O . ALA B 1 160 ? 20.969 11.133 1.627 1 97.94 160 ALA B O 1
ATOM 3320 N N . TYR B 1 161 ? 18.969 11.727 0.711 1 97.88 161 TYR B N 1
ATOM 3321 C CA . TYR B 1 161 ? 18.406 10.383 0.862 1 97.88 161 TYR B CA 1
ATOM 3322 C C . TYR B 1 161 ? 18.234 9.711 -0.492 1 97.88 161 TYR B C 1
ATOM 3324 O O . TYR B 1 161 ? 17.469 8.758 -0.626 1 97.88 161 TYR B O 1
ATOM 3332 N N . ARG B 1 162 ? 18.922 10.086 -1.456 1 96.5 162 ARG B N 1
ATOM 3333 C CA . ARG B 1 162 ? 18.734 9.664 -2.84 1 96.5 162 ARG B CA 1
ATOM 3334 C C . ARG B 1 162 ? 18.891 8.156 -2.977 1 96.5 162 ARG B C 1
ATOM 3336 O O . ARG B 1 162 ? 18.062 7.484 -3.586 1 96.5 162 ARG B O 1
ATOM 3343 N N . GLU B 1 163 ? 19.859 7.582 -2.412 1 95.69 163 GLU B N 1
ATOM 3344 C CA . GLU B 1 163 ? 20.188 6.172 -2.613 1 95.69 163 GLU B CA 1
ATOM 3345 C C . GLU B 1 163 ? 19.156 5.266 -1.963 1 95.69 163 GLU B C 1
ATOM 3347 O O . GLU B 1 163 ? 18.562 4.41 -2.629 1 95.69 163 GLU B O 1
ATOM 3352 N N . PRO B 1 164 ? 18.906 5.477 -0.673 1 96.44 164 PRO B N 1
ATOM 3353 C CA . PRO B 1 164 ? 17.891 4.605 -0.072 1 96.44 164 PRO B CA 1
ATOM 3354 C C . PRO B 1 164 ? 16.516 4.773 -0.711 1 96.44 164 PRO B C 1
ATOM 3356 O O . PRO B 1 164 ? 15.789 3.793 -0.882 1 96.44 164 PRO B O 1
ATOM 3359 N N . MET B 1 165 ? 16.188 5.957 -1.162 1 96.44 165 MET B N 1
ATOM 3360 C CA . MET B 1 165 ? 14.867 6.195 -1.744 1 96.44 165 MET B CA 1
ATOM 3361 C C . MET B 1 165 ? 14.766 5.566 -3.129 1 96.44 165 MET B C 1
ATOM 3363 O O . MET B 1 165 ? 13.688 5.121 -3.535 1 96.44 165 MET B O 1
ATOM 3367 N N . SER B 1 166 ? 15.836 5.559 -3.785 1 94.25 166 SER B N 1
ATOM 3368 C CA . SER B 1 166 ? 15.852 4.895 -5.082 1 94.25 166 SER B CA 1
ATOM 3369 C C . SER B 1 166 ? 15.586 3.398 -4.941 1 94.25 166 SER B C 1
ATOM 3371 O O . SER B 1 166 ? 14.828 2.82 -5.723 1 94.25 166 SER B O 1
ATOM 3373 N N . LYS B 1 167 ? 16.172 2.824 -3.98 1 92.94 167 LYS B N 1
ATOM 3374 C CA . LYS B 1 167 ? 15.969 1.401 -3.725 1 92.94 167 LYS B CA 1
ATOM 3375 C C . LYS B 1 167 ? 14.531 1.121 -3.281 1 92.94 167 LYS B C 1
ATOM 3377 O O . LYS B 1 167 ? 13.906 0.176 -3.76 1 92.94 167 LYS B O 1
ATOM 3382 N N . LEU B 1 168 ? 14.008 1.947 -2.383 1 95 168 LEU B N 1
ATOM 3383 C CA . LEU B 1 168 ? 12.641 1.79 -1.908 1 95 168 LEU B CA 1
ATOM 3384 C C . LEU B 1 168 ? 11.648 1.982 -3.047 1 95 168 LEU B C 1
ATOM 3386 O O . LEU B 1 168 ? 10.633 1.286 -3.115 1 95 168 LEU B O 1
ATOM 3390 N N . ARG B 1 169 ? 11.953 2.918 -3.91 1 92.31 169 ARG B N 1
ATOM 3391 C CA . ARG B 1 169 ? 11.078 3.184 -5.047 1 92.31 169 ARG B CA 1
ATOM 3392 C C . ARG B 1 169 ? 10.992 1.973 -5.969 1 92.31 169 ARG B C 1
ATOM 3394 O O . ARG B 1 169 ? 9.906 1.62 -6.441 1 92.31 169 ARG B O 1
ATOM 3401 N N . LYS B 1 170 ? 12.062 1.424 -6.227 1 87.5 170 LYS B N 1
ATOM 3402 C CA . LYS B 1 170 ? 12.086 0.229 -7.066 1 87.5 170 LYS B CA 1
ATOM 3403 C C . LYS B 1 170 ? 11.258 -0.892 -6.453 1 87.5 170 LYS B C 1
ATOM 3405 O O . LYS B 1 170 ? 10.477 -1.543 -7.148 1 87.5 170 LYS B O 1
ATOM 3410 N N . ARG B 1 171 ? 11.422 -1.076 -5.188 1 88.19 171 ARG B N 1
ATOM 3411 C CA . ARG B 1 171 ? 10.672 -2.113 -4.488 1 88.19 171 ARG B CA 1
ATOM 3412 C C . ARG B 1 171 ? 9.172 -1.806 -4.492 1 88.19 171 ARG B C 1
ATOM 3414 O O . ARG B 1 171 ? 8.352 -2.701 -4.691 1 88.19 171 ARG B O 1
ATOM 3421 N N . ARG B 1 172 ? 8.891 -0.565 -4.191 1 89.56 172 ARG B N 1
ATOM 3422 C CA . ARG B 1 172 ? 7.496 -0.146 -4.191 1 89.56 172 ARG B CA 1
ATOM 3423 C C . ARG B 1 172 ? 6.855 -0.372 -5.559 1 89.56 172 ARG B C 1
ATOM 3425 O O . ARG B 1 172 ? 5.754 -0.919 -5.652 1 89.56 172 ARG B O 1
ATOM 3432 N N . ASN B 1 173 ? 7.555 0.019 -6.633 1 82.88 173 ASN B N 1
ATOM 3433 C CA . ASN B 1 173 ? 7.043 -0.141 -7.988 1 82.88 173 ASN B CA 1
ATOM 3434 C C . ASN B 1 173 ? 6.832 -1.611 -8.336 1 82.88 173 ASN B C 1
ATOM 3436 O O . ASN B 1 173 ? 5.84 -1.967 -8.977 1 82.88 173 ASN B O 1
ATOM 3440 N N . MET B 1 174 ? 7.727 -2.352 -7.852 1 82.12 174 MET B N 1
ATOM 3441 C CA . MET B 1 174 ? 7.613 -3.787 -8.094 1 82.12 174 MET B CA 1
ATOM 3442 C C . MET B 1 174 ? 6.43 -4.375 -7.34 1 82.12 174 MET B C 1
ATOM 3444 O O . MET B 1 174 ? 5.711 -5.227 -7.867 1 82.12 174 MET B O 1
ATOM 3448 N N . GLU B 1 175 ? 6.23 -3.928 -6.164 1 84.38 175 GLU B N 1
ATOM 3449 C CA . GLU B 1 175 ? 5.176 -4.457 -5.305 1 84.38 175 GLU B CA 1
ATOM 3450 C C . GLU B 1 175 ? 3.795 -4.051 -5.812 1 84.38 175 GLU B C 1
ATOM 3452 O O . GLU B 1 175 ? 2.842 -4.828 -5.727 1 84.38 175 GLU B O 1
ATOM 3457 N N . ILE B 1 176 ? 3.721 -2.92 -6.324 1 82.94 176 ILE B N 1
ATOM 3458 C CA . ILE B 1 176 ? 2.404 -2.369 -6.633 1 82.94 176 ILE B CA 1
ATOM 3459 C C . ILE B 1 176 ? 2.072 -2.617 -8.102 1 82.94 176 ILE B C 1
ATOM 3461 O O . ILE B 1 176 ? 0.899 -2.717 -8.469 1 82.94 176 ILE B O 1
ATOM 3465 N N . HIS B 1 177 ? 3.094 -2.707 -8.961 1 74.56 177 HIS B N 1
ATOM 3466 C CA . HIS B 1 177 ? 2.803 -2.771 -10.391 1 74.56 177 HIS B CA 1
ATOM 3467 C C . HIS B 1 177 ? 3.367 -4.047 -11.016 1 74.56 177 HIS B C 1
ATOM 3469 O O . HIS B 1 177 ? 2.982 -4.422 -12.125 1 74.56 177 HIS B O 1
ATOM 3475 N N . TYR B 1 178 ? 4.324 -4.559 -10.438 1 65 178 TYR B N 1
ATOM 3476 C CA . TYR B 1 178 ? 4.984 -5.723 -11.016 1 65 178 TYR B CA 1
ATOM 3477 C C . TYR B 1 178 ? 5.027 -6.875 -10.023 1 65 178 TYR B C 1
ATOM 3479 O O . TYR B 1 178 ? 4.438 -6.797 -8.945 1 65 178 TYR B O 1
ATOM 3487 N N . MET B 1 179 ? 5.656 -7.977 -10.328 1 55.66 179 MET B N 1
ATOM 3488 C CA . MET B 1 179 ? 5.777 -9.156 -9.469 1 55.66 179 MET B CA 1
ATOM 3489 C C . MET B 1 179 ? 6.582 -8.836 -8.219 1 55.66 179 MET B C 1
ATOM 3491 O O . MET B 1 179 ? 7.391 -7.902 -8.211 1 55.66 179 MET B O 1
ATOM 3495 N N . ASN B 1 180 ? 6.246 -9.375 -7.039 1 50.22 180 ASN B N 1
ATOM 3496 C CA . ASN B 1 180 ? 6.762 -9.164 -5.691 1 50.22 180 ASN B CA 1
ATOM 3497 C C . ASN B 1 180 ? 8.273 -8.992 -5.688 1 50.22 180 ASN B C 1
ATOM 3499 O O . ASN B 1 180 ? 9 -9.797 -6.281 1 50.22 180 ASN B O 1
ATOM 3503 N N . SER B 1 181 ? 8.766 -7.82 -5.289 1 45.44 181 SER B N 1
ATOM 3504 C CA . SER B 1 181 ? 10.18 -7.461 -5.188 1 45.44 181 SER B CA 1
ATOM 3505 C C . SER B 1 181 ? 10.992 -8.594 -4.574 1 45.44 181 SER B C 1
ATOM 3507 O O . SER B 1 181 ? 12.125 -8.852 -4.996 1 45.44 181 SER B O 1
ATOM 3509 N N . GLU B 1 182 ? 10.492 -9.133 -3.445 1 46 182 GLU B N 1
ATOM 3510 C CA . GLU B 1 182 ? 11.203 -10.234 -2.797 1 46 182 GLU B CA 1
ATOM 3511 C C . GLU B 1 182 ? 11.469 -11.375 -3.777 1 46 182 GLU B C 1
ATOM 3513 O O . GLU B 1 182 ? 12.445 -12.109 -3.629 1 46 182 GLU B O 1
ATOM 3518 N N . MET B 1 183 ? 10.609 -11.438 -4.742 1 45.59 183 MET B N 1
ATOM 3519 C CA . MET B 1 183 ? 10.688 -12.547 -5.691 1 45.59 183 MET B CA 1
ATOM 3520 C C . MET B 1 183 ? 11.719 -12.258 -6.777 1 45.59 183 MET B C 1
ATOM 3522 O O . MET B 1 183 ? 12.328 -13.188 -7.32 1 45.59 183 MET B O 1
ATOM 3526 N N . GLN B 1 184 ? 11.891 -11.016 -7.066 1 48.31 184 GLN B N 1
ATOM 3527 C CA . GLN B 1 184 ? 12.969 -10.75 -8.016 1 48.31 184 GLN B CA 1
ATOM 3528 C C . GLN B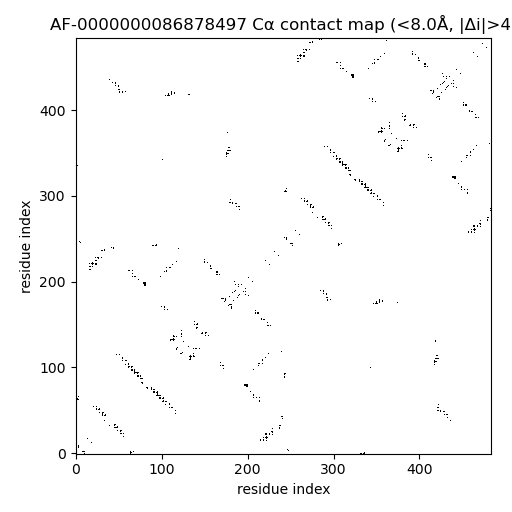 1 184 ? 14.297 -11.312 -7.516 1 48.31 184 GLN B C 1
ATOM 3530 O O . GLN B 1 184 ? 15.055 -11.914 -8.281 1 48.31 184 GLN B O 1
ATOM 3535 N N . ASP B 1 185 ? 14.523 -10.977 -6.258 1 49.66 185 ASP B N 1
ATOM 3536 C CA . ASP B 1 185 ? 15.734 -11.57 -5.695 1 49.66 185 ASP B CA 1
ATOM 3537 C C . ASP B 1 185 ? 15.648 -13.094 -5.691 1 49.66 185 ASP B C 1
ATOM 3539 O O . ASP B 1 185 ? 16.641 -13.781 -5.941 1 49.66 185 ASP B O 1
ATOM 3543 N N . ASP B 1 186 ? 14.523 -13.508 -5.379 1 49.94 186 ASP B N 1
ATOM 3544 C CA . ASP B 1 186 ? 14.375 -14.961 -5.465 1 49.94 186 ASP B CA 1
ATOM 3545 C C . ASP B 1 186 ? 14.602 -15.453 -6.895 1 49.94 186 ASP B C 1
ATOM 3547 O O . ASP B 1 186 ? 15.25 -16.469 -7.109 1 49.94 186 ASP B O 1
ATOM 3551 N N . LEU B 1 187 ? 14.016 -14.695 -7.781 1 47.25 187 LEU B N 1
ATOM 3552 C CA . LEU B 1 187 ? 14.273 -15.062 -9.172 1 47.25 187 LEU B CA 1
ATOM 3553 C C . LEU B 1 187 ? 15.766 -15.023 -9.477 1 47.25 187 LEU B C 1
ATOM 3555 O O . LEU B 1 187 ? 16.281 -15.914 -10.148 1 47.25 187 LEU B O 1
ATOM 3559 N N . TRP B 1 188 ? 16.281 -13.828 -9.023 1 45.5 188 TRP B N 1
ATOM 3560 C CA . TRP B 1 188 ? 17.719 -13.758 -9.25 1 45.5 188 TRP B CA 1
ATOM 3561 C C . TRP B 1 188 ? 18.438 -14.914 -8.57 1 45.5 188 TRP B C 1
ATOM 3563 O O . TRP B 1 188 ? 19.344 -15.516 -9.148 1 45.5 188 TRP B O 1
ATOM 3573 N N . GLN B 1 189 ? 18.031 -15.164 -7.352 1 49.66 189 GLN B N 1
ATOM 3574 C CA . GLN B 1 189 ? 18.703 -16.25 -6.637 1 49.66 189 GLN B CA 1
ATOM 3575 C C . GLN B 1 189 ? 18.359 -17.594 -7.238 1 49.66 189 GLN B C 1
ATOM 3577 O O . GLN B 1 189 ? 19.203 -18.484 -7.348 1 49.66 189 GLN B O 1
ATOM 3582 N N . LEU B 1 190 ? 17.109 -17.719 -7.449 1 49.91 190 LEU B N 1
ATOM 3583 C CA . LEU B 1 190 ? 16.719 -18.953 -8.125 1 49.91 190 LEU B CA 1
ATOM 3584 C C . LEU B 1 190 ? 17.469 -19.109 -9.445 1 49.91 190 LEU B C 1
ATOM 3586 O O . LEU B 1 190 ? 17.859 -20.203 -9.812 1 49.91 190 LEU B O 1
ATOM 3590 N N . HIS B 1 191 ? 17.547 -17.969 -10.172 1 44.66 191 HIS B N 1
ATOM 3591 C CA . HIS B 1 191 ? 18.359 -18.047 -11.383 1 44.66 191 HIS B CA 1
ATOM 3592 C C . HIS B 1 191 ? 19.797 -18.469 -11.062 1 44.66 191 HIS B C 1
ATOM 3594 O O . HIS B 1 191 ? 20.406 -19.203 -11.844 1 44.66 191 HIS B O 1
ATOM 3600 N N . GLN B 1 192 ? 20.234 -17.781 -10.055 1 45.03 192 GLN B N 1
ATOM 3601 C CA . GLN B 1 192 ? 21.625 -18.109 -9.766 1 45.03 192 GLN B CA 1
ATOM 3602 C C . GLN B 1 192 ? 21.766 -19.531 -9.234 1 45.03 192 GLN B C 1
ATOM 3604 O O . GLN B 1 192 ? 22.812 -20.172 -9.414 1 45.03 192 GLN B O 1
ATOM 3609 N N . THR B 1 193 ? 20.766 -19.953 -8.32 1 45.44 193 THR B N 1
ATOM 3610 C CA . THR B 1 193 ? 21 -21.281 -7.746 1 45.44 193 THR B CA 1
ATOM 3611 C C . THR B 1 193 ? 19.922 -22.25 -8.195 1 45.44 193 THR B C 1
ATOM 3613 O O . THR B 1 193 ? 18.734 -22.047 -7.914 1 45.44 193 THR B O 1
ATOM 3616 N N . LEU B 1 194 ? 20 -22.844 -9.367 1 42.59 194 LEU B N 1
ATOM 3617 C CA . LEU B 1 194 ? 19.078 -23.891 -9.805 1 42.59 194 LEU B CA 1
ATOM 3618 C C . LEU B 1 194 ? 18.531 -24.672 -8.609 1 42.59 194 LEU B C 1
ATOM 3620 O O . LEU B 1 194 ? 17.359 -25.062 -8.602 1 42.59 194 LEU B O 1
ATOM 3624 N N . GLN B 1 195 ? 19.438 -25.297 -7.801 1 45 195 GLN B N 1
ATOM 3625 C CA . GLN B 1 195 ? 19.203 -26.219 -6.703 1 45 195 GLN B CA 1
ATOM 3626 C C . GLN B 1 195 ? 19.438 -25.562 -5.352 1 45 195 GLN B C 1
ATOM 3628 O O . GLN B 1 195 ? 19.312 -26.188 -4.305 1 45 195 GLN B O 1
ATOM 3633 N N . GLY B 1 196 ? 19.828 -24.312 -5.297 1 48.59 196 GLY B N 1
ATOM 3634 C CA . GLY B 1 196 ? 20.344 -23.891 -4.004 1 48.59 196 GLY B CA 1
ATOM 3635 C C . GLY B 1 196 ? 19.344 -23.078 -3.195 1 48.59 196 GLY B C 1
ATOM 3636 O O . GLY B 1 196 ? 18.25 -22.766 -3.68 1 48.59 196 GLY B O 1
ATOM 3637 N N . LYS B 1 197 ? 19.562 -23.016 -1.831 1 53.44 197 LYS B N 1
ATOM 3638 C CA . LYS B 1 197 ? 18.844 -22.297 -0.79 1 53.44 197 LYS B CA 1
ATOM 3639 C C . LYS B 1 197 ? 18.719 -20.812 -1.135 1 53.44 197 LYS B C 1
ATOM 3641 O O . LYS B 1 197 ? 19.703 -20.188 -1.535 1 53.44 197 LYS B O 1
ATOM 3646 N N . VAL B 1 198 ? 17.547 -20.406 -1.388 1 56.69 198 VAL B N 1
ATOM 3647 C CA . VAL B 1 198 ? 17.328 -18.984 -1.645 1 56.69 198 VAL B CA 1
ATOM 3648 C C . VAL B 1 198 ? 17.719 -18.172 -0.417 1 56.69 198 VAL B C 1
ATOM 3650 O O . VAL B 1 198 ? 17.172 -18.359 0.67 1 56.69 198 VAL B O 1
ATOM 3653 N N . LYS B 1 199 ? 18.938 -17.578 -0.452 1 57.44 199 LYS B N 1
ATOM 3654 C CA . LYS B 1 199 ? 19.422 -16.734 0.635 1 57.44 199 LYS B CA 1
ATOM 3655 C C . LYS B 1 199 ? 18.453 -15.586 0.909 1 57.44 199 LYS B C 1
ATOM 3657 O O . LYS B 1 199 ? 17.891 -15 -0.022 1 57.44 199 LYS B O 1
ATOM 3662 N N . LEU B 1 200 ? 18.078 -15.586 2.133 1 63.88 200 LEU B N 1
ATOM 3663 C CA . LEU B 1 200 ? 17.266 -14.453 2.549 1 63.88 200 LEU B CA 1
ATOM 3664 C C . LEU B 1 200 ? 17.969 -13.133 2.236 1 63.88 200 LEU B C 1
ATOM 3666 O O . LEU B 1 200 ? 19.188 -13.031 2.342 1 63.88 200 LEU B O 1
ATOM 3670 N N . GLU B 1 201 ? 17.266 -12.172 1.644 1 65.06 201 GLU B N 1
ATOM 3671 C CA . GLU B 1 201 ? 17.734 -10.797 1.484 1 65.06 201 GLU B CA 1
ATOM 3672 C C . GLU B 1 201 ? 18.281 -10.242 2.795 1 65.06 201 GLU B C 1
ATOM 3674 O O . GLU B 1 201 ? 18.047 -10.805 3.863 1 65.06 201 GLU B O 1
ATOM 3679 N N . ASP B 1 202 ? 19.234 -9.398 2.658 1 81.94 202 ASP B N 1
ATOM 3680 C CA . ASP B 1 202 ? 19.703 -8.688 3.842 1 81.94 202 ASP B CA 1
ATOM 3681 C C . ASP B 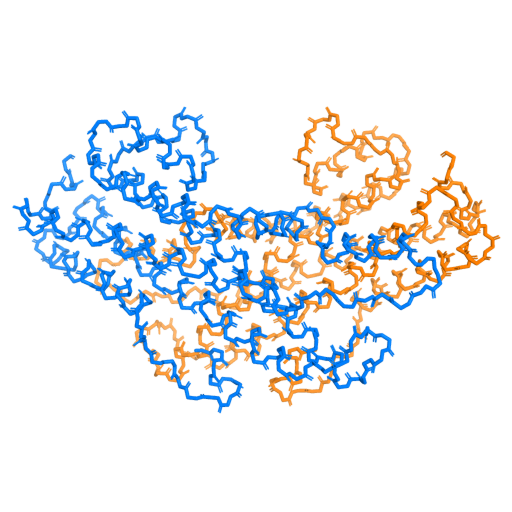1 202 ? 18.578 -7.867 4.473 1 81.94 202 ASP B C 1
ATOM 3683 O O . ASP B 1 202 ? 18.422 -6.684 4.168 1 81.94 202 ASP B O 1
ATOM 3687 N N . LEU B 1 203 ? 17.828 -8.555 5.328 1 85.88 203 LEU B N 1
ATOM 3688 C CA . LEU B 1 203 ? 16.656 -7.957 5.949 1 85.88 203 LEU B CA 1
ATOM 3689 C C . LEU B 1 203 ? 17.031 -6.719 6.754 1 85.88 203 LEU B C 1
ATOM 3691 O O . LEU B 1 203 ? 16.266 -5.754 6.812 1 85.88 203 LEU B O 1
ATOM 3695 N N . ASP B 1 204 ? 18.203 -6.703 7.32 1 90.06 204 ASP B N 1
ATOM 3696 C CA . ASP B 1 204 ? 18.656 -5.562 8.109 1 90.06 204 ASP B CA 1
ATOM 3697 C C . ASP B 1 204 ? 18.938 -4.352 7.227 1 90.06 204 ASP B C 1
ATOM 3699 O O . ASP B 1 204 ? 18.625 -3.217 7.598 1 90.06 204 ASP B O 1
ATOM 3703 N N . GLN B 1 205 ? 19.484 -4.652 6.094 1 91.56 205 GLN B N 1
ATOM 3704 C CA . GLN B 1 205 ? 19.734 -3.564 5.148 1 91.56 205 GLN B CA 1
ATOM 3705 C C . GLN B 1 205 ? 18.422 -2.965 4.656 1 91.56 205 GLN B C 1
ATOM 3707 O O . GLN B 1 205 ? 18.297 -1.746 4.516 1 91.56 205 GLN B O 1
ATOM 3712 N N . HIS B 1 206 ? 17.5 -3.859 4.402 1 92.06 206 HIS B N 1
ATOM 3713 C CA . HIS B 1 206 ? 16.188 -3.404 3.977 1 92.06 206 HIS B CA 1
ATOM 3714 C C . HIS B 1 206 ? 15.539 -2.514 5.035 1 92.06 206 HIS B C 1
ATOM 3716 O O . HIS B 1 206 ? 14.984 -1.458 4.711 1 92.06 206 HIS B O 1
ATOM 3722 N N . LEU B 1 207 ? 15.672 -2.918 6.23 1 94.88 207 LEU B N 1
ATOM 3723 C CA . LEU B 1 207 ? 15.07 -2.156 7.32 1 94.88 207 LEU B CA 1
ATOM 3724 C C . LEU B 1 207 ? 15.766 -0.81 7.488 1 94.88 207 LEU B C 1
ATOM 3726 O O . LEU B 1 207 ? 15.117 0.19 7.812 1 94.88 207 LEU B O 1
ATOM 3730 N N . ASP B 1 208 ? 17.047 -0.844 7.312 1 96.38 208 ASP B N 1
ATOM 3731 C CA . ASP B 1 208 ? 17.797 0.405 7.414 1 96.38 208 ASP B CA 1
ATOM 3732 C C . ASP B 1 208 ? 17.375 1.388 6.324 1 96.38 208 ASP B C 1
ATOM 3734 O O . ASP B 1 208 ? 17.25 2.588 6.578 1 96.38 208 ASP B O 1
ATOM 3738 N N . GLU B 1 209 ? 17.219 0.879 5.156 1 96.62 209 GLU B N 1
ATOM 3739 C CA . GLU B 1 209 ? 16.75 1.719 4.055 1 96.62 209 GLU B CA 1
ATOM 3740 C C . GLU B 1 209 ? 15.359 2.273 4.328 1 96.62 209 GLU B C 1
ATOM 3742 O O . GLU B 1 209 ? 15.086 3.439 4.043 1 96.62 209 GLU B O 1
ATOM 3747 N N . LEU B 1 210 ? 14.516 1.463 4.863 1 97.69 210 LEU B N 1
ATOM 3748 C CA . LEU B 1 210 ? 13.18 1.931 5.219 1 97.69 210 LEU B CA 1
ATOM 3749 C C . LEU B 1 210 ? 13.25 2.992 6.312 1 97.69 210 LEU B C 1
ATOM 3751 O O . LEU B 1 210 ? 12.508 3.975 6.273 1 97.69 210 LEU B O 1
ATOM 3755 N N . ARG B 1 211 ? 14.102 2.801 7.281 1 97.75 211 ARG B N 1
ATOM 3756 C CA . ARG B 1 211 ? 14.305 3.797 8.328 1 97.75 211 ARG B CA 1
ATOM 3757 C C . ARG B 1 211 ? 14.711 5.145 7.734 1 97.75 211 ARG B C 1
ATOM 3759 O O . ARG B 1 211 ? 14.203 6.188 8.148 1 97.75 211 ARG B O 1
ATOM 3766 N N . GLN B 1 212 ? 15.586 5.066 6.82 1 98.12 212 GLN B N 1
ATOM 3767 C CA . GLN B 1 212 ? 16.016 6.285 6.148 1 98.12 212 GLN B CA 1
ATOM 3768 C C . GLN B 1 212 ? 14.875 6.918 5.359 1 98.12 212 GLN B C 1
ATOM 3770 O O . GLN B 1 212 ? 14.789 8.141 5.254 1 98.12 212 GLN B O 1
ATOM 3775 N N . GLY B 1 213 ? 14.023 6.055 4.77 1 98.31 213 GLY B N 1
ATOM 3776 C CA . GLY B 1 213 ? 12.812 6.562 4.148 1 98.31 213 GLY B CA 1
ATOM 3777 C C . GLY B 1 213 ? 11.906 7.301 5.121 1 98.31 213 GLY B C 1
ATOM 3778 O O . GLY B 1 213 ? 11.406 8.383 4.809 1 98.31 213 GLY B O 1
ATOM 3779 N N . VAL B 1 214 ? 11.734 6.758 6.297 1 98.25 214 VAL B N 1
ATOM 3780 C CA . VAL B 1 214 ? 10.945 7.383 7.348 1 98.25 214 VAL B CA 1
ATOM 3781 C C . VAL B 1 214 ? 11.562 8.727 7.734 1 98.25 214 VAL B C 1
ATOM 3783 O O . VAL B 1 214 ? 10.859 9.727 7.883 1 98.25 214 VAL B O 1
ATOM 3786 N N . ASP B 1 215 ? 12.875 8.734 7.848 1 98.06 215 ASP B N 1
ATOM 3787 C CA . ASP B 1 215 ? 13.594 9.953 8.211 1 98.06 215 ASP B CA 1
ATOM 3788 C C . ASP B 1 215 ? 13.391 11.047 7.156 1 98.06 215 ASP B C 1
ATOM 3790 O O . ASP B 1 215 ? 13.164 12.211 7.492 1 98.06 215 ASP B O 1
ATOM 3794 N N . MET B 1 216 ? 13.469 10.664 5.941 1 98.5 216 MET B N 1
ATOM 3795 C CA . MET B 1 216 ? 13.305 11.633 4.867 1 98.5 216 MET B CA 1
ATOM 3796 C C . MET B 1 216 ? 11.914 12.25 4.895 1 98.5 216 MET B C 1
ATOM 3798 O O . MET B 1 216 ? 11.758 13.461 4.727 1 98.5 216 MET B O 1
ATOM 3802 N N . VAL B 1 217 ? 10.938 11.406 5.078 1 98.38 217 VAL B N 1
ATOM 3803 C CA . VAL B 1 217 ? 9.555 11.875 5.145 1 98.38 217 VAL B CA 1
ATOM 3804 C C . VAL B 1 217 ? 9.391 12.852 6.305 1 98.38 217 VAL B C 1
ATOM 3806 O O . VAL B 1 217 ? 8.812 13.93 6.141 1 98.38 217 VAL B O 1
ATOM 3809 N N . CYS B 1 218 ? 9.953 12.484 7.449 1 98.5 218 CYS B N 1
ATOM 3810 C CA . CYS B 1 218 ? 9.852 13.328 8.633 1 98.5 218 CYS B CA 1
ATOM 3811 C C . CYS B 1 218 ? 10.539 14.672 8.398 1 98.5 218 CYS B C 1
ATOM 3813 O O . CYS B 1 218 ? 9.984 15.719 8.727 1 98.5 218 CYS B O 1
ATOM 3815 N N . GLU B 1 219 ? 11.711 14.625 7.84 1 98.56 219 GLU B N 1
ATOM 3816 C CA . GLU B 1 219 ? 12.445 15.859 7.574 1 98.56 219 GLU B CA 1
ATOM 3817 C C . GLU B 1 219 ? 11.703 16.734 6.574 1 98.56 219 GLU B C 1
ATOM 3819 O O . GLU B 1 219 ? 11.664 17.953 6.723 1 98.56 219 GLU B O 1
ATOM 3824 N N . THR B 1 220 ? 11.172 16.125 5.57 1 98.5 220 THR B N 1
ATOM 3825 C CA . THR B 1 220 ? 10.414 16.844 4.551 1 98.5 220 THR B CA 1
ATOM 3826 C C . THR B 1 220 ? 9.211 17.547 5.172 1 98.5 220 THR B C 1
ATOM 3828 O O . THR B 1 220 ? 8.992 18.734 4.93 1 98.5 220 THR B O 1
ATOM 3831 N N . LEU B 1 221 ? 8.469 16.812 5.988 1 98.56 221 LEU B N 1
ATOM 3832 C CA . LEU B 1 221 ? 7.289 17.359 6.637 1 98.56 221 LEU B CA 1
ATOM 3833 C C . LEU B 1 221 ? 7.672 18.469 7.617 1 98.56 221 LEU B C 1
ATOM 3835 O O . LEU B 1 221 ? 7.02 19.5 7.672 1 98.56 221 LEU B O 1
ATOM 3839 N N . LYS B 1 222 ? 8.703 18.203 8.391 1 98.56 222 LYS B N 1
ATOM 3840 C CA . LYS B 1 222 ? 9.195 19.203 9.336 1 98.56 222 LYS B CA 1
ATOM 3841 C C . LYS B 1 222 ? 9.531 20.516 8.641 1 98.56 222 LYS B C 1
ATOM 3843 O O . LYS B 1 222 ? 9.094 21.578 9.062 1 98.56 222 LYS B O 1
ATOM 3848 N N . GLU B 1 223 ? 10.258 20.391 7.57 1 98.06 223 GLU B N 1
ATOM 3849 C CA . GLU B 1 223 ? 10.703 21.594 6.859 1 98.06 223 GLU B CA 1
ATOM 3850 C C . GLU B 1 223 ? 9.539 22.281 6.168 1 98.06 223 GLU B C 1
ATOM 3852 O O . GLU B 1 223 ? 9.438 23.516 6.195 1 98.06 223 GLU B O 1
ATOM 3857 N N . ALA B 1 224 ? 8.695 21.562 5.477 1 97.62 224 ALA B N 1
ATOM 3858 C CA . ALA B 1 224 ? 7.566 22.125 4.758 1 97.62 224 ALA B CA 1
ATOM 3859 C C . ALA B 1 224 ? 6.617 22.859 5.711 1 97.62 224 ALA B C 1
ATOM 3861 O O . ALA B 1 224 ? 6.309 24.031 5.512 1 97.62 224 ALA B O 1
ATOM 3862 N N . TYR B 1 225 ? 6.234 22.172 6.781 1 98 225 TYR B N 1
ATOM 3863 C CA . TYR B 1 225 ? 5.254 22.75 7.691 1 98 225 TYR B CA 1
ATOM 3864 C C . TYR B 1 225 ? 5.898 23.797 8.602 1 98 225 TYR B C 1
ATOM 3866 O O . TYR B 1 225 ? 5.246 24.75 9.016 1 98 225 TYR B O 1
ATOM 3874 N N . GLY B 1 226 ? 7.219 23.562 8.906 1 97.12 226 GLY B N 1
ATOM 3875 C CA . GLY B 1 226 ? 7.934 24.625 9.594 1 97.12 226 GLY B CA 1
ATOM 3876 C C . GLY B 1 226 ? 7.93 25.938 8.828 1 97.12 226 GLY B C 1
ATOM 3877 O O . GLY B 1 226 ? 7.719 27 9.414 1 97.12 226 GLY B O 1
ATOM 3878 N N . TYR B 1 227 ? 8.141 25.844 7.586 1 95.81 227 TYR B N 1
ATOM 3879 C CA . TYR B 1 227 ? 8.141 27.016 6.719 1 95.81 227 TYR B CA 1
ATOM 3880 C C . TYR B 1 227 ? 6.758 27.641 6.652 1 95.81 227 TYR B C 1
ATOM 3882 O O . TYR B 1 227 ? 6.621 28.859 6.723 1 95.81 227 TYR B O 1
ATOM 3890 N N . ILE B 1 228 ? 5.738 26.859 6.461 1 94.69 228 ILE B N 1
ATOM 3891 C CA . ILE B 1 228 ? 4.355 27.328 6.387 1 94.69 228 ILE B CA 1
ATOM 3892 C C . ILE B 1 228 ? 4.004 28.094 7.656 1 94.69 228 ILE B C 1
ATOM 3894 O O . ILE B 1 228 ? 3.426 29.172 7.59 1 94.69 228 ILE B O 1
ATOM 3898 N N . ASN B 1 229 ? 4.375 27.531 8.805 1 96.06 229 ASN B N 1
ATOM 3899 C CA . ASN B 1 229 ? 4.102 28.188 10.078 1 96.06 229 ASN B CA 1
ATOM 3900 C C . ASN B 1 229 ? 4.801 29.531 10.18 1 96.06 229 ASN B C 1
ATOM 3902 O O . ASN B 1 229 ? 4.195 30.516 10.602 1 96.06 229 ASN B O 1
ATOM 3906 N N . LYS B 1 230 ? 6.059 29.578 9.805 1 94.31 230 LYS B N 1
ATOM 3907 C CA . LYS B 1 230 ? 6.82 30.828 9.844 1 94.31 230 LYS B CA 1
ATOM 3908 C C . LYS B 1 230 ? 6.191 31.875 8.938 1 94.31 230 LYS B C 1
ATOM 3910 O O . LYS B 1 230 ? 6.098 33.062 9.312 1 94.31 230 LYS B O 1
ATOM 3915 N N . MET B 1 231 ? 5.84 31.438 7.793 1 90.88 231 MET B N 1
ATOM 3916 C CA . MET B 1 231 ? 5.207 32.344 6.828 1 90.88 231 MET B CA 1
ATOM 3917 C C . MET B 1 231 ? 3.902 32.906 7.379 1 90.88 231 MET B C 1
ATOM 3919 O O . MET B 1 231 ? 3.629 34.094 7.242 1 90.88 231 MET B O 1
ATOM 3923 N N . TRP B 1 232 ? 3.049 32.094 8.039 1 89.88 232 TRP B N 1
ATOM 3924 C CA . TRP B 1 232 ? 1.736 32.5 8.531 1 89.88 232 TRP B CA 1
ATOM 3925 C C . TRP B 1 232 ? 1.865 33.344 9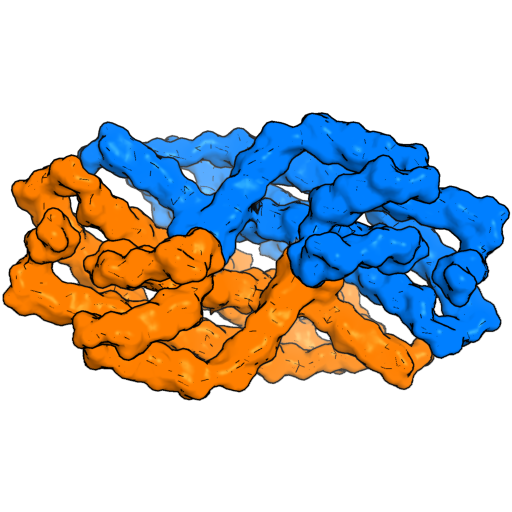.789 1 89.88 232 TRP B C 1
ATOM 3927 O O . TRP B 1 232 ? 1.009 34.188 10.062 1 89.88 232 TRP B O 1
ATOM 3937 N N . HIS B 1 233 ? 2.93 33.156 10.555 1 89.31 233 HIS B N 1
ATOM 3938 C CA . HIS B 1 233 ? 3.188 34.031 11.695 1 89.31 233 HIS B CA 1
ATOM 3939 C C . HIS B 1 233 ? 3.609 35.438 11.242 1 89.31 233 HIS B C 1
ATOM 3941 O O . HIS B 1 233 ? 3.291 36.438 11.898 1 89.31 233 HIS B O 1
ATOM 3947 N N . LYS B 1 234 ? 4.262 35.5 10.164 1 81.94 234 LYS B N 1
ATOM 3948 C CA . LYS B 1 234 ? 4.754 36.781 9.656 1 81.94 234 LYS B CA 1
ATOM 3949 C C . LYS B 1 234 ? 3.66 37.531 8.891 1 81.94 234 LYS B C 1
ATOM 3951 O O . LYS B 1 234 ? 3.492 38.75 9.055 1 81.94 234 LYS B O 1
ATOM 3956 N N . GLN B 1 235 ? 3 36.875 7.953 1 76.12 235 GLN B N 1
ATOM 3957 C CA . GLN B 1 235 ? 2.094 37.531 7.02 1 76.12 235 GLN B CA 1
ATOM 3958 C C . GLN B 1 235 ? 0.636 37.312 7.414 1 76.12 235 GLN B C 1
ATOM 3960 O O . GLN B 1 235 ? -0.263 37.969 6.895 1 76.12 235 GLN B O 1
ATOM 3965 N N . GLY B 1 236 ? 0.308 36.625 8.461 1 70.5 236 GLY B N 1
ATOM 3966 C CA . GLY B 1 236 ? -1.059 36.188 8.742 1 70.5 236 GLY B CA 1
ATOM 3967 C C . GLY B 1 236 ? -1.521 35.062 7.867 1 70.5 236 GLY B C 1
ATOM 3968 O O . GLY B 1 236 ? -0.943 34.781 6.809 1 70.5 236 GLY B O 1
ATOM 3969 N N . VAL B 1 237 ? -2.379 34.281 8.312 1 64.75 237 VAL B N 1
ATOM 3970 C CA . VAL B 1 237 ? -2.902 33.125 7.586 1 64.75 237 VAL B CA 1
ATOM 3971 C C . VAL B 1 237 ? -3.715 33.594 6.383 1 64.75 237 VAL B C 1
ATOM 3973 O O . VAL B 1 237 ? -3.854 32.875 5.395 1 64.75 237 VAL B O 1
ATOM 3976 N N . SER B 1 238 ? -4.184 34.719 6.391 1 58 238 SER B N 1
ATOM 3977 C CA . SER B 1 238 ? -5.156 35.281 5.457 1 58 238 SER B CA 1
ATOM 3978 C C . SER B 1 238 ? -4.609 35.281 4.031 1 58 238 SER B C 1
ATOM 3980 O O . SER B 1 238 ? -5.371 35.406 3.07 1 58 238 SER B O 1
ATOM 3982 N N . GLU B 1 239 ? -3.346 35.281 3.857 1 55.03 239 GLU B N 1
ATOM 3983 C CA . GLU B 1 239 ? -2.863 35.438 2.488 1 55.03 239 GLU B CA 1
ATOM 3984 C C . GLU B 1 239 ? -2.998 34.125 1.711 1 55.03 239 GLU B C 1
ATOM 3986 O O . GLU B 1 239 ? -2.684 34.062 0.521 1 55.03 239 GLU B O 1
ATOM 3991 N N . LEU B 1 240 ? -3.203 33.062 2.242 1 51.72 240 LEU B N 1
ATOM 3992 C CA . LEU B 1 240 ? -3.42 31.812 1.522 1 51.72 240 LEU B CA 1
ATOM 3993 C C . LEU B 1 240 ? -4.613 31.938 0.58 1 51.72 240 LEU B C 1
ATOM 3995 O O . LEU B 1 240 ? -4.68 31.234 -0.435 1 51.72 240 LEU B O 1
ATOM 3999 N N . ALA B 1 241 ? -5.797 32.656 0.99 1 45.19 241 ALA B N 1
ATOM 4000 C CA . ALA B 1 241 ? -7.055 32.781 0.259 1 45.19 241 ALA B CA 1
ATOM 4001 C C . ALA B 1 241 ? -6.934 33.812 -0.864 1 45.19 241 ALA B C 1
ATOM 4003 O O . ALA B 1 241 ? -7.887 34.031 -1.616 1 45.19 241 ALA B O 1
ATOM 4004 N N . LYS B 1 242 ? -5.809 34.594 -1.053 1 39.94 242 LYS B N 1
ATOM 4005 C CA . LYS B 1 242 ? -5.73 35.5 -2.209 1 39.94 242 LYS B CA 1
ATOM 4006 C C . LYS B 1 242 ? -4.934 34.844 -3.342 1 39.94 242 LYS B C 1
ATOM 4008 O O . LYS B 1 242 ? -3.941 34.156 -3.096 1 39.94 242 LYS B O 1
#

Sequence (484 aa):
MLRTLLGELPRQNEGVLEEAIESMVETLELLQRQLDLNQDPTHDYRKLYVWTQGLISSLDELEQSYFAASHFRKKVKAGSTDDMTIEEKAEYARYVYFYKDGFIRCFAILDKTGTVLNELFQLNTSKVKSHFSYFTVLRQFGYAKMHGDLAVRLINIKDAYREPMSKLRKRRNMEIHYMNSEMQDDLWQLHQTLQGKVKLEDLDQHLDELRQGVDMVCETLKEAYGYINKMWHKQGVSELAKMLRTLLGELPRQNEGVLEEAIESMVETLELLQRQLDLNQDPTHDYRKLYVWTQGLISSLDELEQSYFAASHFRKKVKAGSTDDMTIEEKAEYARYVYFYKDGFIRCFAILDKTGTVLNELFQLNTSKVKSHFSYFTVLRQFGYAKMHGDLAVRLINIKDAYREPMSKLRKRRNMEIHYMNSEMQDDLWQLHQTLQGKVKLEDLDQHLDELRQGVDMVCETLKEAYGYINKMWHKQGVSELAK

Secondary structure (DSSP, 8-state):
-HHHHTTPPPPPP-HHHHHHHHHHHHHHHHHHHHHHHH--TTSHHHHHHHHHHHHHHHHHHHHHHHHHHHHHHTT---SBGGG--HHHHHHHHHHHHHHHHHHHHHHHHHHHHHHHHHHHTT--GGGT-SS--HHHHHHHHHH-STTHHHHHHHHHHHHHTHHHHHHHHHHHHHHHHSS-HHHHHHHHHHHH-SSS--BPP-HHHHHHHHHHHHHHHHHHHHHHHHHHHHHHHHH-GGGGG-/-HHHHTTPPPPPP-HHHHHHHHHHHHHHHHHHHHHHHH--TTSHHHHHHHHHHHHHHHHHHHHHHHHHHHHHHTT---SBGGG--HHHHHHHHHHHHHHHHHHHHHHHHHHHHHHHHHHHTT--GGGT-SS--HHHHHHHHHH-STTHHHHHHHHHHHHHTHHHHHHHHHHHHHHHHSS-HHHHHHHHHHHH-SSS--BPP-HHHHHHHHHHHHHHHHHHHHHHHHHHHHHHHHH-GGGGG-

Solvent-accessible surface area (backbone atoms only — not comparable to full-atom values): 25069 Å² total; per-residue (Å²): 96,57,41,50,69,73,72,42,71,74,86,74,78,51,69,59,54,30,48,16,51,50,25,46,50,51,43,43,53,55,37,49,52,46,41,71,72,62,67,38,86,84,42,58,51,56,47,51,41,44,48,49,53,40,47,53,52,49,49,50,52,29,54,37,20,47,48,50,15,54,58,27,44,74,61,44,78,56,66,27,68,84,65,39,47,75,68,31,47,38,29,43,51,45,16,52,52,25,44,54,50,21,44,46,39,45,52,14,50,42,14,27,52,25,50,50,51,32,60,71,65,64,60,59,52,53,79,79,32,83,80,57,48,29,67,53,37,51,52,50,35,65,67,37,79,64,66,46,69,60,34,52,52,50,50,50,51,52,62,75,43,42,67,47,45,52,54,40,48,53,40,35,48,17,49,48,49,33,58,47,40,74,38,52,51,41,45,47,35,42,65,71,28,82,88,50,81,50,65,52,71,64,61,67,58,52,49,51,32,47,50,52,40,51,47,48,51,24,50,46,46,22,52,54,31,42,49,52,45,53,50,32,72,72,68,42,67,70,61,70,83,106,96,58,41,50,68,74,74,41,71,74,85,73,77,52,70,57,53,30,49,16,50,50,26,47,50,51,42,43,54,54,38,50,53,45,40,72,71,63,66,37,86,84,41,58,50,55,48,51,40,50,48,50,52,40,49,53,53,50,50,50,52,30,54,38,20,47,51,50,15,52,57,26,46,74,59,44,77,56,66,28,70,84,66,41,48,73,67,31,48,39,30,42,50,45,17,52,52,25,43,53,51,20,43,45,39,45,52,12,51,43,14,27,48,24,52,51,51,31,60,69,64,63,59,59,50,54,78,79,34,82,81,56,48,28,66,54,36,51,52,49,36,64,69,36,77,64,65,45,69,60,33,51,53,50,50,50,52,51,62,75,44,42,66,47,46,51,56,40,48,54,39,35,48,20,45,50,51,32,60,44,42,75,37,51,52,38,42,50,36,39,66,70,28,84,86,52,79,50,65,52,71,64,62,66,58,52,50,49,33,47,51,51,40,52,48,50,51,24,49,47,45,23,52,54,32,43,48,53,45,53,50,31,71,72,69,43,65,70,59,69,85,106

Foldseek 3Di:
DVQVVVVHDDDDDDDLRNLLLVLLVLLLVQLVVVCVVPVCVVCPSVVLNVLSVVLNVLLVLLVSLLVQLVVLVVLQDDQFPVPDDPVNVVSVVSNVVSLLVNLLSLQVSLQSLLVSCCLQVVLVLCVVPVRDGSVSSLVSVCVPPPPNVLSVQLVVLCVVLVVLNVVSVVQNCCVPPHPHPQVVLVVVQCVVCVPDTSGDDPSVVSSVSSVSSSVSSSSNSSSSSVVVSVVCVVPNPVVSVD/DVQVVVVHDDDDDDDLRNLLLVLLVLLLVQLVVVCVVPVCVVCPSVVLNVLSVVLNVLLVLLVSLLVQLVVLVVLQDDQFPVPDDPVNVVSVVSNLVSLLVNLLSLQVSLQSLLVSCCLQVVLVLCVVPVDDGSVSSLVSVCVDPPPNVLSVQLVVLCVVLVVLNVVSVVQNCCCPPHPHPQVVQVVVVCVVPVPDTSGHPPSVVSSVSSVSSSSSSSSNSSSSSVVVSVVCVVPNPVVSVD

Organism: NCBI:txid248903

Radius of gyration: 23.53 Å; Cα contacts (8 Å, |Δi|>4): 619; chains: 2; bounding box: 43×70×56 Å

InterPro domains:
  IPR041394 Cthe_2314-like HEPN [PF18730] (51-229)